Protein AF-A0A0Q7B9P2-F1 (afdb_monomer)

Foldseek 3Di:
DDDDDDDDDDDDDDDDDDDDDDDDPPPDDPVRVQVCVVVPNDDDDDAFFEKAKDWDAFEAEALVRDWGFTDIFIFGDDDPDPDDDDTDDGDKDKAWPCVCQWGDDGRTIRGNDWDKTKMKIWDPDDDRYHTYDIDIHIHTHDYDPPDPDDDPQQKEKDKDFDQEEELVVQWTDIDIDIPDDDDKDKAWPCVCQWGQDPVRIIGGNDFDKTKMWIDDPSHDIDIDIHGHHYFPDDDQEDEQQDKAQGDDPPLQQKDKAKPDVCQWGDDSRIIHGHDADKIWIFIGDVPDTPDIDIYGYDYPPPPPDPPPDWAFQDKFFDDALDLAGDPVRLVSLLVRLVVLLPFQDKEKWFEAFEDDDQDPSQLVSSQSNLVNSVVSSVVSVSPHPDHYRHRCGHVDDPDPDGRSRRIMIMTTD

Mean predicted aligned error: 21.87 Å

Radius of gyration: 59.88 Å; Cα contacts (8 Å, |Δi|>4): 852; chains: 1; bounding box: 149×65×162 Å

Nearest PDB structures (foldseek):
  2w8b-assembly4_C  TM=8.757E-01  e=2.489E-04  Escherichia coli
  3ncx-assembly2_B  TM=7.697E-01  e=7.058E-04  Escherichia coli O157:H7 str. TW14359
  2zwk-assembly2_E-5  TM=7.614E-01  e=3.002E-03  Escherichia coli O157:H7 str. EDL933
  8opr-assembly1_A  TM=2.019E-01  e=8.798E-09  Bacillus anthracis
  7r5j-assembly1_10  TM=2.388E-01  e=8.921E-08  Homo sapiens

Structure (mmCIF, N/CA/C/O backbone):
data_AF-A0A0Q7B9P2-F1
#
_entry.id   AF-A0A0Q7B9P2-F1
#
loop_
_atom_site.group_PDB
_atom_site.id
_atom_site.type_symbol
_atom_site.label_atom_id
_atom_site.label_alt_id
_atom_site.label_comp_id
_atom_site.label_asym_id
_atom_site.label_entity_id
_atom_site.label_seq_id
_atom_site.pdbx_PDB_ins_code
_atom_site.Cartn_x
_atom_site.Cartn_y
_atom_site.Cartn_z
_atom_site.occupancy
_atom_site.B_iso_or_equiv
_atom_site.auth_seq_id
_atom_site.auth_comp_id
_atom_site.auth_asym_id
_atom_site.auth_atom_id
_atom_site.pdbx_PDB_model_num
ATOM 1 N N . MET A 1 1 ? 104.262 14.601 -108.118 1.00 36.72 1 MET A N 1
ATOM 2 C CA . MET A 1 1 ? 104.776 13.770 -107.010 1.00 36.72 1 MET A CA 1
ATOM 3 C C . MET A 1 1 ? 103.741 12.701 -106.670 1.00 36.72 1 MET A C 1
ATOM 5 O O . MET A 1 1 ? 102.578 13.036 -106.541 1.00 36.72 1 MET A O 1
ATOM 9 N N . LEU A 1 2 ? 104.210 11.450 -106.666 1.00 33.78 2 LEU A N 1
ATOM 10 C CA . LEU A 1 2 ? 103.692 10.165 -106.158 1.00 33.78 2 LEU A CA 1
ATOM 11 C C . LEU A 1 2 ? 102.179 9.795 -106.116 1.00 33.78 2 LEU A C 1
ATOM 13 O O . LEU A 1 2 ? 101.361 10.424 -105.460 1.00 33.78 2 LEU A O 1
ATOM 17 N N . ARG A 1 3 ? 101.931 8.631 -106.757 1.00 35.06 3 ARG A N 1
ATOM 18 C CA . ARG A 1 3 ? 100.908 7.560 -106.586 1.00 35.06 3 ARG A CA 1
ATOM 19 C C . ARG A 1 3 ? 100.480 7.310 -105.121 1.00 35.06 3 ARG A C 1
ATOM 21 O O . ARG A 1 3 ? 101.288 7.559 -104.240 1.00 35.06 3 ARG A O 1
ATOM 28 N N . THR A 1 4 ? 99.277 6.785 -104.827 1.00 32.56 4 THR A N 1
ATOM 29 C CA . THR A 1 4 ? 98.934 5.329 -104.747 1.00 32.56 4 THR A CA 1
ATOM 30 C C . THR A 1 4 ? 97.394 5.107 -104.660 1.00 32.56 4 THR A C 1
ATOM 32 O O . THR A 1 4 ? 96.708 5.811 -103.936 1.00 32.56 4 THR A O 1
ATOM 35 N N . SER A 1 5 ? 96.761 4.362 -105.585 1.00 30.25 5 SER A N 1
ATOM 36 C CA . SER A 1 5 ? 96.318 2.936 -105.547 1.00 30.25 5 SER A CA 1
ATOM 37 C C . SER A 1 5 ? 94.971 2.606 -104.845 1.00 30.25 5 SER A C 1
ATOM 39 O O . SER A 1 5 ? 94.867 2.646 -103.625 1.00 30.25 5 SER A O 1
ATOM 41 N N . ALA A 1 6 ? 93.981 2.168 -105.646 1.00 39.31 6 ALA A N 1
ATOM 42 C CA . ALA A 1 6 ? 92.779 1.372 -105.278 1.00 39.31 6 ALA A CA 1
ATOM 43 C C . ALA A 1 6 ? 93.174 -0.091 -104.866 1.00 39.31 6 ALA A C 1
ATOM 45 O O . ALA A 1 6 ? 94.374 -0.348 -105.005 1.00 39.31 6 ALA A O 1
ATOM 46 N N . PRO A 1 7 ? 92.307 -1.094 -104.475 1.00 43.59 7 PRO A N 1
ATOM 47 C CA . PRO A 1 7 ? 91.052 -1.501 -105.171 1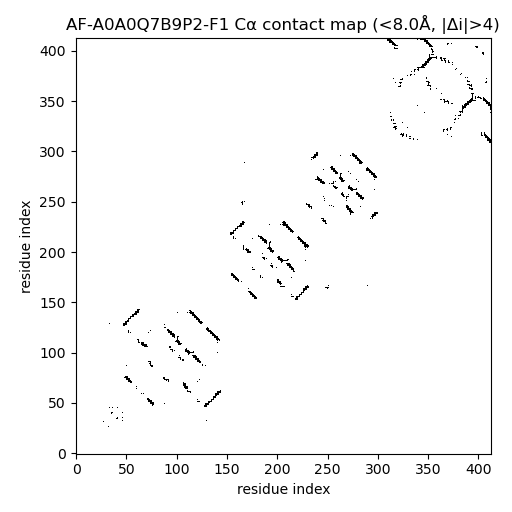.00 43.59 7 PRO A CA 1
ATOM 48 C C . PRO A 1 7 ? 89.946 -2.374 -104.448 1.00 43.59 7 PRO A C 1
ATOM 50 O O . PRO A 1 7 ? 90.120 -2.943 -103.382 1.00 43.59 7 PRO A O 1
ATOM 53 N N . ARG A 1 8 ? 88.801 -2.516 -105.155 1.00 33.62 8 ARG A N 1
ATOM 54 C CA . ARG A 1 8 ? 87.868 -3.666 -105.422 1.00 33.62 8 ARG A CA 1
ATOM 55 C C . ARG A 1 8 ? 87.367 -4.709 -104.374 1.00 33.62 8 ARG A C 1
ATOM 57 O O . ARG A 1 8 ? 88.105 -5.547 -103.879 1.00 33.62 8 ARG A O 1
ATOM 64 N N . ARG A 1 9 ? 86.016 -4.796 -104.345 1.00 43.59 9 ARG A N 1
ATOM 65 C CA . ARG A 1 9 ? 85.049 -5.941 -104.308 1.00 43.59 9 ARG A CA 1
ATOM 66 C C . ARG A 1 9 ? 85.554 -7.401 -104.209 1.00 43.59 9 ARG A C 1
ATOM 68 O O . ARG A 1 9 ? 86.316 -7.842 -105.065 1.00 43.59 9 ARG A O 1
ATOM 75 N N . ARG A 1 10 ? 84.842 -8.215 -103.401 1.00 31.64 10 ARG A N 1
ATOM 76 C CA . ARG A 1 10 ? 84.540 -9.645 -103.669 1.00 31.64 10 ARG A CA 1
ATOM 77 C C . ARG A 1 10 ? 83.111 -10.039 -103.241 1.00 31.64 10 ARG A C 1
ATOM 79 O O . ARG A 1 10 ? 82.668 -9.690 -102.156 1.00 31.64 10 ARG A O 1
ATOM 86 N N . ARG A 1 11 ? 82.418 -10.762 -104.134 1.00 36.94 11 ARG A N 1
ATOM 87 C CA . ARG A 1 11 ? 81.195 -11.563 -103.912 1.00 36.94 11 ARG A CA 1
ATOM 88 C C . ARG A 1 11 ? 81.606 -12.961 -103.416 1.00 36.94 11 ARG A C 1
ATOM 90 O O . ARG A 1 11 ? 82.626 -13.465 -103.880 1.00 36.94 11 ARG A O 1
ATOM 97 N N . GLY A 1 12 ? 80.789 -13.592 -102.572 1.00 30.16 12 GLY A N 1
ATOM 98 C CA . GLY A 1 12 ? 80.903 -14.998 -102.164 1.00 30.16 12 GLY A CA 1
ATOM 99 C C . GLY A 1 12 ? 79.509 -15.597 -101.943 1.00 30.16 12 GLY A C 1
ATOM 100 O O . GLY A 1 12 ? 78.658 -14.954 -101.339 1.00 30.16 12 GLY A O 1
ATOM 101 N N . LEU A 1 13 ? 79.284 -16.777 -102.517 1.00 29.83 13 LEU A N 1
ATOM 102 C CA . LEU A 1 13 ? 78.032 -17.518 -102.702 1.00 29.83 13 LEU A CA 1
ATOM 103 C C . LEU A 1 13 ? 78.178 -18.889 -101.993 1.00 29.83 13 LEU A C 1
ATOM 105 O O . LEU A 1 13 ? 79.297 -19.391 -101.931 1.00 29.83 13 LEU A O 1
ATOM 109 N N . ILE A 1 14 ? 77.044 -19.513 -101.626 1.00 30.12 14 ILE A N 1
ATOM 110 C CA . ILE A 1 14 ? 76.813 -20.956 -101.329 1.00 30.12 14 ILE A CA 1
ATOM 111 C C . ILE A 1 14 ? 77.101 -21.449 -99.889 1.00 30.12 14 ILE A C 1
ATOM 113 O O . ILE A 1 14 ? 78.255 -21.499 -99.484 1.00 30.12 14 ILE A O 1
ATOM 117 N N . LEU A 1 15 ? 76.066 -21.931 -99.167 1.00 26.34 15 LEU A N 1
ATOM 118 C CA . LEU A 1 15 ? 75.811 -23.375 -98.932 1.00 26.34 15 LEU A CA 1
ATOM 119 C C . LEU A 1 15 ? 74.466 -23.612 -98.202 1.00 26.34 15 LEU A C 1
ATOM 121 O O . LEU A 1 15 ? 74.231 -23.102 -97.111 1.00 26.34 15 LEU A O 1
ATOM 125 N N . LEU A 1 16 ? 73.590 -24.391 -98.842 1.00 31.25 16 LEU A N 1
ATOM 126 C CA . LEU A 1 16 ? 72.301 -24.888 -98.349 1.00 31.25 16 LEU A CA 1
ATOM 127 C C . LEU A 1 16 ? 72.549 -26.209 -97.594 1.00 31.25 16 LEU A C 1
ATOM 129 O O . LEU A 1 16 ? 73.206 -27.090 -98.148 1.00 31.25 16 LEU A O 1
ATOM 133 N N . VAL A 1 17 ? 72.016 -26.377 -96.380 1.00 29.42 17 VAL A N 1
ATOM 134 C CA . VAL A 1 17 ? 72.023 -27.664 -95.657 1.00 29.42 17 VAL A CA 1
ATOM 135 C C . VAL A 1 17 ? 70.576 -28.063 -95.368 1.00 29.42 17 VAL A C 1
ATOM 137 O O . VAL A 1 17 ? 69.912 -27.455 -94.535 1.00 29.42 17 VAL A O 1
ATOM 140 N N . LEU A 1 18 ? 70.089 -29.071 -96.098 1.00 31.55 18 LEU A N 1
ATOM 141 C CA . LEU A 1 18 ? 68.887 -29.837 -95.765 1.00 31.55 18 LEU A CA 1
ATOM 142 C C . LEU A 1 18 ? 69.286 -30.933 -94.768 1.00 31.55 18 LEU A C 1
ATOM 144 O O . LEU A 1 18 ? 70.114 -31.781 -95.096 1.00 31.55 18 LEU A O 1
ATOM 148 N N . THR A 1 19 ? 68.648 -30.972 -93.601 1.00 31.19 19 THR A N 1
ATOM 149 C CA . THR A 1 19 ? 68.624 -32.150 -92.726 1.00 31.19 19 THR A CA 1
ATOM 150 C C . THR A 1 19 ? 67.177 -32.577 -92.504 1.00 31.19 19 THR A C 1
ATOM 152 O O . THR A 1 19 ? 66.381 -31.879 -91.883 1.00 31.19 19 THR A O 1
ATOM 155 N N . ALA A 1 20 ? 66.835 -33.741 -93.051 1.00 36.53 20 ALA A N 1
ATOM 156 C CA . ALA A 1 20 ? 65.628 -34.488 -92.733 1.00 36.53 20 ALA A CA 1
ATOM 157 C C . ALA A 1 20 ? 66.000 -35.564 -91.710 1.00 36.53 20 ALA A C 1
ATOM 159 O O . ALA A 1 20 ? 66.875 -36.371 -92.008 1.00 36.53 20 ALA A O 1
ATOM 160 N N . LEU A 1 21 ? 65.349 -35.597 -90.541 1.00 32.06 21 LEU A N 1
ATOM 161 C CA . LEU A 1 21 ? 65.310 -36.780 -89.673 1.00 32.06 21 LEU A CA 1
ATOM 162 C C . LEU A 1 21 ? 64.145 -36.703 -88.664 1.00 32.06 21 LEU A C 1
ATOM 164 O O . LEU A 1 21 ? 64.120 -35.874 -87.762 1.00 32.06 21 LEU A O 1
ATOM 168 N N . THR A 1 22 ? 63.204 -37.630 -88.871 1.00 32.06 22 THR A N 1
ATOM 169 C CA . THR A 1 22 ? 62.577 -38.519 -87.871 1.00 32.06 22 THR A CA 1
ATOM 170 C C . THR A 1 22 ? 61.785 -37.932 -86.695 1.00 32.06 22 THR A C 1
ATOM 172 O O . THR A 1 22 ? 62.336 -37.516 -85.685 1.00 32.06 22 THR A O 1
ATOM 175 N N . GLY A 1 23 ? 60.458 -38.079 -86.805 1.00 42.12 23 GLY A N 1
ATOM 176 C CA . GLY A 1 23 ? 59.571 -38.704 -85.814 1.00 42.12 23 GLY A CA 1
ATOM 177 C C . GLY A 1 23 ? 59.964 -38.644 -84.338 1.00 42.12 23 GLY A C 1
ATOM 178 O O . GLY A 1 23 ? 60.459 -39.624 -83.792 1.00 42.12 23 GLY A O 1
ATOM 179 N N . ALA A 1 24 ? 59.596 -37.552 -83.677 1.00 30.38 24 ALA A N 1
ATOM 180 C CA . ALA A 1 24 ? 59.291 -37.546 -82.255 1.00 30.38 24 ALA A CA 1
ATOM 181 C C . ALA A 1 24 ? 57.832 -37.097 -82.109 1.00 30.38 24 ALA A C 1
ATOM 183 O O . ALA A 1 24 ? 57.506 -35.944 -82.390 1.00 30.38 24 ALA A O 1
ATOM 184 N N . ILE A 1 25 ? 56.940 -38.005 -81.703 1.00 39.47 25 ILE A N 1
ATOM 185 C CA . ILE A 1 25 ? 55.623 -37.610 -81.192 1.00 39.47 25 ILE A CA 1
ATOM 186 C C . ILE A 1 25 ? 55.901 -36.974 -79.829 1.00 39.47 25 ILE A C 1
ATOM 188 O O . ILE A 1 25 ? 55.972 -37.657 -78.809 1.00 39.47 25 ILE A O 1
ATOM 192 N N . LEU A 1 26 ? 56.149 -35.663 -79.828 1.00 37.22 26 LEU A N 1
ATOM 193 C CA . LEU A 1 26 ? 56.119 -34.862 -78.614 1.00 37.22 26 LEU A CA 1
ATOM 194 C C . LEU A 1 26 ? 54.669 -34.912 -78.123 1.00 37.22 26 LEU A C 1
ATOM 196 O O . LEU A 1 26 ? 53.781 -34.338 -78.753 1.00 37.22 26 LEU A O 1
ATOM 200 N N . ALA A 1 27 ? 54.414 -35.636 -77.036 1.00 39.12 27 ALA A N 1
ATOM 201 C CA . ALA A 1 27 ? 53.146 -35.543 -76.330 1.00 39.12 27 ALA A CA 1
ATOM 202 C C . ALA A 1 27 ? 53.047 -34.122 -75.755 1.00 39.12 27 ALA A C 1
ATOM 204 O O . ALA A 1 27 ? 53.566 -33.831 -74.679 1.00 39.12 27 ALA A O 1
ATOM 205 N N . LEU A 1 28 ? 52.456 -33.214 -76.533 1.00 38.88 28 LEU A N 1
ATOM 206 C CA . LEU A 1 28 ? 52.113 -31.873 -76.086 1.00 38.88 28 LEU A CA 1
ATOM 207 C C . LEU A 1 28 ? 51.182 -32.026 -74.888 1.00 38.88 28 LEU A C 1
ATOM 209 O O . LEU A 1 28 ? 50.132 -32.664 -74.973 1.00 38.88 28 LEU A O 1
ATOM 213 N N . THR A 1 29 ? 51.568 -31.445 -73.758 1.00 45.12 29 THR A N 1
ATOM 214 C CA . THR A 1 29 ? 50.620 -31.243 -72.668 1.00 45.12 29 THR A CA 1
ATOM 215 C C . THR A 1 29 ? 49.489 -30.349 -73.193 1.00 45.12 29 THR A C 1
ATOM 217 O O . THR A 1 29 ? 49.751 -29.465 -74.017 1.00 45.12 29 THR A O 1
ATOM 220 N N . PRO A 1 30 ? 48.237 -30.513 -72.738 1.00 49.59 30 PRO A N 1
ATOM 221 C CA . PRO A 1 30 ? 47.111 -29.717 -73.242 1.00 49.59 30 PRO A CA 1
ATOM 222 C C . PRO A 1 30 ? 47.369 -28.194 -73.173 1.00 49.59 30 PRO A C 1
ATOM 224 O O . PRO A 1 30 ? 46.940 -27.446 -74.049 1.00 49.59 30 PRO A O 1
ATOM 227 N N . ALA A 1 31 ? 48.194 -27.738 -72.221 1.00 43.09 31 ALA A N 1
ATOM 228 C CA . ALA A 1 31 ? 48.638 -26.347 -72.109 1.00 43.09 31 ALA A CA 1
ATOM 229 C C . ALA A 1 31 ? 49.524 -25.852 -73.278 1.00 43.09 31 ALA A C 1
ATOM 231 O O . ALA A 1 31 ? 49.395 -24.702 -73.696 1.00 43.09 31 ALA A O 1
ATOM 232 N N . THR A 1 32 ? 50.409 -26.691 -73.833 1.00 46.47 32 THR A N 1
ATOM 233 C CA . THR A 1 32 ? 51.299 -26.302 -74.949 1.00 46.47 32 THR A CA 1
ATOM 234 C C . THR A 1 32 ? 50.603 -26.367 -76.311 1.00 46.47 32 THR A C 1
ATOM 236 O O . THR A 1 32 ? 50.902 -25.547 -77.179 1.00 46.47 32 THR A O 1
ATOM 239 N N . ALA A 1 33 ? 49.606 -27.241 -76.478 1.00 42.22 33 ALA A N 1
ATOM 240 C CA . ALA A 1 33 ? 48.726 -27.243 -77.651 1.00 42.22 33 ALA A CA 1
ATOM 241 C C . ALA A 1 33 ? 47.832 -25.982 -77.715 1.00 42.22 33 ALA A C 1
ATOM 243 O O . ALA A 1 33 ? 47.672 -25.385 -78.782 1.00 42.22 33 ALA A O 1
ATOM 244 N N . ASN A 1 34 ? 47.333 -25.505 -76.565 1.00 48.62 34 ASN A N 1
ATOM 245 C CA . ASN A 1 34 ? 46.509 -24.290 -76.471 1.00 48.62 34 ASN A CA 1
ATOM 246 C C . ASN A 1 34 ? 47.253 -23.008 -76.886 1.00 48.62 34 ASN A C 1
ATOM 248 O O . ASN A 1 34 ? 46.685 -22.137 -77.551 1.00 48.62 34 ASN A O 1
ATOM 252 N N . ALA A 1 35 ? 48.539 -22.899 -76.534 1.00 46.34 35 ALA A N 1
ATOM 253 C CA . ALA A 1 35 ? 49.370 -21.756 -76.914 1.00 46.34 35 ALA A CA 1
ATOM 254 C C . ALA A 1 35 ? 49.625 -21.690 -78.434 1.00 46.34 35 ALA A C 1
ATOM 256 O O . ALA A 1 35 ? 49.706 -20.599 -78.997 1.00 46.34 35 ALA A O 1
ATOM 257 N N . MET A 1 36 ? 49.701 -22.844 -79.110 1.00 44.41 36 MET A N 1
ATOM 258 C CA . MET A 1 36 ? 49.936 -22.937 -80.558 1.00 44.41 36 MET A CA 1
ATOM 259 C C . MET A 1 36 ? 48.669 -22.688 -81.404 1.00 44.41 36 MET A C 1
ATOM 261 O O . MET A 1 36 ? 48.778 -22.248 -82.549 1.00 44.41 36 MET A O 1
ATOM 265 N N . CYS A 1 37 ? 47.463 -22.895 -80.854 1.00 50.56 37 CYS A N 1
ATOM 266 C CA . CYS A 1 37 ? 46.202 -22.561 -81.536 1.00 50.56 37 CYS A CA 1
ATOM 267 C C . CYS A 1 37 ? 45.861 -21.057 -81.479 1.00 50.56 37 CYS A C 1
ATOM 269 O O . CYS A 1 37 ? 45.304 -20.533 -82.444 1.00 50.56 37 CYS A O 1
ATOM 271 N N . ARG A 1 38 ? 46.240 -20.329 -80.411 1.00 50.97 38 ARG A N 1
ATOM 272 C CA . ARG A 1 38 ? 46.051 -18.859 -80.315 1.00 50.97 38 ARG A CA 1
ATOM 273 C C . ARG A 1 38 ? 46.847 -18.073 -81.368 1.00 50.97 38 ARG A C 1
ATOM 275 O O . ARG A 1 38 ? 46.440 -16.976 -81.733 1.00 50.97 38 ARG A O 1
ATOM 282 N N . THR A 1 39 ? 47.951 -18.625 -81.875 1.00 45.72 39 THR A N 1
ATOM 283 C CA . THR A 1 39 ? 48.819 -17.993 -82.888 1.00 45.72 39 THR A CA 1
ATOM 284 C C . THR A 1 39 ? 48.520 -18.431 -84.330 1.00 45.72 39 THR A C 1
ATOM 286 O O . THR A 1 39 ? 49.210 -17.999 -85.250 1.00 45.72 39 THR A O 1
ATOM 289 N N . GLY A 1 40 ? 47.471 -19.238 -84.560 1.00 47.25 40 GLY A N 1
ATOM 290 C CA . GLY A 1 40 ? 46.968 -19.563 -85.904 1.00 47.25 40 GLY A CA 1
ATOM 291 C C . GLY A 1 40 ? 47.789 -20.587 -86.702 1.00 47.25 40 GLY A C 1
ATOM 292 O O . GLY A 1 40 ? 47.672 -20.631 -87.925 1.00 47.25 40 GLY A O 1
ATOM 293 N N . ALA A 1 41 ? 48.609 -21.419 -86.051 1.00 42.50 41 ALA A N 1
ATOM 294 C CA . ALA A 1 41 ? 49.580 -22.291 -86.722 1.00 42.50 41 ALA A CA 1
ATOM 295 C C . ALA A 1 41 ? 49.121 -23.745 -86.992 1.00 42.50 41 ALA A C 1
ATOM 297 O O . ALA A 1 41 ? 49.965 -24.600 -87.254 1.00 42.50 41 ALA A O 1
ATOM 298 N N . VAL A 1 42 ? 47.818 -24.063 -86.971 1.00 42.34 42 VAL A N 1
ATOM 299 C CA . VAL A 1 42 ? 47.339 -25.419 -87.321 1.00 42.34 42 VAL A CA 1
ATOM 300 C C . VAL A 1 42 ? 46.299 -25.374 -88.439 1.00 42.34 42 VAL A C 1
ATOM 302 O O . VAL A 1 42 ? 45.117 -25.107 -88.228 1.00 42.34 42 VAL A O 1
ATOM 305 N N . ALA A 1 43 ? 46.750 -25.687 -89.654 1.00 39.78 43 ALA A N 1
ATOM 306 C CA . ALA A 1 43 ? 45.885 -26.034 -90.770 1.00 39.78 43 ALA A CA 1
ATOM 307 C C . ALA A 1 43 ? 45.461 -27.507 -90.634 1.00 39.78 43 ALA A C 1
ATOM 309 O O . ALA A 1 43 ? 46.301 -28.399 -90.692 1.00 39.78 43 ALA A O 1
ATOM 310 N N . ARG A 1 44 ? 44.144 -27.730 -90.527 1.00 41.97 44 ARG A N 1
ATOM 311 C CA . ARG A 1 44 ? 43.421 -29.020 -90.492 1.00 41.97 44 ARG A CA 1
ATOM 312 C C . ARG A 1 44 ? 43.423 -29.768 -89.145 1.00 41.97 44 ARG A C 1
ATOM 314 O O . ARG A 1 44 ? 44.275 -30.599 -88.874 1.00 41.97 44 ARG A O 1
ATOM 321 N N . GLY A 1 45 ? 42.336 -29.572 -88.388 1.00 47.69 45 GLY A N 1
ATOM 322 C CA . GLY A 1 45 ? 41.649 -30.697 -87.735 1.00 47.69 45 GLY A CA 1
ATOM 323 C C . GLY A 1 45 ? 41.832 -30.931 -86.233 1.00 47.69 45 GLY A C 1
ATOM 324 O O . GLY A 1 45 ? 41.527 -32.037 -85.805 1.00 47.69 45 GLY A O 1
ATOM 325 N N . GLY A 1 46 ? 42.279 -29.958 -85.426 1.00 53.47 46 GLY A N 1
ATOM 326 C CA . GLY A 1 46 ? 42.445 -30.212 -83.981 1.00 53.47 46 GLY A CA 1
ATOM 327 C C . GLY A 1 46 ? 42.422 -29.025 -83.012 1.00 53.47 46 GLY A C 1
ATOM 328 O O . GLY A 1 46 ? 42.606 -29.246 -81.822 1.00 53.47 46 GLY A O 1
ATOM 329 N N . CYS A 1 47 ? 42.206 -27.785 -83.460 1.00 61.38 47 CYS A N 1
ATOM 330 C CA . CYS A 1 47 ? 42.107 -26.648 -82.536 1.00 61.38 47 CYS A CA 1
ATOM 331 C C . CYS A 1 47 ? 40.662 -26.474 -82.061 1.00 61.38 47 CYS A C 1
ATOM 333 O O . CYS A 1 47 ? 39.780 -26.204 -82.878 1.00 61.38 47 CYS A O 1
ATOM 335 N N . GLY A 1 48 ? 40.431 -26.618 -80.755 1.00 69.44 48 GLY A N 1
ATOM 336 C CA . GLY A 1 48 ? 39.158 -26.255 -80.135 1.00 69.44 48 GLY A CA 1
ATOM 337 C C . GLY A 1 48 ? 38.847 -24.763 -80.298 1.00 69.44 48 GLY A C 1
ATOM 338 O O . GLY A 1 48 ? 39.724 -23.942 -80.579 1.00 69.44 48 GLY A O 1
ATOM 339 N N . ILE A 1 49 ? 37.578 -24.405 -80.139 1.00 79.94 49 ILE A N 1
ATOM 340 C CA . ILE A 1 49 ? 37.082 -23.036 -80.266 1.00 79.94 49 ILE A CA 1
ATOM 341 C C . ILE A 1 49 ? 37.337 -22.313 -78.937 1.00 79.94 49 ILE A C 1
ATOM 343 O O . ILE A 1 49 ? 36.881 -22.800 -77.899 1.00 79.94 49 ILE A O 1
ATOM 347 N N . PRO A 1 50 ? 38.045 -21.169 -78.921 1.00 81.12 50 PRO A N 1
ATOM 348 C CA . PRO A 1 50 ? 38.202 -20.394 -77.699 1.00 81.12 50 PRO A CA 1
ATOM 349 C C . PRO A 1 50 ? 36.852 -19.807 -77.269 1.00 81.12 50 PRO A C 1
ATOM 351 O O . PRO A 1 50 ? 36.100 -19.278 -78.093 1.00 81.12 50 PRO A O 1
ATOM 354 N N . GLN A 1 51 ? 36.567 -19.891 -75.974 1.00 84.50 51 GLN A N 1
ATOM 355 C CA . GLN A 1 51 ? 35.416 -19.256 -75.336 1.00 84.50 51 GLN A CA 1
ATOM 356 C C . GLN A 1 51 ? 35.896 -18.205 -74.327 1.00 84.50 51 GLN A C 1
ATOM 358 O O . GLN A 1 51 ? 37.007 -18.295 -73.799 1.00 84.50 51 GLN A O 1
ATOM 363 N N . GLU A 1 52 ? 35.060 -17.208 -74.072 1.00 88.44 52 GLU A N 1
ATOM 364 C CA . GLU A 1 52 ? 35.304 -16.133 -73.117 1.00 88.44 52 GLU A CA 1
ATOM 365 C C . GLU A 1 52 ? 34.190 -16.102 -72.068 1.00 88.44 52 GLU A C 1
ATOM 367 O O . GLU A 1 52 ? 33.016 -16.297 -72.392 1.00 88.44 52 GLU A O 1
ATOM 372 N N . ILE A 1 53 ? 34.575 -15.860 -70.814 1.00 92.94 53 ILE A N 1
ATOM 373 C CA . ILE A 1 53 ? 33.647 -15.626 -69.708 1.00 92.94 53 ILE A CA 1
ATOM 374 C C . ILE A 1 53 ? 33.356 -14.129 -69.650 1.00 92.94 53 ILE A C 1
ATOM 376 O O . ILE A 1 53 ? 34.269 -13.327 -69.443 1.00 92.94 53 ILE A O 1
ATOM 380 N N . ASP A 1 54 ? 32.085 -13.768 -69.772 1.00 93.12 54 ASP A N 1
ATOM 381 C CA . ASP A 1 54 ? 31.586 -12.463 -69.362 1.00 93.12 54 ASP A CA 1
ATOM 382 C C . ASP A 1 54 ? 31.029 -12.587 -67.944 1.00 93.12 54 ASP A C 1
ATOM 384 O O . ASP A 1 54 ? 30.018 -13.256 -67.721 1.00 93.12 54 ASP A O 1
ATOM 388 N N . PHE A 1 55 ? 31.725 -11.990 -66.977 1.00 94.44 55 PHE A N 1
ATOM 389 C CA . PHE A 1 55 ? 31.301 -11.955 -65.583 1.00 94.44 55 PHE A CA 1
ATOM 390 C C . PHE A 1 55 ? 31.057 -10.496 -65.183 1.00 94.44 55 PHE A C 1
ATOM 392 O O . PHE A 1 55 ? 32.030 -9.776 -64.929 1.00 94.44 55 PHE A O 1
ATOM 399 N N . PRO A 1 56 ? 29.792 -10.034 -65.148 1.00 93.88 56 PRO A N 1
ATOM 400 C CA . PRO A 1 56 ? 29.484 -8.643 -64.841 1.00 93.88 56 PRO A CA 1
ATOM 401 C C . PRO A 1 56 ? 29.933 -8.250 -63.424 1.00 93.88 56 PRO A C 1
ATOM 403 O O . PRO A 1 56 ? 30.010 -9.109 -62.540 1.00 93.88 56 PRO A O 1
ATOM 406 N N . PRO A 1 57 ? 30.219 -6.956 -63.184 1.00 93.44 57 PRO A N 1
ATOM 407 C CA . PRO A 1 57 ? 30.614 -6.472 -61.867 1.00 93.44 57 PRO A CA 1
ATOM 408 C C . PRO A 1 57 ? 29.513 -6.728 -60.830 1.00 93.44 57 PRO A C 1
ATOM 410 O O . PRO A 1 57 ? 28.323 -6.560 -61.105 1.00 93.44 57 PRO A O 1
ATOM 413 N N . LEU A 1 58 ? 29.928 -7.117 -59.625 1.00 95.00 58 LEU A N 1
ATOM 414 C CA . LEU A 1 58 ? 29.039 -7.371 -58.494 1.00 95.00 58 LEU A CA 1
ATOM 415 C C . LEU A 1 58 ? 28.875 -6.094 -57.661 1.00 95.00 58 LEU A C 1
ATOM 417 O O . LEU A 1 58 ? 29.824 -5.332 -57.489 1.00 95.00 58 LEU A O 1
ATOM 421 N N . ALA A 1 59 ? 27.667 -5.860 -57.150 1.00 92.94 59 ALA A N 1
ATOM 422 C CA . ALA A 1 59 ? 27.372 -4.696 -56.322 1.00 92.94 59 ALA A CA 1
ATOM 423 C C . ALA A 1 59 ? 27.669 -4.964 -54.840 1.00 92.94 59 ALA A C 1
ATOM 425 O O . ALA A 1 59 ? 27.417 -6.057 -54.324 1.00 92.94 59 ALA A O 1
ATOM 426 N N . ASP A 1 60 ? 28.140 -3.931 -54.143 1.00 95.19 60 ASP A N 1
ATOM 427 C CA . ASP A 1 60 ? 28.326 -3.958 -52.694 1.00 95.19 60 ASP A CA 1
ATOM 428 C C . ASP A 1 60 ? 27.007 -4.305 -51.991 1.00 95.19 60 ASP A C 1
ATOM 430 O O . ASP A 1 60 ? 25.953 -3.741 -52.289 1.00 95.19 60 ASP A O 1
ATOM 434 N N . THR A 1 61 ? 27.059 -5.256 -51.060 1.00 93.81 61 THR A N 1
ATOM 435 C CA . THR A 1 61 ? 25.870 -5.843 -50.428 1.00 93.81 61 THR A CA 1
ATOM 4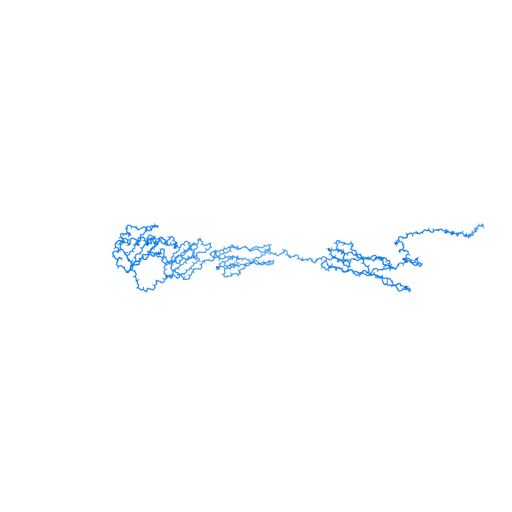36 C C . THR A 1 61 ? 26.090 -5.944 -48.926 1.00 93.81 61 THR A C 1
ATOM 438 O O . THR A 1 61 ? 27.162 -6.340 -48.474 1.00 93.81 61 THR A O 1
ATOM 441 N N . ARG A 1 62 ? 25.094 -5.600 -48.107 1.00 93.31 62 ARG A N 1
ATOM 442 C CA . ARG A 1 62 ? 25.208 -5.810 -46.656 1.00 93.31 62 ARG A CA 1
ATOM 443 C C . ARG A 1 62 ? 25.143 -7.292 -46.310 1.00 93.31 62 ARG A C 1
ATOM 445 O O . ARG A 1 62 ? 24.444 -8.053 -46.973 1.00 93.31 62 ARG A O 1
ATOM 452 N N . VAL A 1 63 ? 25.816 -7.690 -45.231 1.00 92.94 63 VAL A N 1
ATOM 453 C CA . VAL A 1 63 ? 25.870 -9.098 -44.793 1.00 92.94 63 VAL A CA 1
ATOM 454 C C . VAL A 1 63 ? 24.480 -9.737 -44.606 1.00 92.94 63 VAL A C 1
ATOM 456 O O . VAL A 1 63 ? 2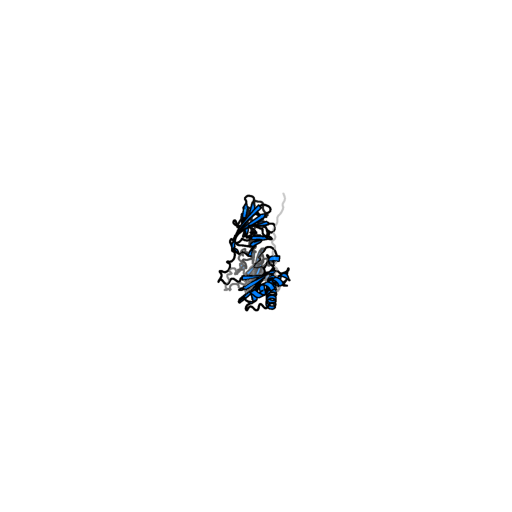4.319 -10.924 -44.863 1.00 92.94 63 VAL A O 1
ATOM 459 N N . ASP A 1 64 ? 23.456 -8.955 -44.242 1.00 91.88 64 ASP A N 1
ATOM 460 C CA . ASP A 1 64 ? 22.064 -9.402 -44.063 1.00 91.88 64 ASP A CA 1
ATOM 461 C C . ASP A 1 64 ? 21.185 -9.317 -45.319 1.00 91.88 64 ASP A C 1
ATOM 463 O O . ASP A 1 64 ? 20.022 -9.708 -45.286 1.00 91.88 64 ASP A O 1
ATOM 467 N N . GLN A 1 65 ? 21.724 -8.799 -46.421 1.00 90.81 65 GLN A N 1
ATOM 468 C CA . GLN A 1 65 ? 21.023 -8.649 -47.699 1.00 90.81 65 GLN A CA 1
ATOM 469 C C . GLN A 1 65 ? 21.439 -9.706 -48.733 1.00 90.81 65 GLN A C 1
ATOM 471 O O . GLN A 1 65 ? 20.913 -9.712 -49.844 1.00 90.81 65 GLN A O 1
ATOM 476 N N . GLY A 1 66 ? 22.379 -10.592 -48.382 1.00 87.06 66 GLY A N 1
ATOM 477 C CA . GLY A 1 66 ? 22.740 -11.751 -49.197 1.00 87.06 66 GLY A CA 1
ATOM 478 C C . GLY A 1 66 ? 21.673 -12.859 -49.170 1.00 87.06 66 GLY A C 1
ATOM 479 O O . GLY A 1 66 ? 20.728 -12.795 -48.380 1.00 87.06 66 GLY A O 1
ATOM 480 N N . PRO A 1 67 ? 21.828 -13.919 -49.984 1.00 91.25 67 PRO A N 1
ATOM 481 C CA . PRO A 1 67 ? 22.973 -14.227 -50.852 1.00 91.25 67 PRO A CA 1
ATOM 482 C C . PRO A 1 67 ? 22.996 -13.431 -52.172 1.00 91.25 67 PRO A C 1
ATOM 484 O O . PRO A 1 67 ? 21.958 -13.010 -52.674 1.00 91.25 67 PRO A O 1
ATOM 487 N N . VAL A 1 68 ? 24.188 -13.253 -52.753 1.00 94.38 68 VAL A N 1
ATOM 488 C CA . VAL A 1 68 ? 24.401 -12.511 -54.012 1.00 94.38 68 VAL A CA 1
ATOM 489 C C . VAL A 1 68 ? 24.390 -13.481 -55.206 1.00 94.38 68 VAL A C 1
ATOM 491 O O . VAL A 1 68 ? 25.175 -14.435 -55.209 1.00 94.38 68 VAL A O 1
ATOM 494 N N . PRO A 1 69 ? 23.526 -13.286 -56.222 1.00 94.44 69 PRO A N 1
ATOM 495 C CA . PRO A 1 69 ? 23.492 -14.143 -57.406 1.00 94.44 69 PRO A CA 1
ATOM 496 C C . PRO A 1 69 ? 24.689 -13.885 -58.332 1.00 94.44 69 PRO A C 1
ATOM 498 O O . PRO A 1 69 ? 25.075 -12.740 -58.563 1.00 94.44 69 PRO A O 1
ATOM 501 N N . LEU A 1 70 ? 25.246 -14.956 -58.900 1.00 94.38 70 LEU A N 1
ATOM 502 C CA . LEU A 1 70 ? 26.373 -14.916 -59.831 1.00 94.38 70 LEU A CA 1
ATOM 503 C C . LEU A 1 70 ? 25.888 -15.266 -61.243 1.00 94.38 70 LEU A C 1
ATOM 505 O O . LEU A 1 70 ? 25.373 -16.359 -61.477 1.00 94.38 70 LEU A O 1
ATOM 509 N N . LEU A 1 71 ? 26.033 -14.325 -62.179 1.00 92.12 71 LEU A N 1
ATOM 510 C CA . LEU A 1 71 ? 25.424 -14.391 -63.515 1.00 92.12 71 LEU A CA 1
ATOM 511 C C . LEU A 1 71 ? 26.466 -14.307 -64.639 1.00 92.12 71 LEU A C 1
ATOM 513 O O . LEU A 1 71 ? 26.276 -13.584 -65.614 1.00 92.12 71 LEU A O 1
ATOM 517 N N . ALA A 1 72 ? 27.584 -15.016 -64.496 1.00 91.75 72 ALA A N 1
ATOM 518 C CA . ALA A 1 72 ? 28.549 -15.135 -65.577 1.00 91.75 72 ALA A CA 1
ATOM 519 C C . ALA A 1 72 ? 27.977 -15.963 -66.738 1.00 91.75 72 ALA A C 1
ATOM 521 O O . ALA A 1 72 ? 27.213 -16.915 -66.539 1.00 91.75 72 ALA A O 1
ATOM 522 N N . THR A 1 73 ? 28.367 -15.605 -67.956 1.00 90.19 73 THR A N 1
ATOM 523 C CA . THR A 1 73 ? 27.990 -16.322 -69.176 1.00 90.19 73 THR A CA 1
ATOM 524 C C . THR A 1 73 ? 29.221 -16.637 -70.006 1.00 90.19 73 THR A C 1
ATOM 526 O O . THR A 1 73 ? 30.202 -15.896 -69.982 1.00 90.19 73 THR A O 1
ATOM 529 N N . VAL A 1 74 ? 29.177 -17.745 -70.743 1.00 88.94 74 VAL A N 1
ATOM 530 C CA . VAL A 1 74 ? 30.206 -18.078 -71.732 1.00 88.94 74 VAL A CA 1
ATOM 531 C C . VAL A 1 74 ? 29.733 -17.723 -73.129 1.00 88.94 74 VAL A C 1
ATOM 533 O O . VAL A 1 74 ? 28.614 -18.040 -73.537 1.00 88.94 74 VAL A O 1
ATOM 536 N N . SER A 1 75 ? 30.605 -17.070 -73.883 1.00 85.50 75 SER A N 1
ATOM 537 C CA . SER A 1 75 ? 30.361 -16.743 -75.279 1.00 85.50 75 SER A CA 1
ATOM 538 C C . SER A 1 75 ? 31.595 -17.043 -76.116 1.00 85.50 75 SER A C 1
ATOM 540 O O . SER A 1 75 ? 32.698 -17.240 -75.612 1.00 85.50 75 SER A O 1
ATOM 542 N N . THR A 1 76 ? 31.405 -17.118 -77.423 1.00 80.94 76 THR A N 1
ATOM 543 C CA . THR A 1 76 ? 32.502 -17.258 -78.378 1.00 80.94 76 THR A CA 1
ATOM 544 C C . THR A 1 76 ? 32.564 -15.994 -79.206 1.00 80.94 76 THR A C 1
ATOM 546 O O . THR A 1 76 ? 31.518 -15.479 -79.611 1.00 80.94 76 THR A O 1
ATOM 549 N N . ALA A 1 77 ? 33.766 -15.539 -79.550 1.00 69.19 77 ALA A N 1
ATOM 550 C CA . ALA A 1 77 ? 33.911 -14.518 -80.578 1.00 69.19 77 ALA A CA 1
ATOM 551 C C . ALA A 1 77 ? 33.218 -14.979 -81.884 1.00 69.19 77 ALA A C 1
ATOM 553 O O . ALA A 1 77 ? 33.169 -16.183 -82.156 1.00 69.19 77 ALA A O 1
ATOM 554 N N . PRO A 1 78 ? 32.668 -14.071 -82.710 1.00 62.53 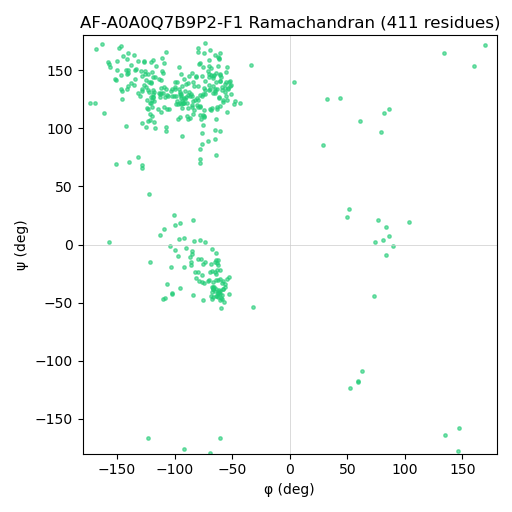78 PRO A N 1
ATOM 555 C CA . PRO A 1 78 ? 32.020 -14.451 -83.961 1.00 62.53 78 PRO A CA 1
ATOM 556 C C . PRO A 1 78 ? 33.040 -15.065 -84.934 1.00 62.53 78 PRO A C 1
ATOM 558 O O . PRO A 1 78 ? 33.761 -14.359 -85.637 1.00 62.53 78 PRO A O 1
ATOM 561 N N . VAL A 1 79 ? 33.094 -16.398 -84.993 1.00 58.12 79 VAL A N 1
ATOM 562 C CA . VAL A 1 79 ? 33.926 -17.139 -85.949 1.00 58.12 79 VAL A CA 1
ATOM 563 C C . VAL A 1 79 ? 33.093 -17.456 -87.192 1.00 58.12 79 VAL A C 1
ATOM 565 O O . VAL A 1 79 ? 32.057 -18.116 -87.111 1.00 58.12 79 VAL A O 1
ATOM 568 N N . ARG A 1 80 ? 33.541 -17.012 -88.375 1.00 55.78 80 ARG A N 1
ATOM 569 C CA . ARG A 1 80 ? 32.941 -17.416 -89.659 1.00 55.78 80 ARG A CA 1
ATOM 570 C C . ARG A 1 80 ? 33.387 -18.836 -90.002 1.00 55.78 80 ARG A C 1
ATOM 572 O O . ARG A 1 80 ? 34.377 -19.023 -90.700 1.00 55.78 80 ARG A O 1
ATOM 579 N N . VAL A 1 81 ? 32.664 -19.833 -89.505 1.00 54.16 81 VAL A N 1
ATOM 580 C CA . VAL A 1 81 ? 32.861 -21.236 -89.895 1.00 54.16 81 VAL A CA 1
ATOM 581 C C . VAL A 1 81 ? 31.806 -21.614 -90.935 1.00 54.16 81 VAL A C 1
ATOM 583 O O . VAL A 1 81 ? 30.644 -21.241 -90.811 1.00 54.16 81 VAL A O 1
ATOM 586 N N . ALA A 1 82 ? 32.194 -22.375 -91.961 1.00 55.97 82 ALA A N 1
ATOM 587 C CA . ALA A 1 82 ? 31.278 -22.889 -92.987 1.00 55.97 82 ALA A CA 1
ATOM 588 C C . ALA A 1 82 ? 30.267 -23.935 -92.455 1.00 55.97 82 ALA A C 1
ATOM 590 O O . ALA A 1 82 ? 29.400 -24.383 -93.200 1.00 55.97 82 ALA A O 1
ATOM 591 N N . ALA A 1 83 ? 30.369 -24.323 -91.179 1.00 57.56 83 ALA A N 1
ATOM 592 C CA . ALA A 1 83 ? 29.508 -25.294 -90.511 1.00 57.56 83 ALA A CA 1
ATOM 593 C C . ALA A 1 83 ? 28.734 -24.638 -89.355 1.00 57.56 83 ALA A C 1
ATOM 595 O O . ALA A 1 83 ? 29.264 -23.782 -88.647 1.00 57.56 83 ALA A O 1
ATOM 596 N N . ARG A 1 84 ? 27.481 -25.062 -89.143 1.00 65.06 84 ARG A N 1
ATOM 597 C CA . ARG A 1 84 ? 26.645 -24.616 -88.020 1.00 65.06 84 ARG A CA 1
ATOM 598 C C . ARG A 1 84 ? 27.112 -25.309 -86.736 1.00 65.06 84 ARG A C 1
ATOM 600 O O . ARG A 1 84 ? 26.806 -26.479 -86.536 1.00 65.06 84 ARG A O 1
ATOM 607 N N . ILE A 1 85 ? 27.850 -24.596 -85.889 1.00 67.56 85 ILE A N 1
ATOM 608 C CA . ILE A 1 85 ? 28.306 -25.096 -84.582 1.00 67.56 85 ILE A CA 1
ATOM 609 C C . ILE A 1 85 ? 27.296 -24.650 -83.508 1.00 67.56 85 ILE A C 1
ATOM 611 O O . ILE A 1 85 ? 26.918 -23.476 -83.504 1.00 67.56 85 ILE A O 1
ATOM 615 N N . PRO A 1 86 ? 26.799 -25.554 -82.643 1.00 72.25 86 PRO A N 1
ATOM 616 C CA . PRO A 1 86 ? 25.925 -25.182 -81.528 1.00 72.25 86 PRO A CA 1
ATOM 617 C C . PRO A 1 86 ? 26.689 -24.339 -80.503 1.00 72.25 86 PRO A C 1
ATOM 619 O O . PRO A 1 86 ? 27.860 -24.604 -80.294 1.00 72.25 86 PRO A O 1
ATOM 622 N N . SER A 1 87 ? 26.038 -23.366 -79.859 1.00 74.06 87 SER A N 1
ATOM 623 C CA . SER A 1 87 ? 26.634 -22.520 -78.809 1.00 74.06 87 SER A CA 1
ATOM 624 C C . SER A 1 87 ? 27.251 -23.332 -77.655 1.00 74.06 87 SER A C 1
ATOM 626 O O . SER A 1 87 ? 26.767 -24.436 -77.379 1.00 74.06 87 SER A O 1
ATOM 628 N N . PRO A 1 88 ? 28.272 -22.797 -76.949 1.00 76.56 88 PRO A N 1
ATOM 629 C CA . PRO A 1 88 ? 28.862 -23.484 -75.806 1.00 76.56 88 PRO A CA 1
ATOM 630 C C . PRO A 1 88 ? 27.819 -23.735 -74.709 1.00 76.56 88 PRO A C 1
ATOM 632 O O . PRO A 1 88 ? 26.928 -22.904 -74.501 1.00 76.56 88 PRO A O 1
ATOM 635 N N . PRO A 1 89 ? 27.901 -24.874 -73.998 1.00 76.00 89 PRO A N 1
ATOM 636 C CA . PRO A 1 89 ? 27.064 -25.101 -72.832 1.00 76.00 89 PRO A CA 1
ATOM 637 C C . PRO A 1 89 ? 27.430 -24.085 -71.742 1.00 76.00 89 PRO A C 1
ATOM 639 O O . PRO A 1 89 ? 28.607 -23.881 -71.457 1.00 76.00 89 PRO A O 1
ATOM 642 N N . ASN A 1 90 ? 26.430 -23.455 -71.115 1.00 80.75 90 ASN A N 1
ATOM 643 C CA . ASN A 1 90 ? 26.663 -22.449 -70.073 1.00 80.75 90 ASN A CA 1
ATOM 644 C C . ASN A 1 90 ? 27.020 -23.101 -68.725 1.00 80.75 90 ASN A C 1
ATOM 646 O O . ASN A 1 90 ? 26.210 -23.122 -67.800 1.00 80.75 90 ASN A O 1
ATOM 650 N N . VAL A 1 91 ? 28.213 -23.693 -68.647 1.00 85.12 91 VAL A N 1
ATOM 651 C CA . VAL A 1 91 ? 28.747 -24.349 -67.449 1.00 85.12 91 VAL A CA 1
ATOM 652 C C . VAL A 1 91 ? 29.847 -23.469 -66.870 1.00 85.12 91 VAL A C 1
ATOM 654 O O . VAL A 1 91 ? 30.988 -23.507 -67.323 1.00 85.12 91 VAL A O 1
ATOM 657 N N . VAL A 1 92 ? 29.487 -22.675 -65.862 1.00 91.75 92 VAL A N 1
ATOM 658 C CA . VAL A 1 92 ? 30.427 -21.854 -65.093 1.00 91.75 92 VAL A CA 1
ATOM 659 C C . VAL A 1 92 ? 30.514 -22.397 -63.672 1.00 91.75 92 VAL A C 1
ATOM 661 O O . VAL A 1 92 ? 29.494 -22.628 -63.021 1.00 91.75 92 VAL A O 1
ATOM 664 N N . VAL A 1 93 ? 31.739 -22.595 -63.195 1.00 93.56 93 VAL A N 1
ATOM 665 C CA . VAL A 1 93 ? 32.049 -22.967 -61.815 1.00 93.56 93 VAL A CA 1
ATOM 666 C C . VAL A 1 93 ? 32.545 -21.725 -61.091 1.00 93.56 93 VAL A C 1
ATOM 668 O O . VAL A 1 93 ? 33.399 -21.007 -61.603 1.00 93.56 93 VAL A O 1
ATOM 671 N N . TYR A 1 94 ? 32.008 -21.468 -59.903 1.00 96.06 94 TYR A N 1
ATOM 672 C CA . TYR A 1 94 ? 32.394 -20.317 -59.096 1.00 96.06 94 TYR A CA 1
ATOM 673 C C . TYR A 1 94 ? 33.197 -20.755 -57.877 1.00 96.06 94 TYR A C 1
ATOM 675 O O . TYR A 1 94 ? 32.807 -21.682 -57.166 1.00 96.06 94 TYR A O 1
ATOM 683 N N . THR A 1 95 ? 34.281 -20.037 -57.598 1.00 96.19 95 THR A N 1
ATOM 684 C CA . THR A 1 95 ? 35.133 -20.267 -56.430 1.00 96.19 95 THR A CA 1
ATOM 685 C C . THR A 1 95 ? 35.360 -18.954 -55.692 1.00 96.19 95 THR A C 1
ATOM 687 O O . THR A 1 95 ? 35.785 -17.965 -56.283 1.00 96.19 95 THR A O 1
ATOM 690 N N . SER A 1 96 ? 35.100 -18.925 -54.382 1.00 96.44 96 SER A N 1
ATOM 691 C CA . SER A 1 96 ? 35.479 -17.776 -53.551 1.00 96.44 96 SER A CA 1
ATOM 692 C C . SER A 1 96 ? 36.958 -17.871 -53.191 1.00 96.44 96 SER A C 1
ATOM 694 O O . SER A 1 96 ? 37.407 -18.872 -52.633 1.00 96.44 96 SER A O 1
ATOM 696 N N . THR A 1 97 ? 37.705 -16.808 -53.476 1.00 95.81 97 THR A N 1
ATOM 697 C CA . THR A 1 97 ? 39.107 -16.650 -53.049 1.00 95.81 97 THR A CA 1
ATOM 698 C C . THR A 1 97 ? 39.217 -16.076 -51.631 1.00 95.81 97 THR A C 1
ATOM 700 O O . THR A 1 97 ? 40.294 -16.078 -51.038 1.00 95.81 97 THR A O 1
ATOM 703 N N . THR A 1 98 ? 38.093 -15.640 -51.051 1.00 96.12 98 THR A N 1
ATOM 704 C CA . THR A 1 98 ? 37.987 -15.046 -49.710 1.00 96.12 98 THR A CA 1
ATOM 705 C C . THR A 1 98 ? 36.905 -15.758 -48.878 1.00 96.12 98 THR A C 1
ATOM 707 O O . THR A 1 98 ? 35.896 -15.141 -48.521 1.00 96.12 98 THR A O 1
ATOM 710 N N . PRO A 1 99 ? 37.085 -17.050 -48.533 1.00 94.94 99 PRO A N 1
ATOM 711 C CA . PRO A 1 99 ? 36.067 -17.854 -47.844 1.00 94.94 99 PRO A CA 1
ATOM 712 C C . PRO A 1 99 ? 35.699 -17.337 -46.446 1.00 94.94 99 PRO A C 1
ATOM 714 O O . PRO A 1 99 ? 34.609 -17.619 -45.957 1.00 94.94 99 PRO A O 1
ATOM 717 N N . ALA A 1 100 ? 36.580 -16.554 -45.814 1.00 93.50 100 ALA A N 1
ATOM 718 C CA . ALA A 1 100 ? 36.299 -15.893 -44.539 1.00 93.50 100 ALA A CA 1
ATOM 719 C C . ALA A 1 100 ? 35.246 -14.770 -44.655 1.00 93.50 100 ALA A C 1
ATOM 721 O O . ALA A 1 100 ? 34.607 -14.437 -43.663 1.00 93.50 100 ALA A O 1
ATOM 722 N N . VAL A 1 101 ? 35.066 -14.195 -45.851 1.00 95.56 101 VAL A N 1
ATOM 723 C CA . VAL A 1 101 ? 34.113 -13.105 -46.130 1.00 95.56 101 VAL A CA 1
ATOM 724 C C . VAL A 1 101 ? 32.859 -13.642 -46.820 1.00 95.56 101 VAL A C 1
ATOM 726 O O . VAL A 1 101 ? 31.746 -13.253 -46.469 1.00 95.56 101 VAL A O 1
ATOM 729 N N . CYS A 1 102 ? 33.012 -14.558 -47.780 1.00 95.69 102 CYS A N 1
ATOM 730 C CA . CYS A 1 102 ? 31.901 -15.150 -48.522 1.00 95.69 102 CYS A CA 1
ATOM 731 C C . CYS A 1 102 ? 32.222 -16.573 -48.998 1.00 95.69 102 CYS A C 1
ATOM 733 O O . CYS A 1 102 ? 33.334 -16.850 -49.446 1.00 95.69 102 CYS A O 1
ATOM 735 N N . THR A 1 103 ? 31.244 -17.474 -48.956 1.00 96.81 103 THR A N 1
ATOM 736 C CA . THR A 1 103 ? 31.332 -18.847 -49.483 1.00 96.81 103 THR A CA 1
ATOM 737 C C . THR A 1 103 ? 30.441 -19.008 -50.713 1.00 96.81 103 THR A C 1
ATOM 739 O O . THR A 1 103 ? 29.544 -18.203 -50.942 1.00 96.81 103 THR A O 1
ATOM 742 N N . ILE A 1 104 ? 30.690 -20.023 -51.545 1.00 96.81 104 ILE A N 1
ATOM 743 C CA . ILE A 1 104 ? 29.907 -20.265 -52.766 1.00 96.81 104 ILE A CA 1
ATOM 744 C C . ILE A 1 104 ? 29.007 -21.486 -52.587 1.00 96.81 104 ILE A C 1
ATOM 746 O O . ILE A 1 104 ? 29.464 -22.539 -52.146 1.00 96.81 104 ILE A O 1
ATOM 750 N N . SER A 1 105 ? 27.739 -21.355 -52.977 1.00 94.62 105 SER A N 1
ATOM 751 C CA . SER A 1 105 ? 26.784 -22.456 -53.104 1.00 94.62 105 SER A CA 1
ATOM 752 C C . SER A 1 105 ? 26.132 -22.414 -54.488 1.00 94.62 105 SER A C 1
ATOM 754 O O . SER A 1 105 ? 25.306 -21.545 -54.783 1.00 94.62 105 SER A O 1
ATOM 756 N N . GLY A 1 106 ? 26.545 -23.318 -55.381 1.00 90.81 106 GLY A N 1
ATOM 757 C CA . GLY A 1 106 ? 26.125 -23.302 -56.786 1.00 90.81 106 GLY A CA 1
ATOM 758 C C . GLY A 1 106 ? 26.517 -21.995 -57.486 1.00 90.81 106 GLY A C 1
ATOM 759 O O . GLY A 1 106 ? 27.695 -21.665 -57.566 1.00 90.81 106 GLY A O 1
ATOM 760 N N . ALA A 1 107 ? 25.522 -21.245 -57.965 1.00 92.00 107 ALA A N 1
ATOM 761 C CA . ALA A 1 107 ? 25.692 -19.924 -58.584 1.00 92.00 107 ALA A CA 1
ATOM 762 C C . ALA A 1 107 ? 25.364 -18.762 -57.622 1.00 92.00 107 ALA A C 1
ATOM 764 O O . ALA A 1 107 ? 24.957 -17.686 -58.056 1.00 92.00 107 ALA A O 1
ATOM 765 N N . THR A 1 108 ? 25.479 -18.977 -56.308 1.00 94.12 108 THR A N 1
ATOM 766 C CA . THR A 1 108 ? 25.195 -17.952 -55.292 1.00 94.12 108 THR A CA 1
ATOM 767 C C . THR A 1 108 ? 26.366 -17.777 -54.333 1.00 94.12 108 THR A C 1
ATOM 769 O O . THR A 1 108 ? 26.963 -18.757 -53.885 1.00 94.12 108 THR A O 1
ATOM 772 N N . ALA A 1 109 ? 26.694 -16.526 -54.010 1.00 95.12 109 ALA A N 1
ATOM 773 C CA . ALA A 1 109 ? 27.656 -16.179 -52.973 1.00 95.12 109 ALA A CA 1
ATOM 774 C C . ALA A 1 109 ? 26.923 -15.933 -51.642 1.00 95.12 109 ALA A C 1
ATOM 776 O O . ALA A 1 109 ? 26.096 -15.027 -51.522 1.00 95.12 109 ALA A O 1
ATOM 777 N N . VAL A 1 110 ? 27.226 -16.751 -50.638 1.00 96.06 110 VAL A N 1
ATOM 778 C CA . VAL A 1 110 ? 26.710 -16.661 -49.269 1.00 96.06 110 VAL A CA 1
ATOM 779 C C . VAL A 1 110 ? 27.654 -15.790 -48.447 1.00 96.06 110 VAL A C 1
ATOM 781 O O . VAL A 1 110 ? 28.855 -16.048 -48.390 1.00 96.06 110 VAL A O 1
ATOM 784 N N . LEU A 1 111 ? 27.123 -14.743 -47.817 1.00 96.06 111 LEU A N 1
ATOM 785 C CA . LEU A 1 111 ? 27.920 -13.756 -47.086 1.00 96.06 111 LEU A CA 1
ATOM 786 C C . LEU A 1 111 ? 28.160 -14.236 -45.649 1.00 96.06 111 LEU A C 1
ATOM 788 O O . LEU A 1 111 ? 27.219 -14.627 -44.963 1.00 96.06 111 LEU A O 1
ATOM 792 N N . VAL A 1 112 ? 29.418 -14.224 -45.205 1.00 94.88 112 VAL A N 1
ATOM 793 C CA . VAL A 1 112 ? 29.847 -14.753 -43.898 1.00 94.88 112 VAL A CA 1
ATOM 794 C C . VAL A 1 112 ? 30.216 -13.627 -42.938 1.00 94.88 112 VAL A C 1
ATOM 796 O O . VAL A 1 112 ? 29.792 -13.634 -41.785 1.00 94.88 112 VAL A O 1
ATOM 799 N N . ALA A 1 113 ? 30.994 -12.653 -43.406 1.00 93.19 113 ALA A N 1
ATOM 800 C CA . ALA A 1 113 ? 31.458 -11.535 -42.595 1.00 93.19 113 ALA A CA 1
ATOM 801 C C . ALA A 1 113 ? 31.653 -10.279 -43.456 1.00 93.19 113 ALA A C 1
ATOM 803 O O . ALA A 1 113 ? 31.850 -10.399 -44.665 1.00 93.19 113 ALA A O 1
ATOM 804 N N . PRO A 1 114 ? 31.628 -9.074 -42.859 1.00 94.00 114 PRO A N 1
ATOM 805 C CA . PRO A 1 114 ? 31.982 -7.847 -43.562 1.00 94.00 114 PRO A CA 1
ATOM 806 C C . PRO A 1 114 ? 33.430 -7.876 -44.069 1.00 94.00 114 PRO A C 1
ATOM 808 O O . PRO A 1 114 ? 34.328 -8.349 -43.372 1.00 94.00 114 PRO A O 1
ATOM 811 N N . GLY A 1 115 ? 33.662 -7.350 -45.269 1.00 94.00 115 GLY A N 1
ATOM 812 C CA . GLY A 1 115 ? 34.968 -7.356 -45.928 1.00 94.00 115 GLY A CA 1
ATOM 813 C C . GLY A 1 115 ? 34.860 -7.482 -47.446 1.00 94.00 115 GLY A C 1
ATOM 814 O O . GLY A 1 115 ? 33.768 -7.540 -48.003 1.00 94.00 115 GLY A O 1
ATOM 815 N N . THR A 1 116 ? 35.994 -7.541 -48.140 1.00 96.69 116 THR A N 1
ATOM 816 C CA . THR A 1 116 ? 36.008 -7.704 -49.602 1.00 96.69 116 THR A CA 1
ATOM 817 C C . THR A 1 116 ? 35.788 -9.167 -49.984 1.00 96.69 116 THR A C 1
ATOM 819 O O . THR A 1 116 ? 36.591 -10.029 -49.626 1.00 96.69 116 THR A O 1
ATOM 822 N N . CYS A 1 117 ? 34.702 -9.444 -50.707 1.00 96.81 117 CYS A N 1
ATOM 823 C CA . CYS A 1 117 ? 34.395 -10.757 -51.266 1.00 96.81 117 CYS A CA 1
ATOM 824 C C . CYS A 1 117 ? 34.899 -10.822 -52.710 1.00 96.81 117 CYS A C 1
ATOM 826 O O . CYS A 1 117 ? 34.474 -10.020 -53.538 1.00 96.81 117 CYS A O 1
ATOM 828 N N . SER A 1 118 ? 35.790 -11.768 -53.012 1.00 96.88 118 SER A N 1
ATOM 829 C CA . SER A 1 118 ? 36.377 -11.964 -54.342 1.00 96.88 118 SER A CA 1
ATOM 830 C C . SER A 1 118 ? 36.047 -13.357 -54.879 1.00 96.88 118 SER A C 1
ATOM 832 O O . SER A 1 118 ? 36.438 -14.372 -54.291 1.00 96.88 118 SER A O 1
ATOM 834 N N . VAL A 1 119 ? 35.335 -13.406 -56.004 1.00 96.81 119 VAL A N 1
ATOM 835 C CA . VAL A 1 119 ? 34.810 -14.626 -56.626 1.00 96.81 119 VAL A CA 1
ATOM 836 C C . VAL A 1 119 ? 35.412 -14.798 -58.015 1.00 96.81 119 VAL A C 1
ATOM 838 O O . VAL A 1 119 ? 35.327 -13.900 -58.850 1.00 96.81 119 VAL A O 1
ATOM 841 N N . GLN A 1 120 ? 35.997 -15.965 -58.263 1.00 96.56 120 GLN A N 1
ATOM 842 C CA . GLN A 1 120 ? 36.500 -16.385 -59.564 1.00 96.56 120 GLN A CA 1
ATOM 843 C C . GLN A 1 120 ? 35.447 -17.242 -60.273 1.00 96.56 120 GLN A C 1
ATOM 845 O O . GLN A 1 120 ? 34.851 -18.126 -59.659 1.00 96.56 120 GLN A O 1
ATOM 850 N N . ALA A 1 121 ? 35.216 -16.957 -61.550 1.00 95.44 121 ALA A N 1
ATOM 851 C CA . ALA A 1 121 ? 34.404 -17.741 -62.463 1.00 95.44 121 ALA A CA 1
ATOM 852 C C . ALA A 1 121 ? 35.321 -18.498 -63.433 1.00 95.44 121 ALA A C 1
ATOM 854 O O . ALA A 1 121 ? 36.172 -17.896 -64.095 1.00 95.44 121 ALA A O 1
ATOM 855 N N . ASP A 1 122 ? 35.107 -19.807 -63.528 1.00 94.19 122 ASP A N 1
ATOM 856 C CA . ASP A 1 122 ? 35.875 -20.739 -64.345 1.00 94.19 122 ASP A CA 1
ATOM 857 C C . ASP A 1 122 ? 34.942 -21.478 -65.311 1.00 94.19 122 ASP A C 1
ATOM 859 O O . ASP A 1 122 ? 33.902 -22.007 -64.914 1.00 94.19 122 ASP A O 1
ATOM 863 N N . ALA A 1 123 ? 35.326 -21.550 -66.584 1.00 91.88 123 ALA A N 1
ATOM 864 C CA . ALA A 1 123 ? 34.619 -22.317 -67.604 1.00 91.88 123 ALA A CA 1
ATOM 865 C C . ALA A 1 123 ? 35.557 -23.414 -68.127 1.00 91.88 123 ALA A C 1
ATOM 867 O O . ALA A 1 123 ? 36.517 -23.103 -68.845 1.00 91.88 123 ALA A O 1
ATOM 868 N N . PRO A 1 124 ? 35.332 -24.684 -67.741 1.00 88.50 124 PRO A N 1
ATOM 869 C CA . PRO A 1 124 ? 36.181 -25.784 -68.169 1.00 88.50 124 PRO A CA 1
ATOM 870 C C . PRO A 1 124 ? 36.013 -26.071 -69.665 1.00 88.50 124 PRO A C 1
ATOM 872 O O . PRO A 1 124 ? 35.085 -25.603 -70.328 1.00 88.50 124 PRO A O 1
ATOM 875 N N . GLU A 1 125 ? 36.929 -26.874 -70.198 1.00 85.31 125 GLU A N 1
ATOM 876 C CA . GLU A 1 125 ? 36.820 -27.407 -71.553 1.00 85.31 125 GLU A CA 1
ATOM 877 C C . GLU A 1 125 ? 35.527 -28.227 -71.708 1.00 85.31 125 GLU A C 1
ATOM 879 O O . GLU A 1 125 ? 35.201 -29.062 -70.860 1.00 85.31 125 GLU A O 1
ATOM 884 N N . ALA A 1 126 ? 34.784 -27.986 -72.790 1.00 82.25 126 ALA A N 1
ATOM 885 C CA . ALA A 1 126 ? 33.496 -28.624 -73.040 1.00 82.25 126 ALA A CA 1
ATOM 886 C C . ALA A 1 126 ? 33.314 -28.949 -74.531 1.00 82.25 126 ALA A C 1
ATOM 888 O O . ALA A 1 126 ? 32.971 -28.091 -75.348 1.00 82.25 126 ALA A O 1
ATOM 889 N N . GLY A 1 127 ? 33.504 -30.220 -74.894 1.00 82.88 127 GLY A N 1
ATOM 890 C CA . GLY A 1 127 ? 33.319 -30.704 -76.264 1.00 82.88 127 GLY A CA 1
ATOM 891 C C . GLY A 1 127 ? 34.290 -30.045 -77.244 1.00 82.88 127 GLY A C 1
ATOM 892 O O . GLY A 1 127 ? 35.478 -30.336 -77.227 1.00 82.88 127 GLY A O 1
ATOM 893 N N . TYR A 1 128 ? 33.777 -29.168 -78.112 1.00 80.50 128 TYR A N 1
ATOM 894 C CA . TYR A 1 128 ? 34.587 -28.431 -79.089 1.00 80.50 128 TYR A CA 1
ATOM 895 C C . TYR A 1 128 ? 35.214 -27.146 -78.526 1.00 80.50 128 TYR A C 1
ATOM 897 O O . TYR A 1 128 ? 35.962 -26.488 -79.247 1.00 80.50 128 TYR A O 1
ATOM 905 N N . TYR A 1 129 ? 34.893 -26.760 -77.287 1.00 82.62 129 TYR A N 1
ATOM 906 C CA . TYR A 1 129 ? 35.302 -25.493 -76.680 1.00 82.62 129 TYR A CA 1
ATOM 907 C C . TYR A 1 129 ? 36.460 -25.669 -75.707 1.00 82.62 129 TYR A C 1
ATOM 909 O O . TYR A 1 129 ? 36.365 -26.470 -74.780 1.00 82.62 129 TYR A O 1
ATOM 917 N N . LEU A 1 130 ? 37.518 -24.879 -75.892 1.00 85.12 130 LEU A N 1
ATOM 918 C CA . LEU A 1 130 ? 38.680 -24.828 -74.998 1.00 85.12 130 LEU A CA 1
ATOM 919 C C . LEU A 1 130 ? 38.303 -24.186 -73.660 1.00 85.12 130 LEU A C 1
ATOM 921 O O . LEU A 1 130 ? 37.410 -23.348 -73.630 1.00 85.12 130 LEU A O 1
ATOM 925 N N . ALA A 1 131 ? 38.998 -24.509 -72.568 1.00 85.56 131 ALA A N 1
ATOM 926 C CA . ALA A 1 131 ? 38.807 -23.803 -71.296 1.00 85.56 131 ALA A CA 1
ATOM 927 C C . ALA A 1 131 ? 39.019 -22.282 -71.455 1.00 85.56 131 ALA A C 1
ATOM 929 O O . ALA A 1 131 ? 39.941 -21.853 -72.156 1.00 85.56 131 ALA A O 1
ATOM 930 N N . ALA A 1 132 ? 38.164 -21.478 -70.819 1.00 88.62 132 ALA A N 1
ATOM 931 C CA . ALA A 1 132 ? 38.300 -20.023 -70.839 1.00 88.62 132 ALA A CA 1
ATOM 932 C C . ALA A 1 132 ? 39.391 -19.546 -69.872 1.00 88.62 132 ALA A C 1
ATOM 934 O O . ALA A 1 132 ? 39.662 -20.197 -68.862 1.00 88.62 132 ALA A O 1
ATOM 935 N N . ASP A 1 133 ? 39.953 -18.362 -70.129 1.00 89.25 133 ASP A N 1
ATOM 936 C CA . ASP A 1 133 ? 40.748 -17.677 -69.108 1.00 89.25 133 ASP A CA 1
ATOM 937 C C . ASP A 1 133 ? 39.810 -17.260 -67.949 1.00 89.25 133 ASP A C 1
ATOM 939 O O . ASP A 1 133 ? 38.756 -16.665 -68.209 1.00 89.25 133 ASP A O 1
ATOM 943 N N . PRO A 1 134 ? 40.152 -17.565 -66.684 1.00 92.25 134 PRO A N 1
ATOM 944 C CA . PRO A 1 134 ? 39.275 -17.299 -65.550 1.00 92.25 134 PRO A CA 1
ATOM 945 C C . PRO A 1 134 ? 39.066 -15.800 -65.332 1.00 92.25 134 PRO A C 1
ATOM 947 O O . PRO A 1 134 ? 39.968 -14.982 -65.542 1.00 92.25 134 PRO A O 1
ATOM 950 N N . ARG A 1 135 ? 37.866 -15.431 -64.877 1.00 95.88 135 ARG A N 1
ATOM 951 C CA . ARG A 1 135 ? 37.499 -14.038 -64.586 1.00 95.88 135 ARG A CA 1
ATOM 952 C C . ARG A 1 135 ? 37.132 -13.878 -63.120 1.00 95.88 135 ARG A C 1
ATOM 954 O O . ARG A 1 135 ? 36.291 -14.611 -62.612 1.00 95.88 135 ARG A O 1
ATOM 961 N N . THR A 1 136 ? 37.722 -12.887 -62.461 1.00 96.25 136 THR A N 1
ATOM 962 C CA . THR A 1 136 ? 37.494 -12.616 -61.036 1.00 96.25 136 THR A CA 1
ATOM 963 C C . THR A 1 136 ? 36.783 -11.285 -60.861 1.00 96.25 136 THR A C 1
ATOM 965 O O . THR A 1 136 ? 37.221 -10.278 -61.416 1.00 96.25 136 THR A O 1
ATOM 968 N N . GLN A 1 137 ? 35.713 -11.284 -60.069 1.00 97.19 137 GLN A N 1
ATOM 969 C CA . GLN A 1 137 ? 35.001 -10.082 -59.645 1.00 97.19 137 GLN A CA 1
ATOM 970 C C . GLN A 1 137 ? 35.045 -9.949 -58.128 1.00 97.19 137 GLN A C 1
ATOM 972 O O . GLN A 1 137 ? 34.974 -10.944 -57.405 1.00 97.19 137 GLN A O 1
ATOM 977 N N . ALA A 1 138 ? 35.142 -8.711 -57.650 1.00 96.56 138 ALA A N 1
ATOM 978 C CA . ALA A 1 138 ? 35.150 -8.401 -56.228 1.00 96.56 138 ALA A CA 1
ATOM 979 C C . ALA A 1 138 ? 34.107 -7.332 -55.885 1.00 96.56 138 ALA A C 1
ATOM 981 O O . ALA A 1 138 ? 33.875 -6.419 -56.673 1.00 96.56 138 ALA A O 1
ATOM 982 N N . PHE A 1 139 ? 33.509 -7.446 -54.700 1.00 96.88 139 PHE A N 1
ATOM 983 C CA . PHE A 1 139 ? 32.573 -6.470 -54.132 1.00 96.88 139 PHE A CA 1
ATOM 984 C C . PHE A 1 139 ? 32.739 -6.387 -52.609 1.00 96.88 139 PHE A C 1
ATOM 986 O O . PHE A 1 139 ? 33.329 -7.277 -51.986 1.00 96.88 139 PHE A O 1
ATOM 993 N N . GLN A 1 140 ? 32.236 -5.320 -51.990 1.00 97.06 140 GLN A N 1
ATOM 994 C CA . GLN A 1 140 ? 32.263 -5.150 -50.538 1.00 97.06 140 GLN A CA 1
ATOM 995 C C . GLN A 1 140 ? 31.038 -5.779 -49.872 1.00 97.06 140 GLN A C 1
ATOM 997 O O . GLN A 1 140 ? 29.892 -5.474 -50.206 1.00 97.06 140 GLN A O 1
ATOM 1002 N N . VAL A 1 141 ? 31.291 -6.610 -48.861 1.00 96.75 141 VAL A N 1
ATOM 1003 C CA . VAL A 1 141 ? 30.291 -7.032 -47.881 1.00 96.75 141 VAL A CA 1
ATOM 1004 C C . VAL A 1 141 ? 30.260 -5.997 -46.767 1.00 96.75 141 VAL A C 1
ATOM 1006 O O . VAL A 1 141 ? 31.199 -5.883 -45.977 1.00 96.75 141 VAL A O 1
ATOM 1009 N N . LEU A 1 142 ? 29.186 -5.216 -46.715 1.00 95.06 142 LEU A N 1
ATOM 1010 C CA . LEU A 1 142 ? 29.045 -4.124 -45.756 1.00 95.06 142 LEU A CA 1
ATOM 1011 C C . LEU A 1 142 ? 28.588 -4.651 -44.381 1.00 95.06 142 LEU A C 1
ATOM 1013 O O . LEU A 1 142 ? 27.792 -5.599 -44.319 1.00 95.06 142 LEU A O 1
ATOM 1017 N N . PRO A 1 143 ? 29.051 -4.041 -43.272 1.00 90.25 143 PRO A N 1
ATOM 1018 C CA . PRO A 1 143 ? 28.573 -4.376 -41.938 1.00 90.25 143 PRO A CA 1
ATOM 1019 C C . PRO A 1 143 ? 27.092 -4.025 -41.763 1.00 90.25 143 PRO A C 1
ATOM 1021 O O . PRO A 1 143 ? 26.506 -3.246 -42.522 1.00 90.25 143 PRO A O 1
ATOM 1024 N N . LEU A 1 144 ? 26.481 -4.606 -40.730 1.00 85.31 144 LEU A N 1
ATOM 1025 C CA . LEU A 1 144 ? 25.176 -4.153 -40.264 1.00 85.31 144 LEU A CA 1
ATOM 1026 C C . LEU A 1 144 ? 25.265 -2.679 -39.827 1.00 85.31 144 LEU A C 1
ATOM 1028 O O . LEU A 1 144 ? 26.297 -2.280 -39.284 1.00 85.31 144 LEU A O 1
ATOM 1032 N N . PRO A 1 145 ? 24.202 -1.878 -40.019 1.00 78.88 145 PRO A N 1
ATOM 1033 C CA . PRO A 1 145 ? 24.114 -0.554 -39.429 1.00 78.88 145 PRO A CA 1
ATOM 1034 C C . PRO A 1 145 ? 24.323 -0.679 -37.922 1.00 78.88 145 PRO A C 1
ATOM 1036 O O . PRO A 1 145 ? 23.613 -1.442 -37.261 1.00 78.88 145 PRO A O 1
ATOM 1039 N N . GLU A 1 146 ? 25.296 0.050 -37.380 1.00 67.69 146 GLU A N 1
ATOM 1040 C CA . GLU A 1 146 ? 25.453 0.146 -35.935 1.00 67.69 146 GLU A CA 1
ATOM 1041 C C . GLU A 1 146 ? 24.173 0.754 -35.359 1.00 67.69 146 GLU A C 1
ATOM 1043 O O . GLU A 1 146 ? 2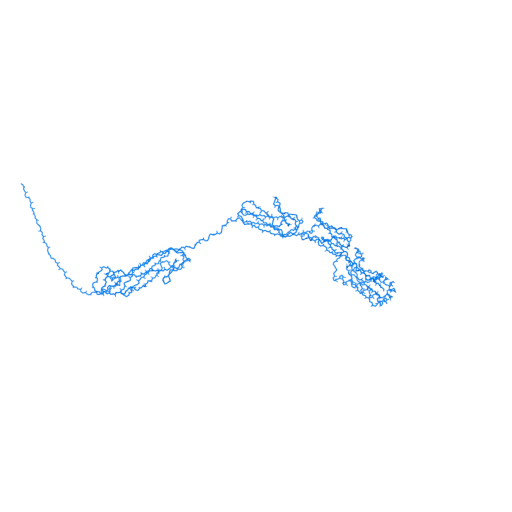3.775 1.866 -35.712 1.00 67.69 146 GLU A O 1
ATOM 1048 N N . VAL A 1 147 ? 23.493 0.003 -34.492 1.00 59.84 147 VAL A N 1
ATOM 1049 C CA . VAL A 1 147 ? 22.411 0.552 -33.677 1.00 59.84 147 VAL A CA 1
ATOM 1050 C C . VAL A 1 147 ? 23.079 1.528 -32.710 1.00 59.84 147 VAL A C 1
ATOM 1052 O O . VAL A 1 147 ? 23.909 1.078 -31.914 1.00 59.84 147 VAL A O 1
ATOM 1055 N N . PRO A 1 148 ? 22.767 2.837 -32.746 1.00 58.62 148 PRO A N 1
ATOM 1056 C CA . PRO A 1 148 ? 23.346 3.753 -31.782 1.00 58.62 148 PRO A CA 1
ATOM 1057 C C . PRO A 1 148 ? 22.974 3.271 -30.381 1.00 58.62 148 PRO A C 1
ATOM 1059 O O . PRO A 1 148 ? 21.794 3.082 -30.070 1.00 58.62 148 PRO A O 1
ATOM 1062 N N . ALA A 1 149 ? 23.985 3.047 -29.540 1.00 55.50 149 ALA A N 1
ATOM 1063 C CA . ALA A 1 149 ? 23.769 2.816 -28.123 1.00 55.50 149 ALA A CA 1
ATOM 1064 C C . ALA A 1 149 ? 22.930 3.979 -27.568 1.00 55.50 149 ALA A C 1
ATOM 1066 O O . ALA A 1 149 ? 23.182 5.144 -27.887 1.00 55.50 149 ALA A O 1
ATOM 1067 N N . ALA A 1 150 ? 21.914 3.664 -26.762 1.00 52.34 150 ALA A N 1
ATOM 1068 C CA . ALA A 1 150 ? 21.138 4.682 -26.063 1.00 52.34 150 ALA A CA 1
ATOM 1069 C C . ALA A 1 150 ? 22.098 5.632 -25.313 1.00 52.34 150 ALA A C 1
ATOM 1071 O O . ALA A 1 150 ? 23.066 5.152 -24.717 1.00 52.34 150 ALA A O 1
ATOM 1072 N N . PRO A 1 151 ? 21.877 6.959 -25.336 1.00 53.34 151 PRO A N 1
ATOM 1073 C CA . PRO A 1 151 ? 22.815 7.899 -24.736 1.00 53.34 151 PRO A CA 1
ATOM 1074 C C . PRO A 1 151 ? 22.944 7.631 -23.231 1.00 53.34 151 PRO A C 1
ATOM 1076 O O . PRO A 1 151 ? 21.949 7.619 -22.505 1.00 53.34 151 PRO A O 1
ATOM 1079 N N . ALA A 1 152 ? 24.180 7.445 -22.764 1.00 55.19 152 ALA A N 1
ATOM 1080 C CA . ALA A 1 152 ? 24.520 7.229 -21.356 1.00 55.19 152 ALA A CA 1
ATOM 1081 C C . ALA A 1 152 ? 24.418 8.503 -20.486 1.00 55.19 152 ALA A C 1
ATOM 1083 O O . ALA A 1 152 ? 24.664 8.441 -19.285 1.00 55.19 152 ALA A O 1
ATOM 1084 N N . ASP A 1 153 ? 24.002 9.640 -21.050 1.00 61.56 153 ASP A N 1
ATOM 1085 C CA . ASP A 1 153 ? 24.024 10.946 -20.372 1.00 61.56 153 ASP A CA 1
ATOM 1086 C C . ASP A 1 153 ? 22.670 11.383 -19.803 1.00 61.56 153 ASP A C 1
ATOM 1088 O O . ASP A 1 153 ? 22.458 12.559 -19.493 1.00 61.56 153 ASP A O 1
ATOM 1092 N N . ARG A 1 154 ? 21.714 10.460 -19.644 1.00 64.94 154 ARG A N 1
ATOM 1093 C CA . ARG A 1 154 ? 20.481 10.813 -18.943 1.00 64.94 154 ARG A CA 1
ATOM 1094 C C . ARG A 1 154 ? 20.738 10.824 -17.443 1.00 64.94 154 ARG A C 1
ATOM 1096 O O . ARG A 1 154 ? 21.087 9.806 -16.849 1.00 64.94 154 ARG A O 1
ATOM 1103 N N . ALA A 1 155 ? 20.550 11.989 -16.830 1.00 79.19 155 ALA A N 1
ATOM 1104 C CA . ALA A 1 155 ? 20.695 12.156 -15.393 1.00 79.19 155 ALA A CA 1
ATOM 1105 C C . ALA A 1 155 ? 19.796 11.154 -14.651 1.00 79.19 155 ALA A C 1
ATOM 1107 O O . ALA A 1 155 ? 18.590 11.071 -14.906 1.00 79.19 155 ALA A O 1
ATOM 1108 N N . VAL A 1 156 ? 20.380 10.393 -13.725 1.00 85.25 156 VAL A N 1
ATOM 1109 C CA . VAL A 1 156 ? 19.656 9.400 -12.932 1.00 85.25 156 VAL A CA 1
ATOM 1110 C C . VAL A 1 156 ? 19.137 10.088 -11.684 1.00 85.25 156 VAL A C 1
ATOM 1112 O O . VAL A 1 156 ? 19.898 10.456 -10.787 1.00 85.25 156 VAL A O 1
ATOM 1115 N N . LEU A 1 157 ? 17.821 10.253 -11.629 1.00 92.88 157 LEU A N 1
ATOM 1116 C CA . LEU A 1 157 ? 17.136 10.802 -10.473 1.00 92.88 157 LEU A CA 1
ATOM 1117 C C . LEU A 1 157 ? 16.792 9.675 -9.494 1.00 92.88 157 LEU A C 1
ATOM 1119 O O . LEU A 1 157 ? 16.373 8.591 -9.883 1.00 92.88 157 LEU A O 1
ATOM 1123 N N . THR A 1 158 ? 16.952 9.917 -8.199 1.00 92.88 158 THR A N 1
ATOM 1124 C CA . THR A 1 158 ? 16.542 8.997 -7.133 1.00 92.88 158 THR A CA 1
ATOM 1125 C C . THR A 1 158 ? 15.694 9.755 -6.128 1.00 92.88 158 THR A C 1
ATOM 1127 O O . THR A 1 158 ? 16.058 10.850 -5.705 1.00 92.88 158 THR A O 1
ATOM 1130 N N . LEU A 1 159 ? 14.569 9.167 -5.719 1.00 95.25 159 LEU A N 1
ATOM 1131 C CA . LEU A 1 159 ? 13.665 9.741 -4.726 1.00 95.25 159 LEU A CA 1
ATOM 1132 C C . LEU A 1 159 ? 13.486 8.760 -3.565 1.00 95.25 159 LEU A C 1
ATOM 1134 O O . LEU A 1 159 ? 12.792 7.753 -3.693 1.00 95.25 159 LEU A O 1
ATOM 1138 N N . LYS A 1 160 ? 14.105 9.058 -2.420 1.00 94.81 160 LYS A N 1
ATOM 1139 C CA . LYS A 1 160 ? 13.979 8.263 -1.196 1.00 94.81 160 LYS A CA 1
ATOM 1140 C C . LYS A 1 160 ? 12.851 8.812 -0.332 1.00 94.81 160 LYS A C 1
ATOM 1142 O O . LYS A 1 160 ? 12.886 9.972 0.083 1.00 94.81 160 LYS A O 1
ATOM 1147 N N . VAL A 1 161 ? 11.879 7.953 -0.040 1.00 94.19 161 VAL A N 1
ATOM 1148 C CA . VAL A 1 161 ? 10.729 8.247 0.822 1.00 94.19 161 VAL A CA 1
ATOM 1149 C C . VAL A 1 161 ? 10.708 7.322 2.047 1.00 94.19 161 VAL A C 1
ATOM 1151 O O . VAL A 1 161 ? 11.325 6.253 2.009 1.00 94.19 161 VAL A O 1
ATOM 1154 N N . PRO A 1 162 ? 10.022 7.704 3.139 1.00 91.69 162 PRO A N 1
ATOM 1155 C CA . PRO A 1 162 ? 9.812 6.835 4.296 1.00 91.69 162 PRO A CA 1
ATOM 1156 C C . PRO A 1 162 ? 9.024 5.568 3.936 1.00 91.69 162 PRO A C 1
ATOM 1158 O O . PRO A 1 162 ? 8.273 5.552 2.967 1.00 91.69 162 PRO A O 1
ATOM 1161 N N . SER A 1 163 ? 9.120 4.518 4.753 1.00 86.50 163 SER A N 1
ATOM 1162 C CA . SER A 1 163 ? 8.275 3.317 4.609 1.00 86.50 163 SER A CA 1
ATOM 1163 C C . SER A 1 163 ? 6.824 3.542 5.062 1.00 86.50 163 SER A C 1
ATOM 1165 O O . SER A 1 163 ? 5.937 2.754 4.734 1.00 86.50 163 SER A O 1
ATOM 1167 N N . GLY A 1 164 ? 6.577 4.626 5.799 1.00 86.44 164 GLY A N 1
ATOM 1168 C CA . GLY A 1 164 ? 5.269 5.093 6.237 1.00 86.44 164 GLY A CA 1
ATOM 1169 C C . GLY A 1 164 ? 5.395 6.030 7.435 1.00 86.44 164 GLY A C 1
ATOM 1170 O O . GLY A 1 164 ? 6.379 5.959 8.171 1.00 86.44 164 GLY A O 1
ATOM 1171 N N . LEU A 1 165 ? 4.427 6.927 7.612 1.00 85.44 165 LEU A N 1
ATOM 1172 C CA . LEU A 1 165 ? 4.425 7.909 8.700 1.00 85.44 165 LEU A CA 1
ATOM 1173 C C . LEU A 1 165 ? 3.012 8.114 9.252 1.00 85.44 165 LEU A C 1
ATOM 1175 O O . LEU A 1 165 ? 2.055 8.066 8.476 1.00 85.44 165 LEU A O 1
ATOM 1179 N N . PRO A 1 166 ? 2.855 8.384 10.557 1.00 80.25 166 PRO A N 1
ATOM 1180 C CA . PRO A 1 166 ? 1.586 8.864 11.078 1.00 80.25 166 PRO A CA 1
ATOM 1181 C C . PRO A 1 166 ? 1.325 10.303 10.599 1.00 80.25 166 PRO A C 1
ATOM 1183 O O . PRO A 1 166 ? 2.256 11.096 10.459 1.00 80.25 166 PRO A O 1
ATOM 1186 N N . LEU A 1 167 ? 0.061 10.669 10.366 1.00 82.38 167 LEU A N 1
ATOM 1187 C CA . LEU A 1 167 ? -0.348 12.026 9.974 1.00 82.38 167 LEU A CA 1
ATOM 1188 C C . LEU A 1 167 ? 0.134 13.067 10.992 1.00 82.38 167 LEU A C 1
ATOM 1190 O O . LEU A 1 167 ? 0.517 14.177 10.630 1.00 82.38 167 LEU A O 1
ATOM 1194 N N . SER A 1 168 ? 0.158 12.668 12.259 1.00 73.19 168 SER A N 1
ATOM 1195 C CA . SER A 1 168 ? 0.617 13.463 13.389 1.00 73.19 168 SER A CA 1
ATOM 1196 C C . SER A 1 168 ? 2.115 13.805 13.358 1.00 73.19 168 SER A C 1
ATOM 1198 O O . SER A 1 168 ? 2.522 14.760 14.012 1.00 73.19 168 SER A O 1
ATOM 1200 N N . ALA A 1 169 ? 2.930 13.134 12.528 1.00 82.00 169 ALA A N 1
ATOM 1201 C CA . ALA A 1 169 ? 4.306 13.566 12.257 1.00 82.00 169 ALA A CA 1
ATOM 1202 C C . ALA A 1 169 ? 4.366 14.971 11.625 1.00 82.00 169 ALA A C 1
ATOM 1204 O O . ALA A 1 169 ? 5.396 15.636 11.703 1.00 82.00 169 ALA A O 1
ATOM 1205 N N . GLY A 1 170 ? 3.275 15.425 10.994 1.00 83.62 170 GLY A N 1
ATOM 1206 C CA . GLY A 1 170 ? 3.134 16.754 10.401 1.00 83.62 170 GLY A CA 1
ATOM 1207 C C . GLY A 1 170 ? 3.930 16.933 9.108 1.00 83.62 170 GLY A C 1
ATOM 1208 O O . GLY A 1 170 ? 3.394 17.436 8.123 1.00 83.62 170 GLY A O 1
ATOM 1209 N N . THR A 1 171 ? 5.179 16.480 9.060 1.00 90.38 171 THR A N 1
ATOM 1210 C CA . THR A 1 171 ? 6.055 16.537 7.887 1.00 90.38 171 THR A CA 1
ATOM 1211 C C . THR A 1 171 ? 6.722 15.190 7.613 1.00 90.38 171 THR A C 1
ATOM 1213 O O . THR A 1 171 ? 6.830 14.326 8.482 1.00 90.38 171 THR A O 1
ATOM 1216 N N . ALA A 1 172 ? 7.151 14.991 6.369 1.00 91.69 172 ALA A N 1
ATOM 1217 C CA . ALA A 1 172 ? 7.889 13.819 5.930 1.00 91.69 172 ALA A CA 1
ATOM 1218 C C . ALA A 1 172 ? 9.282 14.215 5.438 1.00 91.69 172 ALA A C 1
ATOM 1220 O O . ALA A 1 172 ? 9.433 15.101 4.594 1.00 91.69 172 ALA A O 1
ATOM 1221 N N . ALA A 1 173 ? 10.295 13.504 5.931 1.00 91.56 173 ALA A N 1
ATOM 1222 C CA . ALA A 1 173 ? 11.648 13.595 5.411 1.00 91.56 173 ALA A CA 1
ATOM 1223 C C . ALA A 1 173 ? 11.727 12.844 4.074 1.00 91.56 173 ALA A C 1
ATOM 1225 O O . ALA A 1 173 ? 11.610 11.619 4.026 1.00 91.56 173 ALA A O 1
ATOM 1226 N N . VAL A 1 174 ? 11.916 13.587 2.987 1.00 94.38 174 VAL A N 1
ATOM 1227 C CA . VAL A 1 174 ? 12.072 13.055 1.630 1.00 94.38 174 VAL A CA 1
ATOM 1228 C C . VAL A 1 174 ? 13.374 13.591 1.061 1.00 94.38 174 VAL A C 1
ATOM 1230 O O . VAL A 1 174 ? 13.675 14.772 1.214 1.00 94.38 174 VAL A O 1
ATOM 1233 N N . LYS A 1 175 ? 14.156 12.723 0.418 1.00 92.50 175 LYS A N 1
ATOM 1234 C CA . LYS A 1 175 ? 15.435 13.104 -0.186 1.00 92.50 175 LYS A CA 1
ATOM 1235 C C . LYS A 1 175 ? 15.431 12.747 -1.663 1.00 92.50 175 LYS A C 1
ATOM 1237 O O . LYS A 1 175 ? 15.348 11.569 -2.007 1.00 92.50 175 LYS A O 1
ATOM 1242 N N . ALA A 1 176 ? 15.535 13.762 -2.512 1.00 92.44 176 ALA A N 1
ATOM 1243 C CA . ALA A 1 176 ? 15.750 13.594 -3.940 1.00 92.44 176 ALA A CA 1
ATOM 1244 C C . ALA A 1 176 ? 17.225 13.864 -4.268 1.00 92.44 176 ALA A C 1
ATOM 1246 O O . ALA A 1 176 ? 17.796 14.836 -3.776 1.00 92.44 176 ALA A O 1
ATOM 1247 N N . THR A 1 177 ? 17.848 12.997 -5.058 1.00 92.88 177 THR A N 1
ATOM 1248 C CA . THR A 1 177 ? 19.247 13.123 -5.495 1.00 92.88 177 THR A CA 1
ATOM 1249 C C . THR A 1 177 ? 19.349 12.865 -6.987 1.00 92.88 177 THR A C 1
ATOM 1251 O O . THR A 1 177 ? 18.562 12.092 -7.525 1.00 92.88 177 THR A O 1
ATOM 1254 N N . SER A 1 178 ? 20.329 13.481 -7.640 1.00 92.00 178 SER A N 1
ATOM 1255 C CA . SER A 1 178 ? 20.589 13.317 -9.067 1.00 92.00 178 SER A CA 1
ATOM 1256 C C . SER A 1 178 ? 22.071 13.113 -9.325 1.00 92.00 178 SER A C 1
ATOM 1258 O O . SER A 1 178 ? 22.897 13.639 -8.578 1.00 92.00 178 SER A O 1
ATOM 1260 N N . THR A 1 179 ? 22.403 12.374 -10.382 1.00 89.56 179 THR A N 1
ATOM 1261 C CA . THR A 1 179 ? 23.778 12.275 -10.890 1.00 89.56 179 THR A CA 1
ATOM 1262 C C . THR A 1 179 ? 24.212 13.510 -11.685 1.00 89.56 179 THR A C 1
ATOM 1264 O O . THR A 1 179 ? 25.404 13.668 -11.930 1.00 89.56 179 THR A O 1
ATOM 1267 N N . ALA A 1 180 ? 23.284 14.402 -12.055 1.00 85.38 180 ALA A N 1
ATOM 1268 C CA . ALA A 1 180 ? 23.581 15.655 -12.747 1.00 85.38 180 ALA A CA 1
ATOM 1269 C C . ALA A 1 180 ? 23.340 16.884 -11.862 1.00 85.38 180 ALA A C 1
ATOM 1271 O O . ALA A 1 180 ? 22.437 16.909 -11.019 1.00 85.38 180 ALA A O 1
ATOM 1272 N N . ALA A 1 181 ? 24.119 17.939 -12.108 1.00 80.19 181 ALA A N 1
ATOM 1273 C CA . ALA A 1 181 ? 23.932 19.23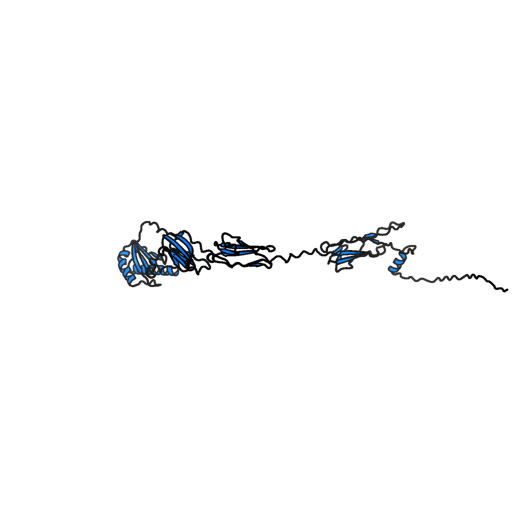7 -11.471 1.00 80.19 181 ALA A CA 1
ATOM 1274 C C . ALA A 1 181 ? 22.584 19.871 -11.868 1.00 80.19 181 ALA A C 1
ATOM 1276 O O . ALA A 1 181 ? 22.089 19.690 -12.980 1.00 80.19 181 ALA A O 1
ATOM 1277 N N . GLY A 1 182 ? 21.982 20.629 -10.951 1.00 82.62 182 GLY A N 1
ATOM 1278 C CA . GLY A 1 182 ? 20.731 21.350 -11.187 1.00 82.62 182 GLY A CA 1
ATOM 1279 C C . GLY A 1 182 ? 19.713 21.187 -10.061 1.00 82.62 182 GLY A C 1
ATOM 1280 O O . GLY A 1 182 ? 19.838 20.322 -9.195 1.00 82.62 182 GLY A O 1
ATOM 1281 N N . ALA A 1 183 ? 18.699 22.052 -10.066 1.00 86.44 183 ALA A N 1
ATOM 1282 C CA . ALA A 1 183 ? 17.631 22.011 -9.076 1.00 86.44 183 ALA A CA 1
ATOM 1283 C C . ALA A 1 183 ? 16.681 20.834 -9.346 1.00 86.44 183 ALA A C 1
ATOM 1285 O O . ALA A 1 183 ? 16.219 20.634 -10.471 1.00 86.44 183 ALA A O 1
ATOM 1286 N N . ILE A 1 184 ? 16.357 20.084 -8.293 1.00 92.62 184 ILE A N 1
ATOM 1287 C CA . ILE A 1 184 ? 15.357 19.017 -8.339 1.00 92.62 184 ILE A CA 1
ATOM 1288 C C . ILE A 1 184 ? 14.034 19.584 -7.831 1.00 92.62 184 ILE A C 1
ATOM 1290 O O . ILE A 1 184 ? 13.943 20.025 -6.686 1.00 92.62 184 ILE A O 1
ATOM 1294 N N . ALA A 1 185 ? 12.994 19.539 -8.660 1.00 92.31 185 ALA A N 1
ATOM 1295 C CA . ALA A 1 185 ? 11.649 19.922 -8.252 1.00 92.31 185 ALA A CA 1
ATOM 1296 C C . ALA A 1 185 ? 10.885 18.694 -7.747 1.00 92.31 185 ALA A C 1
ATOM 1298 O O . ALA A 1 185 ? 10.772 17.694 -8.457 1.00 92.31 185 ALA A O 1
ATOM 1299 N N . VAL A 1 186 ? 10.339 18.773 -6.532 1.00 94.25 186 VAL A N 1
ATOM 1300 C CA . VAL A 1 186 ? 9.470 17.738 -5.955 1.00 94.25 186 VAL A CA 1
ATOM 1301 C C . VAL A 1 186 ? 8.040 18.263 -5.914 1.00 94.25 186 VAL A C 1
ATOM 13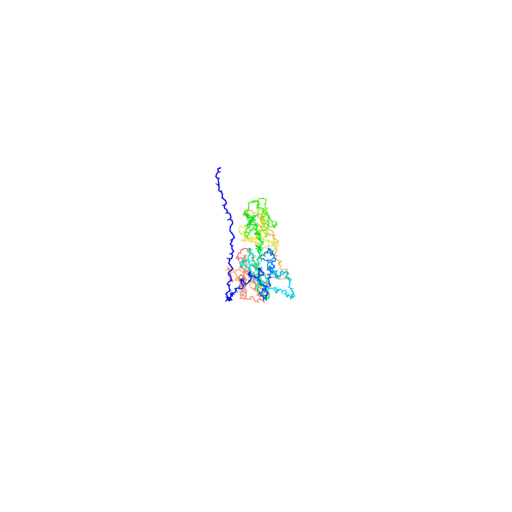03 O O . VAL A 1 186 ? 7.779 19.335 -5.378 1.00 94.25 186 VAL A O 1
ATOM 1306 N N . GLN A 1 187 ? 7.103 17.504 -6.477 1.00 94.31 187 GLN A N 1
ATOM 1307 C CA . GLN A 1 187 ? 5.697 17.884 -6.596 1.00 94.31 187 GLN A CA 1
ATOM 1308 C C . GLN A 1 187 ? 4.780 16.819 -5.979 1.00 94.31 187 GLN A C 1
ATOM 1310 O O . GLN A 1 187 ? 5.033 15.619 -6.142 1.00 94.31 187 GLN A O 1
ATOM 1315 N N . PRO A 1 188 ? 3.691 17.219 -5.295 1.00 95.94 188 PRO A N 1
ATOM 1316 C CA . PRO A 1 188 ? 2.711 16.278 -4.779 1.00 95.94 188 PRO A CA 1
ATOM 1317 C C . PRO A 1 188 ? 1.752 15.830 -5.887 1.00 95.94 188 PRO A C 1
ATOM 1319 O O . PRO A 1 188 ? 1.051 16.640 -6.486 1.00 95.94 188 PRO A O 1
ATOM 1322 N N . LEU A 1 189 ? 1.655 14.520 -6.108 1.00 96.19 189 LEU A N 1
ATOM 1323 C CA . LEU A 1 189 ? 0.627 13.918 -6.969 1.00 96.19 189 LEU A CA 1
ATOM 1324 C C . LEU A 1 189 ? -0.675 13.630 -6.201 1.00 96.19 189 LEU A C 1
ATOM 1326 O O . LEU A 1 189 ? -1.702 13.302 -6.792 1.00 96.19 189 LEU A O 1
ATOM 1330 N N . SER A 1 190 ? -0.644 13.733 -4.870 1.00 94.19 190 SER A N 1
ATOM 1331 C CA . SER A 1 190 ? -1.783 13.500 -3.976 1.00 94.19 190 SER A CA 1
ATOM 1332 C C . SER A 1 190 ? -1.989 14.677 -3.006 1.00 94.19 190 SER A C 1
ATOM 1334 O O . SER A 1 190 ? -1.809 14.506 -1.797 1.00 94.19 190 SER A O 1
ATOM 1336 N N . PRO A 1 191 ? -2.406 15.864 -3.488 1.00 91.69 191 PRO A N 1
ATOM 1337 C CA . PRO A 1 191 ? -2.487 17.094 -2.685 1.00 91.69 191 PRO A CA 1
ATOM 1338 C C . PRO A 1 191 ? -3.504 17.051 -1.531 1.00 91.69 191 PRO A C 1
ATOM 1340 O O . PRO A 1 191 ? -3.481 17.921 -0.661 1.00 91.69 191 PRO A O 1
ATOM 1343 N N . LYS A 1 192 ? -4.403 16.054 -1.519 1.00 89.06 192 LYS A N 1
ATOM 1344 C CA . LYS A 1 192 ? -5.314 15.769 -0.395 1.00 89.06 192 LYS A CA 1
ATOM 1345 C C . LYS A 1 192 ? -4.603 15.072 0.779 1.00 89.06 192 LYS A C 1
ATOM 1347 O O . LYS A 1 192 ? -5.046 15.205 1.914 1.00 89.06 192 LYS A O 1
ATOM 1352 N N . VAL A 1 193 ? -3.517 14.344 0.510 1.00 90.12 193 VAL A N 1
ATOM 1353 C CA . VAL A 1 193 ? -2.777 13.527 1.491 1.00 90.12 193 VAL A CA 1
ATOM 1354 C C . VAL A 1 193 ? -1.503 14.235 1.949 1.00 90.12 193 VAL A C 1
ATOM 1356 O O . VAL A 1 193 ? -1.189 14.234 3.136 1.00 90.12 193 VAL A O 1
ATOM 1359 N N . CYS A 1 194 ? -0.771 14.854 1.024 1.00 94.06 194 CYS A N 1
ATOM 1360 C CA . CYS A 1 194 ? 0.449 15.589 1.328 1.00 94.06 194 CYS A CA 1
ATOM 1361 C C . CYS A 1 194 ? 0.664 16.746 0.348 1.00 94.06 194 CYS A C 1
ATOM 1363 O O . CYS A 1 194 ? 0.261 16.678 -0.814 1.00 94.06 194 CYS A O 1
ATOM 1365 N N . ARG A 1 195 ? 1.315 17.812 0.814 1.00 94.88 195 ARG A N 1
ATOM 1366 C CA . ARG A 1 195 ? 1.687 18.996 0.030 1.00 94.88 195 ARG A CA 1
ATOM 1367 C C . ARG A 1 195 ? 3.182 19.254 0.154 1.00 94.88 195 ARG A C 1
ATOM 1369 O O . ARG A 1 195 ? 3.759 18.973 1.195 1.00 94.88 195 ARG A O 1
ATOM 1376 N N . VAL A 1 196 ? 3.796 19.815 -0.879 1.00 94.06 196 VAL A N 1
ATOM 1377 C CA . VAL A 1 196 ? 5.192 20.272 -0.829 1.00 94.06 196 VAL A CA 1
ATOM 1378 C C . VAL A 1 196 ? 5.175 21.780 -0.585 1.00 94.06 196 VAL A C 1
ATOM 1380 O O . VAL A 1 196 ? 4.422 22.489 -1.250 1.00 94.06 196 VAL A O 1
ATOM 1383 N N . THR A 1 197 ? 5.912 22.258 0.417 1.00 88.56 197 THR A N 1
ATOM 1384 C CA . THR A 1 197 ? 6.050 23.694 0.702 1.00 88.56 197 THR A CA 1
ATOM 1385 C C . THR A 1 197 ? 7.058 24.343 -0.245 1.00 88.56 197 THR A C 1
ATOM 1387 O O . THR A 1 197 ? 7.854 23.655 -0.879 1.00 88.56 197 THR A O 1
ATOM 1390 N N . GLU A 1 198 ? 7.073 25.675 -0.299 1.00 79.19 198 GLU A N 1
ATOM 1391 C CA . GLU A 1 198 ? 8.058 26.436 -1.086 1.00 79.19 198 GLU A CA 1
ATOM 1392 C C . GLU A 1 198 ? 9.505 26.169 -0.640 1.00 79.19 198 GLU A C 1
ATOM 1394 O O . GLU A 1 198 ? 10.414 26.152 -1.461 1.00 79.19 198 GLU A O 1
ATOM 1399 N N . ALA A 1 199 ? 9.709 25.848 0.643 1.00 74.69 199 ALA A N 1
ATOM 1400 C CA . ALA A 1 199 ? 10.997 25.424 1.195 1.00 74.69 199 ALA A CA 1
ATOM 1401 C C . ALA A 1 199 ? 11.360 23.951 0.882 1.00 74.69 199 ALA A C 1
ATOM 1403 O O . ALA A 1 199 ? 12.353 23.440 1.395 1.00 74.69 199 ALA A O 1
ATOM 1404 N N . GLY A 1 200 ? 10.546 23.235 0.097 1.00 80.69 200 GLY A N 1
ATOM 1405 C CA . GLY A 1 200 ? 10.777 21.840 -0.294 1.00 80.69 200 GLY A CA 1
ATOM 1406 C C . GLY A 1 200 ? 10.372 20.789 0.747 1.00 80.69 200 GLY A C 1
ATOM 1407 O O . GLY A 1 200 ? 10.574 19.595 0.522 1.00 80.69 200 GLY A O 1
ATOM 1408 N N . ALA A 1 201 ? 9.773 21.187 1.874 1.00 88.06 201 ALA A N 1
ATOM 1409 C CA . ALA A 1 201 ? 9.328 20.249 2.904 1.00 88.06 201 ALA A CA 1
ATOM 1410 C C . ALA A 1 201 ? 7.990 19.595 2.524 1.00 88.06 201 ALA A C 1
ATOM 1412 O O . ALA A 1 201 ? 7.051 20.265 2.090 1.00 88.06 201 ALA A O 1
ATOM 1413 N N . VAL A 1 202 ? 7.863 18.283 2.731 1.00 95.12 202 VAL A N 1
ATOM 1414 C CA . VAL A 1 202 ? 6.614 17.553 2.473 1.00 95.12 202 VAL A CA 1
ATOM 1415 C C . VAL A 1 202 ? 5.741 17.597 3.724 1.00 95.12 202 VAL A C 1
ATOM 1417 O O . VAL A 1 202 ? 6.047 16.938 4.712 1.00 95.12 202 VAL A O 1
ATOM 1420 N N . ARG A 1 203 ? 4.648 18.363 3.703 1.00 93.50 203 ARG A N 1
ATOM 1421 C CA . ARG A 1 203 ? 3.664 18.454 4.789 1.00 93.50 203 ARG A CA 1
ATOM 1422 C C . ARG A 1 203 ? 2.549 17.431 4.602 1.00 93.50 203 ARG A C 1
ATOM 1424 O O . ARG A 1 203 ? 1.985 17.316 3.514 1.00 93.50 203 ARG A O 1
ATOM 1431 N N . LEU A 1 204 ? 2.218 16.704 5.660 1.00 91.19 204 LEU A N 1
ATOM 1432 C CA . LEU A 1 204 ? 1.155 15.704 5.681 1.00 91.19 204 LEU A CA 1
ATOM 1433 C C . LEU A 1 204 ? -0.173 16.396 6.009 1.00 91.19 204 LEU A C 1
ATOM 1435 O O . LEU A 1 204 ? -0.263 17.153 6.970 1.00 91.19 204 LEU A O 1
ATOM 1439 N N . THR A 1 205 ? -1.196 16.178 5.184 1.00 88.31 205 THR A N 1
ATOM 1440 C CA . THR A 1 205 ? -2.497 16.867 5.293 1.00 88.31 205 THR A CA 1
ATOM 1441 C C . THR A 1 205 ? -3.676 15.918 5.472 1.00 88.31 205 THR A C 1
ATOM 1443 O O . THR A 1 205 ? -4.757 16.362 5.844 1.00 88.31 205 THR A O 1
ATOM 1446 N N . GLY A 1 206 ? -3.497 14.621 5.219 1.00 83.75 206 GLY A N 1
ATOM 1447 C CA . GLY A 1 206 ? -4.535 13.623 5.449 1.00 83.75 206 GLY A CA 1
ATOM 1448 C C . GLY A 1 206 ? -4.013 12.189 5.367 1.00 83.75 206 GLY A C 1
ATOM 1449 O O . GLY A 1 206 ? -2.890 11.974 4.911 1.00 83.75 206 GLY A O 1
ATOM 1450 N N . PRO A 1 207 ? -4.811 11.198 5.800 1.00 82.88 207 PRO A N 1
ATOM 1451 C CA . PRO A 1 207 ? -4.486 9.787 5.616 1.00 82.88 207 PRO A CA 1
ATOM 1452 C C . PRO A 1 207 ? -4.542 9.368 4.148 1.00 82.88 207 PRO A C 1
ATOM 1454 O O . PRO A 1 207 ? -5.346 9.886 3.371 1.00 82.88 207 PRO A O 1
ATOM 1457 N N . GLY A 1 208 ? -3.750 8.360 3.788 1.00 85.25 208 GLY A N 1
ATOM 1458 C CA . GLY A 1 208 ? -3.768 7.750 2.458 1.00 85.25 208 GLY A CA 1
ATOM 1459 C C . GLY A 1 208 ? -2.370 7.531 1.892 1.00 85.25 208 GLY A C 1
ATOM 1460 O O . GLY A 1 208 ? -1.380 7.567 2.611 1.00 85.25 208 GLY A O 1
ATOM 1461 N N . SER A 1 209 ? -2.270 7.289 0.586 1.00 91.31 209 SER A N 1
ATOM 1462 C CA . SER A 1 209 ? -0.972 7.179 -0.091 1.00 91.31 209 SER A CA 1
ATOM 1463 C C . SER A 1 209 ? -0.467 8.572 -0.468 1.00 91.31 209 SER A C 1
ATOM 1465 O O . SER A 1 209 ? -1.068 9.234 -1.319 1.00 91.31 209 SER A O 1
ATOM 1467 N N . CYS A 1 210 ? 0.615 9.026 0.172 1.00 95.62 210 CYS A N 1
ATOM 1468 C CA . CYS A 1 210 ? 1.317 10.232 -0.252 1.00 95.62 210 CYS A CA 1
ATOM 1469 C C . CYS A 1 210 ? 2.184 9.872 -1.458 1.00 95.62 210 CYS A C 1
ATOM 1471 O O . CYS A 1 210 ? 3.142 9.111 -1.331 1.00 95.62 210 CYS A O 1
ATOM 1473 N N . ARG A 1 211 ? 1.824 10.396 -2.632 1.00 96.75 211 ARG A N 1
ATOM 1474 C CA . ARG A 1 211 ? 2.541 10.209 -3.895 1.00 96.75 211 ARG A CA 1
ATOM 1475 C C . ARG A 1 211 ? 3.265 11.490 -4.266 1.00 96.75 211 ARG A C 1
ATOM 1477 O O . ARG A 1 211 ? 2.654 12.558 -4.330 1.00 96.75 211 ARG A O 1
ATOM 1484 N N . LEU A 1 212 ? 4.552 11.364 -4.551 1.00 97.19 212 LEU A N 1
ATOM 1485 C CA . LEU A 1 212 ? 5.431 12.461 -4.932 1.00 97.19 212 LEU A CA 1
ATOM 1486 C C . LEU A 1 212 ? 6.069 12.153 -6.282 1.00 97.19 212 LEU A C 1
ATOM 1488 O O . LEU A 1 212 ? 6.364 10.996 -6.583 1.00 97.19 212 LEU A O 1
ATOM 1492 N N . ARG A 1 213 ? 6.303 13.198 -7.070 1.00 96.12 213 ARG A N 1
ATOM 1493 C CA . ARG A 1 213 ? 7.076 13.143 -8.309 1.00 96.12 213 ARG A CA 1
ATOM 1494 C C . ARG A 1 213 ? 8.261 14.083 -8.188 1.00 96.12 213 ARG A C 1
ATOM 1496 O O . ARG A 1 213 ? 8.073 15.253 -7.874 1.00 96.12 213 ARG A O 1
ATOM 1503 N N . ALA A 1 214 ? 9.455 13.573 -8.446 1.00 95.19 214 ALA A N 1
ATOM 1504 C CA . ALA A 1 214 ? 10.653 14.373 -8.615 1.00 95.19 214 ALA A CA 1
ATOM 1505 C C . ALA A 1 214 ? 10.934 14.548 -10.113 1.00 95.19 214 ALA A C 1
ATOM 1507 O O . ALA A 1 214 ? 10.834 13.593 -10.888 1.00 95.19 214 ALA A O 1
ATOM 1508 N N . THR A 1 215 ? 11.267 15.769 -10.520 1.00 94.25 215 THR A N 1
ATOM 1509 C CA . THR A 1 215 ? 11.596 16.126 -11.904 1.00 94.25 215 THR A CA 1
ATOM 1510 C C . THR A 1 215 ? 12.843 16.996 -11.948 1.00 94.25 215 THR A C 1
ATOM 1512 O O . THR A 1 215 ? 13.007 17.884 -11.109 1.00 94.25 215 THR A O 1
ATOM 1515 N N . GLN A 1 216 ? 13.676 16.783 -12.961 1.00 92.44 216 GLN A N 1
ATOM 1516 C CA . GLN A 1 216 ? 14.833 17.615 -13.285 1.00 92.44 216 GLN A CA 1
ATOM 1517 C C . GLN A 1 216 ? 15.016 17.632 -14.807 1.00 92.44 216 GLN A C 1
ATOM 1519 O O . GLN A 1 216 ? 14.725 16.638 -15.475 1.00 92.44 216 GLN A O 1
ATOM 1524 N N . ALA A 1 217 ? 15.471 18.758 -15.361 1.00 85.94 217 ALA A N 1
ATOM 1525 C CA . ALA A 1 217 ? 15.789 18.859 -16.784 1.00 85.94 217 ALA A CA 1
ATOM 1526 C C . ALA A 1 217 ? 16.866 17.828 -17.169 1.00 85.94 217 ALA A C 1
ATOM 1528 O O . ALA A 1 217 ? 17.833 17.643 -16.434 1.00 85.94 217 ALA A O 1
ATOM 1529 N N . GLY A 1 218 ? 16.682 17.133 -18.294 1.00 81.94 218 GLY A N 1
ATOM 1530 C CA . GLY A 1 218 ? 17.613 16.089 -18.743 1.00 81.94 218 GLY A CA 1
ATOM 1531 C C . GLY A 1 218 ? 17.549 14.766 -17.962 1.00 81.94 218 GLY A C 1
ATOM 1532 O O . GLY A 1 218 ? 18.295 13.848 -18.288 1.00 81.94 218 GLY A O 1
ATOM 1533 N N . ALA A 1 219 ? 16.650 14.625 -16.980 1.00 87.06 219 ALA A N 1
ATOM 1534 C CA . ALA A 1 219 ? 16.413 13.383 -16.239 1.00 87.06 219 ALA A CA 1
ATOM 1535 C C . ALA A 1 219 ? 15.054 12.758 -16.595 1.00 87.06 219 ALA A C 1
ATOM 1537 O O . ALA A 1 219 ? 14.113 13.451 -16.995 1.00 87.06 219 ALA A O 1
ATOM 1538 N N . ASP A 1 220 ? 14.916 11.445 -16.405 1.00 89.06 220 ASP A N 1
ATOM 1539 C CA . ASP A 1 220 ? 13.591 10.836 -16.270 1.00 89.06 220 ASP A CA 1
ATOM 1540 C C . ASP A 1 220 ? 12.956 11.237 -14.938 1.00 89.06 220 ASP A C 1
ATOM 1542 O O . ASP A 1 220 ? 13.599 11.249 -13.887 1.00 89.06 220 ASP A O 1
ATOM 1546 N N . ALA A 1 221 ? 11.665 11.562 -14.971 1.00 92.19 221 ALA A N 1
ATOM 1547 C CA . ALA A 1 221 ? 10.929 11.847 -13.751 1.00 92.19 221 ALA A CA 1
ATOM 1548 C C . ALA A 1 221 ? 10.744 10.565 -12.933 1.00 92.19 221 ALA A C 1
ATOM 1550 O O . ALA A 1 221 ? 10.291 9.551 -13.460 1.00 92.19 221 ALA A O 1
ATOM 1551 N N . VAL A 1 222 ? 10.997 10.639 -11.628 1.00 95.50 222 VAL A N 1
ATOM 1552 C CA . VAL A 1 222 ? 10.827 9.503 -10.715 1.00 95.50 222 VAL A CA 1
ATOM 1553 C C . VAL A 1 222 ? 9.680 9.784 -9.763 1.00 95.50 222 VAL A C 1
ATOM 1555 O O . VAL A 1 222 ? 9.569 10.875 -9.202 1.00 95.50 222 VAL A O 1
ATOM 1558 N N . ALA A 1 223 ? 8.812 8.795 -9.578 1.00 96.00 223 ALA A N 1
ATOM 1559 C CA . ALA A 1 223 ? 7.727 8.854 -8.614 1.00 96.00 223 ALA A CA 1
ATOM 1560 C C . ALA A 1 223 ? 7.979 7.868 -7.475 1.00 96.00 223 ALA A C 1
ATOM 1562 O O . ALA A 1 223 ? 8.450 6.755 -7.691 1.00 96.00 223 ALA A O 1
ATOM 1563 N N . ALA A 1 224 ? 7.630 8.276 -6.263 1.00 95.50 224 ALA A N 1
ATOM 1564 C CA . ALA A 1 224 ? 7.666 7.418 -5.091 1.00 95.50 224 ALA A CA 1
ATOM 1565 C C . ALA A 1 224 ? 6.415 7.655 -4.247 1.00 95.50 224 ALA A C 1
ATOM 1567 O O . ALA A 1 224 ? 5.801 8.727 -4.289 1.00 95.50 224 ALA A O 1
ATOM 1568 N N . SER A 1 225 ? 6.025 6.641 -3.480 1.00 94.56 225 SER A N 1
ATOM 1569 C CA . SER A 1 225 ? 4.854 6.724 -2.619 1.00 94.56 225 SER A CA 1
ATOM 1570 C C . SER A 1 225 ? 5.082 6.042 -1.289 1.00 94.56 225 SER A C 1
ATOM 1572 O O . SER A 1 225 ? 5.768 5.023 -1.237 1.00 94.56 225 SER A O 1
ATOM 1574 N N . PHE A 1 226 ? 4.462 6.573 -0.243 1.00 93.44 226 PHE A N 1
ATOM 1575 C CA . PHE A 1 226 ? 4.464 5.960 1.077 1.00 93.44 226 PHE A CA 1
ATOM 1576 C C . PHE A 1 226 ? 3.106 6.140 1.765 1.00 93.44 226 PHE A C 1
ATOM 1578 O O . PHE A 1 226 ? 2.392 7.114 1.492 1.00 93.44 226 PHE A O 1
ATOM 1585 N N . PRO A 1 227 ? 2.705 5.198 2.634 1.00 87.88 227 PRO A N 1
ATOM 1586 C CA . PRO A 1 227 ? 1.461 5.313 3.373 1.00 87.88 227 PRO A CA 1
ATOM 1587 C C . PRO A 1 227 ? 1.583 6.369 4.477 1.00 87.88 227 PRO A C 1
ATOM 1589 O O . PRO A 1 227 ? 2.497 6.336 5.301 1.00 87.88 227 PRO A O 1
ATOM 1592 N N . VAL A 1 228 ? 0.618 7.281 4.514 1.00 88.50 228 VAL A N 1
ATOM 1593 C CA . VAL A 1 228 ? 0.347 8.158 5.649 1.00 88.50 228 VAL A CA 1
ATOM 1594 C C . VAL A 1 228 ? -0.771 7.515 6.453 1.00 88.50 228 VAL A C 1
ATOM 1596 O O . VAL A 1 228 ? -1.925 7.459 6.010 1.00 88.50 228 VAL A O 1
ATOM 1599 N N . TRP A 1 229 ? -0.424 6.992 7.622 1.00 80.38 229 TRP A N 1
ATOM 1600 C CA . TRP A 1 229 ? -1.396 6.455 8.562 1.00 80.38 229 TRP A CA 1
ATOM 1601 C C . TRP A 1 229 ? -2.101 7.633 9.220 1.00 80.38 229 TRP A C 1
ATOM 1603 O O . TRP A 1 229 ? -1.472 8.443 9.886 1.00 80.38 229 TRP A O 1
ATOM 1613 N N . GLY A 1 230 ? -3.403 7.777 9.010 1.00 68.50 230 GLY A N 1
ATOM 1614 C CA . GLY A 1 230 ? -4.173 8.683 9.857 1.00 68.50 230 GLY A CA 1
ATOM 1615 C C . GLY A 1 230 ? -4.495 8.023 11.180 1.00 68.50 230 GLY A C 1
ATOM 1616 O O . GLY A 1 230 ? -4.419 6.798 11.315 1.00 68.50 230 GLY A O 1
ATOM 1617 N N . PHE A 1 231 ? -4.994 8.841 12.095 1.00 68.06 231 PHE A N 1
ATOM 1618 C CA . PHE A 1 231 ? -5.824 8.337 13.168 1.00 68.06 231 PHE A CA 1
ATOM 1619 C C . PHE A 1 231 ? -6.965 7.487 12.581 1.00 68.06 231 PHE A C 1
ATOM 1621 O O . PHE A 1 231 ? -7.535 7.866 11.544 1.00 68.06 231 PHE A O 1
ATOM 1628 N N . PRO A 1 232 ? -7.342 6.364 13.212 1.00 69.94 232 PRO A N 1
ATOM 1629 C CA . PRO A 1 232 ? -8.570 5.674 12.862 1.00 69.94 232 PRO A CA 1
ATOM 1630 C C . PRO A 1 232 ? -9.736 6.670 12.887 1.00 69.94 232 PRO A C 1
ATOM 1632 O O . PRO A 1 232 ? -9.839 7.512 13.790 1.00 69.94 232 PRO A O 1
ATOM 1635 N N . ARG A 1 233 ? -10.612 6.602 11.876 1.00 73.38 233 ARG A N 1
ATOM 1636 C CA . ARG A 1 233 ? -11.833 7.412 11.883 1.00 73.38 233 ARG A CA 1
ATOM 1637 C C . ARG A 1 233 ? -12.679 6.980 13.069 1.00 73.38 233 ARG A C 1
ATOM 1639 O O . ARG A 1 233 ? -13.148 5.846 13.118 1.00 73.38 233 ARG A O 1
ATOM 1646 N N . VAL A 1 234 ? -12.887 7.911 13.987 1.00 84.00 234 VAL A N 1
ATOM 1647 C CA . VAL A 1 234 ? -13.810 7.729 15.096 1.00 84.00 234 VAL A CA 1
ATOM 1648 C C . VAL A 1 234 ? -15.229 7.896 14.532 1.00 84.00 234 VAL A C 1
ATOM 1650 O O . VAL A 1 234 ? -15.487 8.866 13.814 1.00 84.00 234 VAL A O 1
ATOM 1653 N N . PRO A 1 235 ? -16.150 6.949 14.770 1.00 86.00 235 PRO A N 1
ATOM 1654 C CA . PRO A 1 235 ? -17.507 7.052 14.251 1.00 86.00 235 PRO A CA 1
ATOM 1655 C C . PRO A 1 235 ? -18.254 8.218 14.912 1.00 86.00 235 PRO A C 1
ATOM 1657 O O . PRO A 1 235 ? -18.126 8.448 16.110 1.00 86.00 235 PRO A O 1
ATOM 1660 N N . ALA A 1 236 ? -19.098 8.920 14.151 1.00 89.75 236 ALA A N 1
ATOM 1661 C CA . ALA A 1 236 ? -19.927 10.004 14.694 1.00 89.75 236 ALA A CA 1
ATOM 1662 C C . ALA A 1 236 ? -20.969 9.499 15.711 1.00 89.75 236 ALA A C 1
ATOM 1664 O O . ALA A 1 236 ? -21.462 10.251 16.554 1.00 89.75 236 ALA A O 1
ATOM 1665 N N . THR A 1 237 ? -21.343 8.221 15.628 1.00 88.94 237 THR A N 1
ATOM 1666 C CA . THR A 1 237 ? -22.267 7.560 16.552 1.00 88.94 237 THR A CA 1
ATOM 1667 C C . THR A 1 237 ? -21.783 6.145 16.829 1.00 88.94 237 THR A C 1
ATOM 1669 O O . THR A 1 237 ? -21.398 5.435 15.904 1.00 88.94 237 THR A O 1
ATOM 1672 N N . ALA A 1 238 ? -21.820 5.738 18.091 1.00 83.56 238 ALA A N 1
ATOM 1673 C CA . ALA A 1 238 ? -21.436 4.402 18.533 1.00 83.56 238 ALA A CA 1
ATOM 1674 C C . ALA A 1 238 ? -22.305 3.977 19.721 1.00 83.56 238 ALA A C 1
ATOM 1676 O O . ALA A 1 238 ? -23.096 4.773 20.241 1.00 83.56 238 ALA A O 1
ATOM 1677 N N . ARG A 1 239 ? -22.222 2.714 20.123 1.00 75.06 239 ARG A N 1
ATOM 1678 C CA . ARG A 1 239 ? -23.010 2.170 21.227 1.00 75.06 239 ARG A CA 1
ATOM 1679 C C . ARG A 1 239 ? -22.213 2.222 22.522 1.00 75.06 239 ARG A C 1
ATOM 1681 O O . ARG A 1 239 ? -20.997 2.048 22.531 1.00 75.06 239 ARG A O 1
ATOM 1688 N N . ALA A 1 240 ? -22.904 2.425 23.639 1.00 61.88 240 ALA A N 1
ATOM 1689 C CA . ALA A 1 240 ? -22.327 2.109 24.939 1.00 61.88 240 ALA A CA 1
ATOM 1690 C C . ALA A 1 240 ? -21.822 0.652 24.908 1.00 61.88 240 ALA A C 1
ATOM 1692 O O . ALA A 1 240 ? -22.498 -0.204 24.335 1.00 61.88 240 ALA A O 1
ATOM 1693 N N . THR A 1 241 ? -20.656 0.385 25.506 1.00 62.62 241 THR A N 1
ATOM 1694 C CA . THR A 1 241 ? -19.823 -0.840 25.425 1.00 62.62 241 THR A CA 1
ATOM 1695 C C . THR A 1 241 ? -18.870 -0.975 24.233 1.00 62.62 241 THR A C 1
ATOM 1697 O O . THR A 1 241 ? -18.002 -1.850 24.276 1.00 62.62 241 THR A O 1
ATOM 1700 N N . ASP A 1 242 ? -18.944 -0.101 23.224 1.00 64.56 242 ASP A N 1
ATOM 1701 C CA . ASP A 1 242 ? -17.958 -0.106 22.140 1.00 64.56 242 ASP A CA 1
ATOM 1702 C C . ASP A 1 242 ? -16.583 0.377 22.638 1.00 64.56 242 ASP A C 1
ATOM 1704 O O . ASP A 1 242 ? -16.470 1.283 23.473 1.00 64.56 242 ASP A O 1
ATOM 1708 N N . LEU A 1 243 ? -15.525 -0.223 22.089 1.00 75.31 243 LEU A N 1
ATOM 1709 C CA . LEU A 1 243 ? -14.145 0.223 22.257 1.00 75.31 243 LEU A CA 1
ATOM 1710 C C . LEU A 1 243 ? -13.681 0.861 20.947 1.00 75.31 243 LEU A C 1
ATOM 1712 O O . LEU A 1 243 ? -13.627 0.195 19.912 1.00 75.31 243 LEU A O 1
ATOM 1716 N N . LEU A 1 244 ? -13.363 2.150 20.992 1.00 77.50 244 LEU A N 1
ATOM 1717 C CA . LEU A 1 244 ? -12.926 2.910 19.831 1.00 77.50 244 LEU A CA 1
ATOM 1718 C C . LEU A 1 244 ? -11.402 2.946 19.775 1.00 77.50 244 LEU A C 1
ATOM 1720 O O . LEU A 1 244 ? -10.766 3.459 20.695 1.00 77.50 244 LEU A O 1
ATOM 1724 N N . GLY A 1 245 ? -10.838 2.460 18.669 1.00 81.69 245 GLY A N 1
ATOM 1725 C CA . GLY A 1 245 ? -9.432 2.682 18.348 1.00 81.69 245 GLY A CA 1
ATOM 1726 C C . GLY A 1 245 ? -9.207 4.153 18.024 1.00 81.69 245 GLY A C 1
ATOM 1727 O O . GLY A 1 245 ? -9.780 4.655 17.058 1.00 81.69 245 GLY A O 1
ATOM 1728 N N . VAL A 1 246 ? -8.417 4.857 18.833 1.00 81.12 246 VAL A N 1
ATOM 1729 C CA . VAL A 1 246 ? -8.183 6.302 18.656 1.00 81.12 246 VAL A CA 1
ATOM 1730 C C . VAL A 1 246 ? -6.785 6.576 18.114 1.00 81.12 246 VAL A C 1
ATOM 1732 O O . VAL A 1 246 ? -6.623 7.489 17.306 1.00 81.12 246 VAL A O 1
ATOM 1735 N N . LEU A 1 247 ? -5.783 5.790 18.487 1.00 78.25 247 LEU A N 1
ATOM 1736 C CA . LEU A 1 247 ? -4.426 5.942 17.967 1.00 78.25 247 LEU A CA 1
ATOM 1737 C C . LEU A 1 247 ? -4.157 4.959 16.825 1.00 78.25 247 LEU A C 1
ATOM 1739 O O . LEU A 1 247 ? -4.593 3.809 16.844 1.00 78.25 247 LEU A O 1
ATOM 1743 N N . GLY A 1 248 ? -3.455 5.431 15.798 1.00 72.88 248 GLY A N 1
ATOM 1744 C CA . GLY A 1 248 ? -2.987 4.622 14.683 1.00 72.88 248 GLY A CA 1
ATOM 1745 C C . GLY A 1 248 ? -1.581 4.060 14.905 1.00 72.88 248 GLY A C 1
ATOM 1746 O O . GLY A 1 248 ? -0.937 4.231 15.944 1.00 72.88 248 GLY A O 1
ATOM 1747 N N . LYS A 1 249 ? -1.064 3.376 13.881 1.00 67.88 249 LYS A N 1
ATOM 1748 C CA . LYS A 1 249 ? 0.303 2.840 13.886 1.00 67.88 249 LYS A CA 1
ATOM 1749 C C . LYS A 1 249 ? 1.323 3.982 14.007 1.00 67.88 249 LYS A C 1
ATOM 1751 O O . LYS A 1 249 ? 1.320 4.896 13.189 1.00 67.88 249 LYS A O 1
ATOM 1756 N N . GLY A 1 250 ? 2.225 3.885 14.987 1.00 66.75 250 GLY A N 1
ATOM 1757 C CA . GLY A 1 250 ? 3.270 4.888 15.235 1.00 66.75 250 GLY A CA 1
ATOM 1758 C C . GLY A 1 250 ? 2.837 6.062 16.119 1.00 66.75 250 GLY A C 1
ATOM 1759 O O . GLY A 1 250 ? 3.612 6.996 16.286 1.00 66.75 250 GLY A O 1
ATOM 1760 N N . GLU A 1 251 ? 1.634 6.015 16.699 1.00 74.69 251 GLU A N 1
ATOM 1761 C CA . GLU A 1 251 ? 1.078 7.099 17.523 1.00 74.69 251 GLU A CA 1
ATOM 1762 C C . GLU A 1 251 ? 1.012 6.745 19.016 1.00 74.69 251 GLU A C 1
ATOM 1764 O O . GLU A 1 251 ? 0.386 7.453 19.792 1.00 74.69 251 GLU A O 1
ATOM 1769 N N . SER A 1 252 ? 1.684 5.679 19.459 1.00 72.88 252 SER A N 1
ATOM 1770 C CA . SER A 1 252 ? 1.629 5.201 20.851 1.00 72.88 252 SER A CA 1
ATOM 1771 C C . SER A 1 252 ? 2.181 6.187 21.889 1.00 72.88 252 SER A C 1
ATOM 1773 O O . SER A 1 252 ? 1.936 6.015 23.078 1.00 72.88 252 SER A O 1
ATOM 1775 N N . SER A 1 253 ? 2.941 7.200 21.466 1.00 76.25 253 SER A N 1
ATOM 1776 C CA . SER A 1 253 ? 3.449 8.268 22.337 1.00 76.25 253 SER A CA 1
ATOM 1777 C C . SER A 1 253 ? 2.416 9.360 22.639 1.00 76.25 253 SER A C 1
ATOM 1779 O O . SER A 1 253 ? 2.653 10.193 23.512 1.00 76.25 253 SER A O 1
ATOM 1781 N N . TYR A 1 254 ? 1.289 9.387 21.925 1.00 78.25 254 TYR A N 1
ATOM 1782 C CA . TYR A 1 254 ? 0.257 10.401 22.102 1.00 78.25 254 TYR A CA 1
ATOM 1783 C C . TYR A 1 254 ? -0.646 10.060 23.284 1.00 78.25 254 TYR A C 1
ATOM 1785 O O . TYR A 1 254 ? -0.985 8.904 23.540 1.00 78.25 254 TYR A O 1
ATOM 1793 N N . ARG A 1 255 ? -1.089 11.096 23.997 1.00 84.12 255 ARG A N 1
ATOM 1794 C CA . ARG A 1 255 ? -2.012 10.951 25.121 1.00 84.12 255 ARG A CA 1
ATOM 1795 C C . ARG A 1 255 ? -3.442 11.142 24.643 1.00 84.12 255 ARG A C 1
ATOM 1797 O O . ARG A 1 255 ? -3.771 12.188 24.091 1.00 84.12 255 ARG A O 1
ATOM 1804 N N . VAL A 1 256 ? -4.310 10.174 24.922 1.00 85.56 256 VAL A N 1
ATOM 1805 C CA . VAL A 1 256 ? -5.751 10.300 24.667 1.00 85.56 256 VAL A CA 1
ATOM 1806 C C . VAL A 1 256 ? -6.464 10.754 25.935 1.00 85.56 256 VAL A C 1
ATOM 1808 O O . VAL A 1 256 ? -6.260 10.202 27.016 1.00 85.56 256 VAL A O 1
ATOM 1811 N N . VAL A 1 257 ? -7.309 11.771 25.802 1.00 87.25 257 VAL A N 1
ATOM 1812 C CA . VAL A 1 257 ? -8.179 12.283 26.861 1.00 87.25 257 VAL A CA 1
ATOM 1813 C C . VAL A 1 257 ? -9.618 12.132 26.401 1.00 87.25 257 VAL A C 1
ATOM 1815 O O . VAL A 1 257 ? -9.968 12.580 25.316 1.00 87.25 257 VAL A O 1
ATOM 1818 N N . ALA A 1 258 ? -10.458 11.502 27.218 1.00 82.81 258 ALA A N 1
ATOM 1819 C CA . ALA A 1 258 ? -11.871 11.310 26.913 1.00 82.81 258 ALA A CA 1
ATOM 1820 C C . ALA A 1 258 ? -12.729 11.938 28.011 1.00 82.81 258 ALA A C 1
ATOM 1822 O O . ALA A 1 258 ? -12.482 11.716 29.200 1.00 82.81 258 ALA A O 1
ATOM 1823 N N . THR A 1 259 ? -13.719 12.738 27.617 1.00 78.25 259 THR A N 1
ATOM 1824 C CA . THR A 1 259 ? -14.606 13.449 28.543 1.00 78.25 259 THR A CA 1
ATOM 1825 C C . THR A 1 259 ? -16.057 13.461 28.055 1.00 78.25 259 THR A C 1
ATOM 1827 O O . THR A 1 259 ? -16.297 13.478 26.850 1.00 78.25 259 THR A O 1
ATOM 1830 N N . PRO A 1 260 ? -17.044 13.499 28.968 1.00 76.56 260 PRO A N 1
ATOM 1831 C CA . PRO A 1 260 ? -16.901 13.324 30.415 1.00 76.56 260 PRO A CA 1
ATOM 1832 C C . PRO A 1 260 ? -16.674 11.848 30.795 1.00 76.56 260 PRO A C 1
ATOM 1834 O O . PRO A 1 260 ? -17.164 10.942 30.125 1.00 76.56 260 PRO A O 1
ATOM 1837 N N . ALA A 1 261 ? -15.996 11.604 31.923 1.00 62.25 261 ALA A N 1
ATOM 1838 C CA . ALA A 1 261 ? -15.650 10.255 32.405 1.00 62.25 261 ALA A CA 1
ATOM 1839 C C . ALA A 1 261 ? -16.858 9.346 32.725 1.00 62.25 261 ALA A C 1
ATOM 1841 O O . ALA A 1 261 ? -16.681 8.142 32.941 1.00 62.25 261 ALA A O 1
ATOM 1842 N N . ALA A 1 262 ? -18.058 9.933 32.804 1.00 61.53 262 ALA A N 1
ATOM 1843 C CA . ALA A 1 262 ? -19.335 9.236 32.937 1.00 61.53 262 ALA A CA 1
ATOM 1844 C C . ALA A 1 262 ? -19.801 8.603 31.612 1.00 61.53 262 ALA A C 1
ATOM 1846 O O . ALA A 1 262 ? -20.412 7.545 31.631 1.00 61.53 262 ALA A O 1
ATOM 1847 N N . VAL A 1 263 ? -19.469 9.219 30.473 1.00 55.75 263 VAL A N 1
ATOM 1848 C CA . VAL A 1 263 ? -19.892 8.783 29.131 1.00 55.75 263 VAL A CA 1
ATOM 1849 C C . VAL A 1 263 ? -18.819 7.918 28.476 1.00 55.75 263 VAL A C 1
ATOM 1851 O O . VAL A 1 263 ? -19.138 6.948 27.793 1.00 55.75 263 VAL A O 1
ATOM 1854 N N . CYS A 1 264 ? -17.540 8.235 28.680 1.00 66.06 264 CYS A N 1
ATOM 1855 C CA . CYS A 1 264 ? -16.433 7.496 28.082 1.00 66.06 264 CYS A CA 1
ATOM 1856 C C . CYS A 1 264 ? -15.123 7.671 28.856 1.00 66.06 264 CYS A C 1
ATOM 1858 O O . CYS A 1 264 ? -14.945 8.649 29.581 1.00 66.06 264 CYS A O 1
ATOM 1860 N N . ARG A 1 265 ? -14.185 6.728 28.709 1.00 72.75 265 ARG A N 1
ATOM 1861 C CA . ARG A 1 265 ? -12.853 6.786 29.337 1.00 72.75 265 ARG A CA 1
ATOM 1862 C C . ARG A 1 265 ? -11.770 6.344 28.367 1.00 72.75 265 ARG A C 1
ATOM 1864 O O . ARG A 1 265 ? -11.951 5.367 27.647 1.00 72.75 265 ARG A O 1
ATOM 1871 N N . ALA A 1 266 ? -10.643 7.048 28.390 1.00 75.75 266 ALA A N 1
ATOM 1872 C CA . ALA A 1 266 ? -9.457 6.670 27.636 1.00 75.75 266 ALA A CA 1
ATOM 1873 C C . ALA A 1 266 ? -8.646 5.617 28.407 1.00 75.75 266 ALA A C 1
ATOM 1875 O O . ALA A 1 266 ? -8.452 5.761 29.617 1.00 75.75 266 ALA A O 1
ATOM 1876 N N . ALA A 1 267 ? -8.172 4.586 27.713 1.00 71.12 267 ALA A N 1
ATOM 1877 C CA . ALA A 1 267 ? -7.274 3.561 28.238 1.00 71.12 267 ALA A CA 1
ATOM 1878 C C . ALA A 1 267 ? -6.321 3.112 27.122 1.00 71.12 267 ALA A C 1
ATOM 1880 O O . ALA A 1 267 ? -6.780 2.744 26.048 1.00 71.12 267 ALA A O 1
ATOM 1881 N N . ASP A 1 268 ? -5.009 3.178 27.365 1.00 66.06 268 ASP A N 1
ATOM 1882 C CA . ASP A 1 268 ? -3.956 2.681 26.460 1.00 66.06 268 ASP A CA 1
ATOM 1883 C C . ASP A 1 268 ? -4.036 3.170 24.998 1.00 66.06 268 ASP A C 1
ATOM 1885 O O . ASP A 1 268 ? -3.624 2.477 24.074 1.00 66.06 268 ASP A O 1
ATOM 1889 N N . GLY A 1 269 ? -4.555 4.384 24.776 1.00 69.56 269 GLY A N 1
ATOM 1890 C CA . GLY A 1 269 ? -4.714 4.953 23.432 1.00 69.56 269 GLY A CA 1
ATOM 1891 C C . GLY A 1 269 ? -6.047 4.642 22.746 1.00 69.56 269 GLY A C 1
ATOM 1892 O O . GLY A 1 269 ? -6.298 5.161 21.661 1.00 69.56 269 GLY A O 1
ATOM 1893 N N . ASP A 1 270 ? -6.921 3.879 23.400 1.00 78.62 270 ASP A N 1
ATOM 1894 C CA . ASP A 1 270 ? -8.297 3.613 22.983 1.00 78.62 270 ASP A CA 1
ATOM 1895 C C . ASP A 1 270 ? -9.298 4.359 23.876 1.00 78.62 270 ASP A C 1
ATOM 1897 O O . ASP A 1 270 ? -8.964 4.850 24.959 1.00 78.62 270 ASP A O 1
ATOM 1901 N N . VAL A 1 271 ? -10.555 4.443 23.432 1.00 77.31 271 VAL A N 1
ATOM 1902 C CA . VAL A 1 271 ? -11.654 5.035 24.209 1.00 77.31 271 VAL A CA 1
ATOM 1903 C C . VAL A 1 271 ? -12.791 4.040 24.374 1.00 77.31 271 VAL A C 1
ATOM 1905 O O . VAL A 1 271 ? -13.433 3.637 23.407 1.00 77.31 271 VAL A O 1
ATOM 1908 N N . ALA A 1 272 ? -13.067 3.674 25.623 1.00 73.00 272 ALA A N 1
ATOM 1909 C CA . ALA A 1 272 ? -14.218 2.865 25.991 1.00 73.00 272 ALA A CA 1
ATOM 1910 C C . ALA A 1 272 ? -15.451 3.758 26.170 1.00 73.00 272 ALA A C 1
ATOM 1912 O O . ALA A 1 272 ? -15.410 4.729 26.933 1.00 73.00 272 ALA A O 1
ATOM 1913 N N . LEU A 1 273 ? -16.549 3.413 25.497 1.00 69.38 273 LEU A N 1
ATOM 1914 C CA . LEU A 1 273 ? -17.843 4.076 25.652 1.00 69.38 273 LEU A CA 1
ATOM 1915 C C . LEU A 1 273 ? -18.651 3.386 26.749 1.00 69.38 273 LEU A C 1
ATOM 1917 O O . LEU A 1 273 ? -18.838 2.172 26.733 1.00 69.38 273 LEU A O 1
ATOM 1921 N N . ILE A 1 274 ? -19.115 4.164 27.719 1.00 58.28 274 ILE A N 1
ATOM 1922 C CA . ILE A 1 274 ? -19.657 3.666 28.986 1.00 58.28 274 ILE A CA 1
ATOM 1923 C C . ILE A 1 274 ? -21.164 3.887 29.053 1.00 58.28 274 ILE A C 1
ATOM 1925 O O . ILE A 1 274 ? -21.887 2.961 29.406 1.00 58.28 274 ILE A O 1
ATOM 1929 N N . ASP A 1 275 ? -21.629 5.085 28.704 1.00 62.00 275 ASP A N 1
ATOM 1930 C CA . ASP A 1 275 ? -23.030 5.477 28.870 1.00 62.00 275 ASP A CA 1
ATOM 1931 C C . ASP A 1 275 ? -23.479 6.459 27.779 1.00 62.00 275 ASP A C 1
ATOM 1933 O O . ASP A 1 275 ? -22.663 6.968 27.009 1.00 62.00 275 ASP A O 1
ATOM 1937 N N . GLY A 1 276 ? -24.783 6.707 27.689 1.00 72.88 276 GLY A N 1
ATOM 1938 C CA . GLY A 1 276 ? -25.389 7.602 26.712 1.00 72.88 276 GLY A CA 1
ATOM 1939 C C . GLY A 1 276 ? -24.946 9.052 26.877 1.00 72.88 276 GLY A C 1
ATOM 1940 O O . GLY A 1 276 ? -24.849 9.573 27.984 1.00 72.88 276 GLY A O 1
ATOM 1941 N N . GLY A 1 277 ? -24.710 9.736 25.759 1.00 81.81 277 GLY A N 1
ATOM 1942 C CA . GLY A 1 277 ? -24.302 11.140 25.766 1.00 81.81 277 GLY A CA 1
ATOM 1943 C C . GLY A 1 277 ? -23.374 11.482 24.610 1.00 81.81 277 GLY A C 1
ATOM 1944 O O . GLY A 1 277 ? -23.361 10.803 23.587 1.00 81.81 277 GLY A O 1
ATOM 1945 N N . VAL A 1 278 ? -22.593 12.550 24.761 1.00 90.88 278 VAL A N 1
ATOM 1946 C CA . VAL A 1 278 ? -21.555 12.923 23.792 1.00 90.88 278 VAL A CA 1
ATOM 1947 C C . VAL A 1 278 ? -20.193 12.722 24.438 1.00 90.88 278 VAL A C 1
ATOM 1949 O O . VAL A 1 278 ? -19.851 13.411 25.397 1.00 90.88 278 VAL A O 1
ATOM 1952 N N . CYS A 1 279 ? -19.423 11.777 23.907 1.00 83.44 279 CYS A N 1
ATOM 1953 C CA . CYS A 1 279 ? -18.029 11.584 24.270 1.00 83.44 279 CYS A CA 1
ATOM 1954 C C . CYS A 1 279 ? -17.155 12.518 23.432 1.00 83.44 279 CYS A C 1
ATOM 1956 O O . CYS A 1 279 ? -17.148 12.412 22.207 1.00 83.44 279 CYS A O 1
ATOM 1958 N N . ARG A 1 280 ? -16.409 13.413 24.077 1.00 94.31 280 ARG A N 1
ATOM 1959 C CA . ARG A 1 280 ? -15.357 14.216 23.450 1.00 94.31 280 ARG A CA 1
ATOM 1960 C C . ARG A 1 280 ? -14.016 13.532 23.651 1.00 94.31 280 ARG A C 1
ATOM 1962 O O . ARG A 1 280 ? -13.666 13.184 24.779 1.00 94.31 280 ARG A O 1
ATOM 1969 N N . ILE A 1 281 ? -13.277 13.363 22.565 1.00 91.75 281 ILE A N 1
ATOM 1970 C CA . ILE A 1 281 ? -11.973 12.707 22.538 1.00 91.75 281 ILE A CA 1
ATOM 1971 C C . ILE A 1 281 ? -10.950 13.734 22.074 1.00 91.75 281 ILE A C 1
ATOM 1973 O O . ILE A 1 281 ? -11.095 14.303 20.998 1.00 91.75 281 ILE A O 1
ATOM 1977 N N . GLU A 1 282 ? -9.913 13.960 22.869 1.00 89.94 282 GLU A N 1
ATOM 1978 C CA . GLU A 1 282 ? -8.752 14.762 22.494 1.00 89.94 282 GLU A CA 1
ATOM 1979 C C . GLU A 1 282 ? -7.524 13.865 22.399 1.00 89.94 282 GLU A C 1
ATOM 1981 O O . GLU A 1 282 ? -7.207 13.126 23.333 1.00 89.94 282 GLU A O 1
ATOM 1986 N N . VAL A 1 283 ? -6.801 13.964 21.290 1.00 87.31 283 VAL A N 1
ATOM 1987 C CA . VAL A 1 283 ? -5.464 13.389 21.156 1.00 87.31 283 VAL A CA 1
ATOM 1988 C C . VAL A 1 283 ? -4.451 14.504 21.351 1.00 87.31 283 VAL A C 1
ATOM 1990 O O . VAL A 1 283 ? -4.540 15.548 20.700 1.00 87.31 283 VAL A O 1
ATOM 1993 N N . ARG A 1 284 ? -3.497 14.284 22.255 1.00 83.31 284 ARG A N 1
ATOM 1994 C CA . ARG A 1 284 ? -2.493 15.269 22.649 1.00 83.31 284 ARG A CA 1
ATOM 1995 C C . ARG A 1 284 ? -1.076 14.786 22.385 1.00 83.31 284 ARG A C 1
ATOM 1997 O O . ARG A 1 284 ? -0.755 13.629 22.659 1.00 83.31 284 ARG A O 1
ATOM 2004 N N . ASN A 1 285 ? -0.233 15.694 21.905 1.00 81.19 285 ASN A N 1
ATOM 2005 C CA . ASN A 1 285 ? 1.213 15.518 21.832 1.00 81.19 285 ASN A CA 1
ATOM 2006 C C . ASN A 1 285 ? 1.861 16.403 22.897 1.00 81.19 285 ASN A C 1
ATOM 2008 O O . ASN A 1 285 ? 1.925 17.620 22.741 1.00 81.19 285 ASN A O 1
ATOM 2012 N N . GLY A 1 286 ? 2.260 15.816 24.024 1.00 79.56 286 GLY A N 1
ATOM 2013 C CA . GLY A 1 286 ? 2.640 16.610 25.191 1.00 79.56 286 GLY A CA 1
ATOM 2014 C C . GLY A 1 286 ? 1.482 17.506 25.654 1.00 79.56 286 GLY A C 1
ATOM 2015 O O . GLY A 1 286 ? 0.434 17.001 26.065 1.00 79.56 286 GLY A O 1
ATOM 2016 N N . GLY A 1 287 ? 1.677 18.826 25.600 1.00 76.00 287 GLY A N 1
ATOM 2017 C CA . GLY A 1 287 ? 0.675 19.822 25.997 1.00 76.00 287 GLY A CA 1
ATOM 2018 C C . GLY A 1 287 ? -0.376 20.143 24.927 1.00 76.00 287 GLY A C 1
ATOM 2019 O O . GLY A 1 287 ? -1.487 20.541 25.281 1.00 76.00 287 GLY A O 1
ATOM 2020 N N . ASP A 1 288 ? -0.059 19.921 23.650 1.00 76.75 288 ASP A N 1
ATOM 2021 C CA . ASP A 1 288 ? -0.849 20.424 22.525 1.00 76.75 288 ASP A CA 1
ATOM 2022 C C . ASP A 1 288 ? -1.939 19.443 22.092 1.00 76.75 288 ASP A C 1
ATOM 2024 O O . ASP A 1 288 ? -1.703 18.237 21.978 1.00 76.75 288 ASP A O 1
ATOM 2028 N N . VAL A 1 289 ? -3.136 19.960 21.801 1.00 81.69 289 VAL A N 1
ATOM 2029 C CA . VAL A 1 289 ? -4.238 19.182 21.216 1.00 81.69 289 VAL A CA 1
ATOM 2030 C C . VAL A 1 289 ? -4.043 19.109 19.704 1.00 81.69 289 VAL A C 1
ATOM 2032 O O . VAL A 1 289 ? -4.105 20.122 19.014 1.00 81.69 289 VAL A O 1
ATOM 2035 N N . VAL A 1 290 ? -3.826 17.899 19.184 1.00 77.88 290 VAL A N 1
ATOM 2036 C CA . VAL A 1 290 ? -3.573 17.658 17.751 1.00 77.88 290 VAL A CA 1
ATOM 2037 C C . VAL A 1 290 ? -4.791 17.105 17.014 1.00 77.88 290 VAL A C 1
ATOM 2039 O O . VAL A 1 290 ? -4.861 17.179 15.788 1.00 77.88 290 VAL A O 1
ATOM 2042 N N . ARG A 1 291 ? -5.761 16.548 17.749 1.00 82.94 291 ARG A N 1
ATOM 2043 C CA . ARG A 1 291 ? -7.043 16.098 17.203 1.00 82.94 291 ARG A CA 1
ATOM 2044 C C . ARG A 1 291 ? -8.137 16.170 18.254 1.00 82.94 291 ARG A C 1
ATOM 2046 O O . ARG A 1 291 ? -7.910 15.805 19.406 1.00 82.94 291 ARG A O 1
ATOM 2053 N N . THR A 1 292 ? -9.329 16.550 17.812 1.00 87.44 292 THR A N 1
ATOM 2054 C CA . THR A 1 292 ? -10.549 16.483 18.609 1.00 87.44 292 THR A CA 1
ATOM 2055 C C . THR A 1 292 ? -11.628 15.755 17.822 1.00 87.44 292 THR A C 1
ATOM 2057 O O . THR A 1 292 ? -11.880 16.089 16.667 1.00 87.44 292 THR A O 1
ATOM 2060 N N . ASP A 1 293 ? -12.286 14.795 18.461 1.00 90.69 293 ASP A N 1
ATOM 2061 C CA . ASP A 1 293 ? -13.449 14.091 17.930 1.00 90.69 293 ASP A CA 1
ATOM 2062 C C . ASP A 1 293 ? -14.613 14.158 18.922 1.00 90.69 293 ASP A C 1
ATOM 2064 O O . ASP A 1 293 ? -14.429 14.330 20.131 1.00 90.69 293 ASP A O 1
ATOM 2068 N N . ALA A 1 294 ? -15.828 13.990 18.405 1.00 92.81 294 ALA A N 1
ATOM 2069 C CA . ALA A 1 294 ? -17.036 13.868 19.206 1.00 92.81 294 ALA A CA 1
ATOM 2070 C C . ALA A 1 294 ? -17.861 12.669 18.732 1.00 92.81 294 ALA A C 1
ATOM 2072 O O . ALA A 1 294 ? -18.147 12.530 17.543 1.00 92.81 294 ALA A O 1
ATOM 2073 N N . VAL A 1 295 ? -18.268 11.823 19.676 1.00 93.12 295 VAL A N 1
ATOM 2074 C CA . VAL A 1 295 ? -19.052 10.612 19.420 1.00 93.12 295 VAL A CA 1
ATOM 2075 C C . VAL A 1 295 ? -20.354 10.691 20.184 1.00 93.12 295 VAL A C 1
ATOM 2077 O O . VAL A 1 295 ? -20.355 10.773 21.414 1.00 93.12 295 VAL A O 1
ATOM 2080 N N . LYS A 1 296 ? -21.477 10.622 19.470 1.00 93.38 296 LYS A N 1
ATOM 2081 C CA . LYS A 1 296 ? -22.778 10.418 20.101 1.00 93.38 296 LYS A CA 1
ATOM 2082 C C . LYS A 1 296 ? -22.880 8.959 20.542 1.00 93.38 296 LYS A C 1
ATOM 2084 O O . LYS A 1 296 ? -22.981 8.057 19.713 1.00 93.38 296 LYS A O 1
ATOM 2089 N N . VAL A 1 297 ? -22.841 8.727 21.846 1.00 80.31 297 VAL A N 1
ATOM 2090 C CA . VAL A 1 297 ? -23.001 7.401 22.433 1.00 80.31 297 VAL A CA 1
ATOM 2091 C C . VAL A 1 297 ? -24.485 7.119 22.589 1.00 80.31 297 VAL A C 1
ATOM 2093 O O . VAL A 1 297 ? -25.211 7.829 23.288 1.00 80.31 297 VAL A O 1
ATOM 2096 N N . THR A 1 298 ? -24.938 6.082 21.903 1.00 79.38 298 THR A N 1
ATOM 2097 C CA . THR A 1 298 ? -26.288 5.548 22.033 1.00 79.38 298 THR A CA 1
ATOM 2098 C C . THR A 1 298 ? -26.264 4.414 23.039 1.00 79.38 298 THR A C 1
ATOM 2100 O O . THR A 1 298 ? -25.468 3.483 22.928 1.00 79.38 298 THR A O 1
ATOM 2103 N N . VAL A 1 299 ? -27.136 4.471 24.036 1.00 63.25 299 VAL A N 1
ATOM 2104 C CA . VAL A 1 299 ? -27.431 3.271 24.815 1.00 63.25 299 VAL A CA 1
ATOM 2105 C C . VAL A 1 299 ? -28.379 2.448 23.948 1.00 63.25 299 VAL A C 1
ATOM 2107 O O . VAL A 1 299 ? -29.345 3.024 23.433 1.00 63.25 299 VAL A O 1
ATOM 2110 N N . PRO A 1 300 ? -28.121 1.149 23.705 1.00 51.03 300 PRO A N 1
ATOM 2111 C CA . PRO A 1 300 ? -29.124 0.305 23.071 1.00 51.03 300 PRO A CA 1
ATOM 2112 C C . PRO A 1 300 ? -30.431 0.485 23.839 1.00 51.03 300 PRO A C 1
ATOM 2114 O O . PRO A 1 300 ? -30.427 0.445 25.071 1.00 51.03 300 PRO A O 1
ATOM 2117 N N . ALA A 1 301 ? -31.521 0.757 23.116 1.00 42.91 301 ALA A N 1
ATOM 2118 C CA . ALA A 1 301 ? -32.826 0.905 23.733 1.00 42.91 301 ALA A CA 1
ATOM 2119 C C . ALA A 1 301 ? -33.031 -0.289 24.666 1.00 42.91 301 ALA A C 1
ATOM 2121 O O . ALA A 1 301 ? -32.955 -1.440 24.225 1.00 42.91 301 ALA A O 1
ATOM 2122 N N . LYS A 1 302 ? -33.248 -0.007 25.958 1.00 40.09 302 LYS A N 1
ATOM 2123 C CA . LYS A 1 302 ? -33.858 -0.978 26.863 1.00 40.09 302 LYS A CA 1
ATOM 2124 C C . LYS A 1 302 ? -35.019 -1.580 26.066 1.00 40.09 302 LYS A C 1
ATOM 2126 O O . LYS A 1 302 ? -35.820 -0.780 25.573 1.00 40.09 302 LYS A O 1
ATOM 2131 N N . PRO A 1 303 ? -35.079 -2.907 25.846 1.00 33.56 303 PRO A N 1
ATOM 2132 C CA . PRO A 1 303 ? -36.165 -3.498 25.080 1.00 33.56 303 PRO A CA 1
ATOM 2133 C C . PRO A 1 303 ? -37.476 -2.919 25.600 1.00 33.56 303 PRO A C 1
ATOM 2135 O O . PRO A 1 303 ? -37.705 -2.932 26.814 1.00 33.56 303 PRO A O 1
ATOM 2138 N N . ALA A 1 304 ? -38.261 -2.312 24.707 1.00 34.31 304 ALA A N 1
ATOM 2139 C CA . ALA A 1 304 ? -39.584 -1.825 25.050 1.00 34.31 304 ALA A CA 1
ATOM 2140 C C . ALA A 1 304 ? -40.336 -3.019 25.639 1.00 34.31 304 ALA A C 1
ATOM 2142 O O . ALA A 1 304 ? -40.497 -4.046 24.982 1.00 34.31 304 ALA A O 1
ATOM 2143 N N . GLY A 1 305 ? -40.663 -2.926 26.924 1.00 34.69 305 GLY A N 1
ATOM 2144 C CA . GLY A 1 305 ? -41.279 -4.026 27.633 1.00 34.69 305 GLY A CA 1
ATOM 2145 C C . GLY A 1 305 ? -42.640 -4.341 27.032 1.00 34.69 305 GLY A C 1
ATOM 2146 O O . GLY A 1 305 ? -43.483 -3.458 26.912 1.00 34.69 305 GLY A O 1
ATOM 2147 N N . THR A 1 306 ? -42.902 -5.620 26.799 1.00 33.84 306 THR A N 1
ATOM 2148 C CA . THR A 1 306 ? -44.109 -6.183 27.398 1.00 33.84 306 THR A CA 1
ATOM 2149 C C . THR A 1 306 ? -43.824 -6.221 28.899 1.00 33.84 306 THR A C 1
ATOM 2151 O O . THR A 1 306 ? -42.842 -6.832 29.325 1.00 33.84 306 THR A O 1
ATOM 2154 N N . GLN A 1 307 ? -44.587 -5.477 29.703 1.00 41.22 307 GLN A N 1
ATO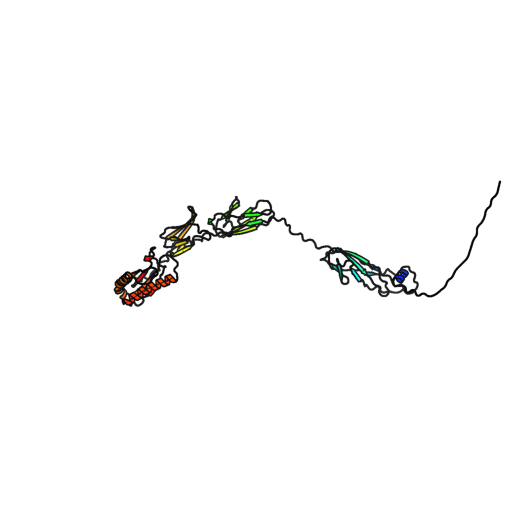M 2155 C CA . GLN A 1 307 ? -44.426 -5.461 31.156 1.00 41.22 307 GLN A CA 1
ATOM 2156 C C . GLN A 1 307 ? -44.645 -6.863 31.736 1.00 41.22 307 GLN A C 1
ATOM 2158 O O . GLN A 1 307 ? -45.763 -7.266 32.028 1.00 41.22 307 GLN A O 1
ATOM 2163 N N . HIS A 1 308 ? -43.549 -7.569 31.974 1.00 44.28 308 HIS A N 1
ATOM 2164 C CA . HIS A 1 308 ? -43.426 -8.537 33.053 1.00 44.28 308 HIS A CA 1
ATOM 2165 C C . HIS A 1 308 ? -42.104 -8.214 33.752 1.00 44.28 308 HIS A C 1
ATOM 2167 O O . HIS A 1 308 ? -41.083 -8.845 33.488 1.00 44.28 308 HIS A O 1
ATOM 2173 N N . SER A 1 309 ? -42.078 -7.134 34.541 1.00 54.56 309 SER A N 1
ATOM 2174 C CA . SER A 1 309 ? -40.898 -6.797 35.337 1.00 54.56 309 SER A CA 1
ATOM 2175 C C . SER A 1 309 ? -40.670 -7.916 36.342 1.00 54.56 309 SER A C 1
ATOM 2177 O O . SER A 1 309 ? -41.545 -8.192 37.154 1.00 54.56 309 SER A O 1
ATOM 2179 N N . LEU A 1 310 ? -39.519 -8.576 36.254 1.00 62.59 310 LEU A N 1
ATOM 2180 C CA . LEU A 1 310 ? -39.051 -9.404 37.351 1.00 62.59 310 LEU A CA 1
ATOM 2181 C C . LEU A 1 310 ? -38.539 -8.477 38.457 1.00 62.59 310 LEU A C 1
ATOM 2183 O O . LEU A 1 310 ? -37.776 -7.549 38.170 1.00 62.59 310 LEU A O 1
ATOM 2187 N N . ASP A 1 311 ? -38.916 -8.750 39.697 1.00 74.50 311 ASP A N 1
ATOM 2188 C CA . ASP A 1 311 ? -38.440 -8.021 40.865 1.00 74.50 311 ASP A CA 1
ATOM 2189 C C . ASP A 1 311 ? -37.093 -8.579 41.327 1.00 74.50 311 ASP A C 1
ATOM 2191 O O . ASP A 1 311 ? -36.866 -9.792 41.326 1.00 74.50 311 ASP A O 1
ATOM 2195 N N . LEU A 1 312 ? -36.171 -7.698 41.727 1.00 76.06 312 LEU A N 1
ATOM 2196 C CA . LEU A 1 312 ? -34.892 -8.115 42.301 1.00 76.06 312 LEU A CA 1
ATOM 2197 C C . LEU A 1 312 ? -35.128 -8.621 43.729 1.00 76.06 312 LEU A C 1
ATOM 2199 O O . LEU A 1 312 ? -35.411 -7.843 44.637 1.00 76.06 312 LEU A O 1
ATOM 2203 N N . GLY A 1 313 ? -34.977 -9.927 43.931 1.00 76.94 313 GLY A N 1
ATOM 2204 C CA . GLY A 1 313 ? -35.106 -10.562 45.240 1.00 76.94 313 GLY A CA 1
ATOM 2205 C C . GLY A 1 313 ? -33.817 -10.501 46.054 1.00 76.94 313 GLY A C 1
ATOM 2206 O O . GLY A 1 313 ? -33.851 -10.210 47.247 1.00 76.94 313 GLY A O 1
ATOM 2207 N N . ALA A 1 314 ? -32.668 -10.769 45.426 1.00 85.38 314 ALA A N 1
ATOM 2208 C CA . ALA A 1 314 ? -31.384 -10.774 46.122 1.00 85.38 314 ALA A CA 1
ATOM 2209 C C . ALA A 1 314 ? -30.190 -10.517 45.202 1.00 85.38 314 ALA A C 1
ATOM 2211 O O . ALA A 1 314 ? -30.181 -10.910 44.037 1.00 85.38 314 ALA A O 1
ATOM 2212 N N . THR A 1 315 ? -29.128 -9.964 45.790 1.00 84.00 315 THR A N 1
ATOM 2213 C CA . THR A 1 315 ? -27.799 -9.887 45.178 1.00 84.00 315 THR A CA 1
ATOM 2214 C C . THR A 1 315 ? -26.806 -10.641 46.046 1.00 84.00 315 THR A C 1
ATOM 2216 O O . THR A 1 315 ? -26.649 -10.344 47.228 1.00 84.00 315 THR A O 1
ATOM 2219 N N . VAL A 1 316 ? -26.107 -11.603 45.451 1.00 88.69 316 VAL A N 1
ATOM 2220 C CA . VAL A 1 316 ? -25.116 -12.442 46.127 1.00 88.69 316 VAL A CA 1
ATOM 2221 C C . VAL A 1 316 ? -23.736 -12.137 45.583 1.00 88.69 316 VAL A C 1
ATOM 2223 O O . VAL A 1 316 ? -23.526 -12.203 44.376 1.00 88.69 316 VAL A O 1
ATOM 2226 N N . TYR A 1 317 ? -22.779 -11.837 46.457 1.00 83.62 317 TYR A N 1
ATOM 2227 C CA . TYR A 1 317 ? -21.411 -11.515 46.055 1.00 83.62 317 TYR A CA 1
ATOM 2228 C C . TYR A 1 317 ? -20.478 -12.723 46.127 1.00 83.62 317 TYR A C 1
ATOM 2230 O O . TYR A 1 317 ? -20.657 -13.640 46.923 1.00 83.62 317 TYR A O 1
ATOM 2238 N N . PHE A 1 318 ? -19.438 -12.689 45.297 1.00 86.19 318 PHE A N 1
ATOM 2239 C CA . PHE A 1 318 ? -18.433 -13.736 45.191 1.00 86.19 318 PHE A CA 1
ATOM 2240 C C . PHE A 1 318 ? -17.022 -13.178 45.368 1.00 86.19 318 PHE A C 1
ATOM 2242 O O . PHE A 1 318 ? -16.675 -12.077 44.910 1.00 86.19 318 PHE A O 1
ATOM 2249 N N . ALA A 1 319 ? -16.164 -14.010 45.954 1.00 78.44 319 ALA A N 1
ATOM 2250 C CA . ALA A 1 319 ? -14.730 -13.779 45.979 1.00 78.44 319 ALA A CA 1
ATOM 2251 C C . ALA A 1 319 ? -14.133 -13.713 44.557 1.00 78.44 319 ALA A C 1
ATOM 2253 O O . ALA A 1 319 ? -14.750 -14.089 43.547 1.00 78.44 319 ALA A O 1
ATOM 2254 N N . PHE A 1 320 ? -12.904 -13.204 44.473 1.00 79.00 320 PHE A N 1
ATOM 2255 C CA . PHE A 1 320 ? -12.163 -13.146 43.217 1.00 79.00 320 PHE A CA 1
ATOM 2256 C C . PHE A 1 320 ? -12.035 -14.539 42.586 1.00 79.00 320 PHE A C 1
ATOM 2258 O O . PHE A 1 320 ? -11.764 -15.510 43.284 1.00 79.00 320 PHE A O 1
ATOM 2265 N N . ASN A 1 321 ? -12.278 -14.626 41.273 1.00 81.19 321 ASN A N 1
ATOM 2266 C CA . ASN A 1 321 ? -12.196 -15.858 40.477 1.00 81.19 321 ASN A CA 1
ATOM 2267 C C . ASN A 1 321 ? -12.940 -17.087 41.055 1.00 81.19 321 ASN A C 1
ATOM 2269 O O . ASN A 1 321 ? -12.611 -18.229 40.748 1.00 81.19 321 ASN A O 1
ATOM 2273 N N . SER A 1 322 ? -13.954 -16.865 41.893 1.00 85.62 322 SER A N 1
ATOM 2274 C CA . SER A 1 322 ? -14.673 -17.933 42.589 1.00 85.62 322 SER A CA 1
ATOM 2275 C C . SER A 1 322 ? -16.153 -17.951 42.222 1.00 85.62 322 SER A C 1
ATOM 2277 O O . SER A 1 322 ? -16.746 -16.902 41.951 1.00 85.62 322 SER A O 1
ATOM 2279 N N . ALA A 1 323 ? -16.733 -19.150 42.235 1.00 91.25 323 ALA A N 1
ATOM 2280 C CA . ALA A 1 323 ? -18.174 -19.400 42.196 1.00 91.25 323 ALA A CA 1
ATOM 2281 C C . ALA A 1 323 ? -18.694 -20.014 43.510 1.00 91.25 323 ALA A C 1
ATOM 2283 O O . ALA A 1 323 ? -19.844 -20.425 43.584 1.00 91.25 323 ALA A O 1
ATOM 2284 N N . ARG A 1 324 ? -17.856 -20.093 44.552 1.00 91.75 324 ARG A N 1
ATOM 2285 C CA . ARG A 1 324 ? -18.286 -20.560 45.874 1.00 91.75 324 ARG A CA 1
ATOM 2286 C C . ARG A 1 324 ? -19.099 -19.465 46.561 1.00 91.75 324 ARG A C 1
ATOM 2288 O O . ARG A 1 324 ? -18.629 -18.330 46.644 1.00 91.75 324 ARG A O 1
ATOM 2295 N N . LEU A 1 325 ? -20.281 -19.822 47.060 1.00 90.69 325 LEU A N 1
ATOM 2296 C CA . LEU A 1 325 ? -21.091 -18.942 47.900 1.00 90.69 325 LEU A CA 1
ATOM 2297 C C . LEU A 1 325 ? -20.366 -18.659 49.219 1.00 90.69 325 LEU A C 1
ATOM 2299 O O . LEU A 1 325 ? -19.906 -19.593 49.886 1.00 90.69 325 LEU A O 1
ATOM 2303 N N . THR A 1 326 ? -20.284 -17.378 49.575 1.00 85.31 326 THR A N 1
ATOM 2304 C CA . THR A 1 326 ? -19.835 -16.920 50.896 1.00 85.31 326 THR A CA 1
ATOM 2305 C C . THR A 1 326 ? -20.926 -17.153 51.939 1.00 85.31 326 THR A C 1
ATOM 2307 O O . THR A 1 326 ? -22.089 -17.363 51.585 1.00 85.31 326 THR A O 1
ATOM 2310 N N . ASP A 1 327 ? -20.572 -17.084 53.220 1.00 87.56 327 ASP A N 1
ATOM 2311 C CA . ASP A 1 327 ? -21.538 -17.253 54.312 1.00 87.56 327 ASP A CA 1
ATOM 2312 C C . ASP A 1 327 ? -22.620 -16.165 54.285 1.00 87.56 327 ASP A C 1
ATOM 2314 O O . ASP A 1 327 ? -23.806 -16.485 54.357 1.00 87.56 327 ASP A O 1
ATOM 2318 N N . ASP A 1 328 ? -22.242 -14.912 54.018 1.00 81.94 328 ASP A N 1
ATOM 2319 C CA . ASP A 1 328 ? -23.186 -13.802 53.812 1.00 81.94 328 ASP A CA 1
ATOM 2320 C C . ASP A 1 328 ? -24.128 -14.048 52.628 1.00 81.94 328 ASP A C 1
ATOM 2322 O O . ASP A 1 328 ? -25.328 -13.762 52.687 1.00 81.94 328 ASP A O 1
ATOM 2326 N N . GLY A 1 329 ? -23.596 -14.610 51.537 1.00 86.81 329 GLY A N 1
ATOM 2327 C CA . GLY A 1 329 ? -24.379 -14.975 50.363 1.00 86.81 329 GLY A CA 1
ATOM 2328 C C . GLY A 1 329 ? -25.415 -16.049 50.686 1.00 86.81 329 GLY A C 1
ATOM 2329 O O . GLY A 1 329 ? -26.582 -15.915 50.321 1.00 86.81 329 GLY A O 1
ATOM 2330 N N . ARG A 1 330 ? -25.015 -17.083 51.435 1.00 92.88 330 ARG A N 1
ATOM 2331 C CA . ARG A 1 330 ? -25.927 -18.133 51.912 1.00 92.88 330 ARG A CA 1
ATOM 2332 C C . ARG A 1 330 ? -26.977 -17.569 52.864 1.00 92.88 330 ARG A C 1
ATOM 2334 O O . ARG A 1 330 ? -28.149 -17.896 52.716 1.00 92.88 330 ARG A O 1
ATOM 2341 N N . ALA A 1 331 ? -26.586 -16.716 53.809 1.00 89.19 331 ALA A N 1
ATOM 2342 C CA . ALA A 1 331 ? -27.507 -16.072 54.744 1.00 89.19 331 ALA A CA 1
ATOM 2343 C C . ALA A 1 331 ? -28.551 -15.213 54.008 1.00 89.19 331 ALA A C 1
ATOM 2345 O O . ALA A 1 331 ? -29.744 -15.300 54.300 1.00 89.19 331 ALA A O 1
ATOM 2346 N N . THR A 1 332 ? -28.119 -14.461 52.992 1.00 89.62 332 THR A N 1
ATOM 2347 C CA . THR A 1 332 ? -29.005 -13.666 52.127 1.00 89.62 332 THR A CA 1
ATOM 2348 C C . THR A 1 332 ? -30.015 -14.555 51.402 1.00 89.62 332 THR A C 1
ATOM 2350 O O . THR A 1 332 ? -31.212 -14.281 51.450 1.00 89.62 332 THR A O 1
ATOM 2353 N N . LEU A 1 333 ? -29.561 -15.654 50.787 1.00 93.25 333 LEU A N 1
ATOM 2354 C CA . LEU A 1 333 ? -30.437 -16.587 50.070 1.00 93.25 333 LEU A CA 1
ATOM 2355 C C . LEU A 1 333 ? -31.434 -17.289 51.004 1.00 93.25 333 LEU A C 1
ATOM 2357 O O . LEU A 1 333 ? -32.610 -17.381 50.664 1.00 93.25 333 LEU A O 1
ATOM 2361 N N . ARG A 1 334 ? -31.014 -17.694 52.213 1.00 94.81 334 ARG A N 1
ATOM 2362 C CA . ARG A 1 334 ? -31.922 -18.248 53.238 1.00 94.81 334 ARG A CA 1
ATOM 2363 C C . ARG A 1 334 ? -33.035 -17.273 53.614 1.00 94.81 334 ARG A C 1
ATOM 2365 O O . ARG A 1 334 ? -34.168 -17.700 53.806 1.00 94.81 334 ARG A O 1
ATOM 2372 N N . LYS A 1 335 ? -32.728 -15.975 53.694 1.00 91.69 335 LYS A N 1
ATOM 2373 C CA . LYS A 1 335 ? -33.709 -14.936 54.036 1.00 91.69 335 LYS A CA 1
ATOM 2374 C C . LYS A 1 335 ? -34.778 -14.764 52.953 1.00 91.69 335 LYS A C 1
ATOM 2376 O O . LYS A 1 335 ? -35.937 -14.540 53.288 1.00 91.69 335 LYS A O 1
ATOM 2381 N N . VAL A 1 336 ? -34.404 -14.865 51.676 1.00 91.81 336 VAL A N 1
ATOM 2382 C CA . VAL A 1 336 ? -35.333 -14.646 50.551 1.00 91.81 336 VAL A CA 1
ATOM 2383 C C . VAL A 1 336 ? -36.013 -15.923 50.056 1.00 91.81 336 VAL A C 1
ATOM 2385 O O . VAL A 1 336 ? -37.065 -15.841 49.429 1.00 91.81 336 VAL A O 1
ATOM 2388 N N . ALA A 1 337 ? -35.471 -17.105 50.363 1.00 91.69 337 ALA A N 1
ATOM 2389 C CA . ALA A 1 337 ? -35.998 -18.386 49.891 1.00 91.69 337 ALA A CA 1
ATOM 2390 C C . ALA A 1 337 ? -37.502 -18.610 50.169 1.00 91.69 337 ALA A C 1
ATOM 2392 O O . ALA A 1 337 ? -38.191 -19.031 49.241 1.00 91.69 337 ALA A O 1
ATOM 2393 N N . PRO A 1 338 ? -38.071 -18.277 51.350 1.00 91.19 338 PRO A N 1
ATOM 2394 C CA . PRO A 1 338 ? -39.508 -18.457 51.592 1.00 91.19 338 PRO A CA 1
ATOM 2395 C C . PRO A 1 338 ? -40.408 -17.629 50.665 1.00 91.19 338 PRO A C 1
ATOM 2397 O O . PRO A 1 338 ? -41.526 -18.040 50.360 1.00 91.19 338 PRO A O 1
ATOM 2400 N N . MET A 1 339 ? -39.930 -16.460 50.229 1.00 88.38 339 MET A N 1
ATOM 2401 C CA . MET A 1 339 ? -40.621 -15.612 49.257 1.00 88.38 339 MET A CA 1
ATOM 2402 C C . MET A 1 339 ? -40.492 -16.206 47.852 1.00 88.38 339 MET A C 1
ATOM 2404 O O . MET A 1 339 ? -41.492 -16.374 47.162 1.00 88.38 339 MET A O 1
ATOM 2408 N N . LEU A 1 340 ? -39.275 -16.597 47.464 1.00 88.00 340 LEU A N 1
ATOM 2409 C CA . LEU A 1 340 ? -38.990 -17.179 46.149 1.00 88.00 340 LEU A CA 1
ATOM 2410 C C . LEU A 1 340 ? -39.695 -18.523 45.923 1.00 88.00 340 LEU A C 1
ATOM 2412 O O . LEU A 1 340 ? -40.074 -18.832 44.801 1.00 88.00 340 LEU A O 1
ATOM 2416 N N . ALA A 1 341 ? -39.924 -19.309 46.977 1.00 86.62 341 ALA A N 1
ATOM 2417 C CA . ALA A 1 341 ? -40.661 -20.570 46.896 1.00 86.62 341 ALA A CA 1
ATOM 2418 C C . ALA A 1 341 ? -42.127 -20.398 46.447 1.00 86.62 341 ALA A C 1
ATOM 2420 O O . ALA A 1 341 ? -42.751 -21.373 46.035 1.00 86.62 341 ALA A O 1
ATOM 2421 N N . LYS A 1 342 ? -42.673 -19.176 46.530 1.00 85.31 342 LYS A N 1
ATOM 2422 C CA . LYS A 1 342 ? -44.033 -18.826 46.093 1.00 85.31 342 LYS A CA 1
ATOM 2423 C C . LYS A 1 342 ? -44.073 -18.154 44.715 1.00 85.31 342 LYS A C 1
ATOM 2425 O O . LYS A 1 342 ? -45.165 -17.862 44.245 1.00 85.31 342 LYS A O 1
ATOM 2430 N N . ALA A 1 343 ? -42.917 -17.879 44.112 1.00 82.81 343 ALA A N 1
ATOM 2431 C CA . ALA A 1 343 ? -42.814 -17.193 42.830 1.00 82.81 343 ALA A CA 1
ATOM 2432 C C . ALA A 1 343 ? -43.164 -18.125 41.656 1.00 82.81 343 ALA A C 1
ATOM 2434 O O . ALA A 1 343 ? -42.821 -19.312 41.659 1.00 82.81 343 ALA A O 1
ATOM 2435 N N . ASP A 1 344 ? -43.789 -17.564 40.623 1.00 77.50 344 ASP A N 1
ATOM 2436 C CA . ASP A 1 344 ? -44.112 -18.244 39.367 1.00 77.50 344 ASP A CA 1
ATOM 2437 C C . ASP A 1 344 ? -42.855 -18.507 38.526 1.00 77.50 344 ASP A C 1
ATOM 2439 O O . ASP A 1 344 ? -42.778 -19.484 37.775 1.00 77.50 344 ASP A O 1
ATOM 2443 N N . LEU A 1 345 ? -41.861 -17.621 38.632 1.00 77.81 345 LEU A N 1
ATOM 2444 C CA . LEU A 1 345 ? -40.603 -17.682 37.892 1.00 77.81 345 LEU A CA 1
ATOM 2445 C C . LEU A 1 345 ? -39.467 -17.133 38.755 1.00 77.81 345 LEU A C 1
ATOM 2447 O O . LEU A 1 345 ? -39.593 -16.043 39.301 1.00 77.81 345 LEU A O 1
ATOM 2451 N N . VAL A 1 346 ? -38.337 -17.840 38.811 1.00 81.75 346 VAL A N 1
ATOM 2452 C CA . VAL A 1 346 ? -37.097 -17.347 39.426 1.00 81.75 346 VAL A CA 1
ATOM 2453 C C . VAL A 1 346 ? -35.980 -17.413 38.392 1.00 81.75 346 VAL A C 1
ATOM 2455 O O . VAL A 1 346 ? -35.701 -18.469 37.839 1.00 81.75 346 VAL A O 1
ATOM 2458 N N . VAL A 1 347 ? -35.314 -16.296 38.119 1.00 79.62 347 VAL A N 1
ATOM 2459 C CA . VAL A 1 347 ? -34.202 -16.227 37.161 1.00 79.62 347 VAL A CA 1
ATOM 2460 C C . VAL A 1 347 ? -32.946 -15.781 37.884 1.00 79.62 347 VAL A C 1
ATOM 2462 O O . VAL A 1 347 ? -32.966 -14.800 38.626 1.00 79.62 347 VAL A O 1
ATOM 2465 N N . VAL A 1 348 ? -31.835 -16.480 37.646 1.00 83.44 348 VAL A N 1
ATOM 2466 C CA . VAL A 1 348 ? -30.552 -16.141 38.262 1.00 83.44 348 VAL A CA 1
ATOM 2467 C C . VAL A 1 348 ? -29.562 -15.697 37.194 1.00 83.44 348 VAL A C 1
ATOM 2469 O O . VAL A 1 348 ? -29.144 -16.481 36.337 1.00 83.44 348 VAL A O 1
ATOM 2472 N N . TYR A 1 349 ? -29.139 -14.438 37.288 1.00 79.12 349 TYR A N 1
ATOM 2473 C CA . TYR A 1 349 ? -28.136 -13.853 36.405 1.00 79.12 349 TYR A CA 1
ATOM 2474 C C . TYR A 1 349 ? -26.768 -13.852 37.080 1.00 79.12 349 TYR A C 1
ATOM 2476 O O . TYR A 1 349 ? -26.576 -13.256 38.137 1.00 79.12 349 TYR A O 1
ATOM 2484 N N . GLY A 1 350 ? -25.790 -14.513 36.467 1.00 81.44 350 GLY A N 1
ATOM 2485 C CA . GLY A 1 350 ? -24.405 -14.525 36.929 1.00 81.44 350 GLY A CA 1
ATOM 2486 C C . GLY A 1 350 ? -23.562 -13.440 36.260 1.00 81.44 350 GLY A C 1
ATOM 2487 O O . GLY A 1 350 ? -23.592 -13.284 35.038 1.00 81.44 350 GLY A O 1
ATOM 2488 N N . HIS A 1 351 ? -22.739 -12.744 37.047 1.00 81.44 351 HIS A N 1
ATOM 2489 C CA . HIS A 1 351 ? -21.852 -11.674 36.583 1.00 81.44 351 HIS A CA 1
ATOM 2490 C C . HIS A 1 351 ? -20.396 -11.902 37.015 1.00 81.44 351 HIS A C 1
ATOM 2492 O O . HIS A 1 351 ? -20.094 -12.618 37.979 1.00 81.44 351 HIS A O 1
ATOM 2498 N N . THR A 1 352 ? -19.458 -11.278 36.300 1.00 78.31 352 THR A N 1
ATOM 2499 C CA . THR A 1 352 ? -18.016 -11.309 36.609 1.00 78.31 352 THR A CA 1
ATOM 2500 C C . THR A 1 352 ? -17.420 -9.913 36.804 1.00 78.31 352 THR A C 1
ATOM 2502 O O . THR A 1 352 ? -18.136 -8.954 37.045 1.00 78.31 352 THR A O 1
ATOM 2505 N N . PHE A 1 353 ? -16.091 -9.808 36.812 1.00 67.75 353 PHE A N 1
ATOM 2506 C CA . PHE A 1 353 ? -15.350 -8.572 37.072 1.00 67.75 353 PHE A CA 1
ATOM 2507 C C . PHE A 1 353 ? -15.622 -7.455 36.034 1.00 67.75 353 PHE A C 1
ATOM 2509 O O . PHE A 1 353 ? -16.133 -7.738 34.954 1.00 67.75 353 PHE A O 1
ATOM 2516 N N . GLY A 1 354 ? -15.288 -6.207 36.415 1.00 55.56 354 GLY A N 1
ATOM 2517 C CA . GLY A 1 354 ? -15.384 -4.959 35.628 1.00 55.56 354 GLY A CA 1
ATOM 2518 C C . GLY A 1 354 ? -14.557 -4.935 34.328 1.00 55.56 354 GLY A C 1
ATOM 2519 O O . GLY A 1 354 ? -14.130 -5.985 33.884 1.00 55.56 354 GLY A O 1
ATOM 2520 N N . PRO A 1 355 ? -14.353 -3.772 33.683 1.00 43.75 355 PRO A N 1
ATOM 2521 C CA . PRO A 1 355 ? -14.156 -3.655 32.230 1.00 43.75 355 PRO A CA 1
ATOM 2522 C C . PRO A 1 355 ? -13.035 -4.540 31.650 1.00 43.75 355 PRO A C 1
ATOM 2524 O O . PRO A 1 355 ? -11.927 -4.593 32.178 1.00 43.75 355 PRO A O 1
ATOM 2527 N N . GLY A 1 356 ? -13.344 -5.225 30.544 1.00 50.72 356 GLY A N 1
ATOM 2528 C CA . GLY A 1 356 ? -12.457 -6.110 29.782 1.00 50.72 356 GLY A CA 1
ATOM 2529 C C . GLY A 1 356 ? -13.243 -6.909 28.730 1.00 50.72 356 GLY A C 1
ATOM 2530 O O . GLY A 1 356 ? -14.474 -6.862 28.704 1.00 50.72 356 GLY A O 1
ATOM 2531 N N . ARG A 1 357 ? -12.555 -7.632 27.832 1.00 54.53 357 ARG A N 1
ATOM 2532 C CA . ARG A 1 357 ? -13.225 -8.452 26.800 1.00 54.53 357 ARG A CA 1
ATOM 2533 C C . ARG A 1 357 ? -14.012 -9.586 27.463 1.00 54.53 357 ARG A C 1
ATOM 2535 O O . ARG A 1 357 ? -13.450 -10.313 28.279 1.00 54.53 357 ARG A O 1
ATOM 2542 N N . ASN A 1 358 ? -15.271 -9.778 27.057 1.00 64.94 358 ASN A N 1
ATOM 2543 C CA . ASN A 1 358 ? -16.140 -10.884 27.481 1.00 64.94 358 ASN A CA 1
ATOM 2544 C C . ASN A 1 358 ? -15.583 -12.248 27.015 1.00 64.94 358 ASN A C 1
ATOM 2546 O O . ASN A 1 358 ? -16.019 -12.822 26.014 1.00 64.94 358 ASN A O 1
ATOM 2550 N N . SER A 1 359 ? -14.561 -12.742 27.709 1.00 71.38 359 SER A N 1
ATOM 2551 C CA . SER A 1 359 ? -13.854 -13.971 27.365 1.00 71.38 359 SER A CA 1
ATOM 2552 C C . SER A 1 359 ? -14.723 -15.209 27.607 1.00 71.38 359 SER A C 1
ATOM 2554 O O . SER A 1 359 ? -15.655 -15.208 28.416 1.00 71.38 359 SER A O 1
ATOM 2556 N N . ALA A 1 360 ? -14.388 -16.320 26.945 1.00 76.12 360 ALA A N 1
ATOM 2557 C CA . ALA A 1 360 ? -15.032 -17.608 27.213 1.00 76.12 360 ALA A CA 1
ATOM 2558 C C . ALA A 1 360 ? -14.911 -18.020 28.695 1.00 76.12 360 ALA A C 1
ATOM 2560 O O . ALA A 1 360 ? -15.866 -18.532 29.277 1.00 76.12 360 ALA A O 1
ATOM 2561 N N . SER A 1 361 ? -13.774 -17.723 29.333 1.00 78.69 361 SER A N 1
ATOM 2562 C CA . SER A 1 361 ? -13.542 -17.991 30.756 1.00 78.69 361 SER A CA 1
ATOM 2563 C C . SER A 1 361 ? -14.425 -17.143 31.677 1.00 78.69 361 SER A C 1
ATOM 2565 O O . SER A 1 361 ? -14.919 -17.653 32.685 1.00 78.69 361 SER A O 1
ATOM 2567 N N . SER A 1 362 ? -14.685 -15.883 31.318 1.00 77.25 362 SER A N 1
ATOM 2568 C CA . SER A 1 362 ? -15.592 -14.994 32.049 1.00 77.25 362 SER A CA 1
ATOM 2569 C C . SER A 1 362 ? -17.044 -15.474 31.955 1.00 77.25 362 SER A C 1
ATOM 2571 O O . SER A 1 362 ? -17.695 -15.626 32.990 1.00 77.25 362 SER A O 1
ATOM 2573 N N . ARG A 1 363 ? -17.528 -15.835 30.758 1.00 79.69 363 ARG A N 1
ATOM 2574 C CA . ARG A 1 363 ? -18.863 -16.443 30.590 1.00 79.69 363 ARG A CA 1
ATOM 2575 C C . ARG A 1 363 ? -19.004 -17.742 31.375 1.00 79.69 363 ARG A C 1
ATOM 2577 O O . ARG A 1 363 ? -20.000 -17.932 32.068 1.00 79.69 363 ARG A O 1
ATOM 2584 N N . ALA A 1 364 ? -17.985 -18.600 31.336 1.00 83.12 364 ALA A N 1
ATOM 2585 C CA . ALA A 1 364 ? -17.980 -19.843 32.100 1.00 83.12 364 ALA A CA 1
ATOM 2586 C C . ALA A 1 364 ? -18.030 -19.592 33.617 1.00 83.12 364 ALA A C 1
ATOM 2588 O O . ALA A 1 364 ? -18.762 -20.280 34.325 1.00 83.12 364 ALA A O 1
ATOM 2589 N N . LEU A 1 365 ? -17.290 -18.602 34.131 1.00 86.50 365 LEU A N 1
ATOM 2590 C CA . LEU A 1 365 ? -17.327 -18.235 35.549 1.00 86.50 365 LEU A CA 1
ATOM 2591 C C . LEU A 1 365 ? -18.678 -17.629 35.957 1.00 86.50 365 LEU A C 1
ATOM 2593 O O . LEU A 1 365 ? -19.192 -17.966 37.020 1.00 86.50 365 LEU A O 1
ATOM 2597 N N . ALA A 1 366 ? -19.259 -16.773 35.117 1.00 83.94 366 ALA A N 1
ATOM 2598 C CA . ALA A 1 366 ? -20.585 -16.199 35.326 1.00 83.94 366 ALA A CA 1
ATOM 2599 C C . ALA A 1 366 ? -21.655 -17.294 35.422 1.00 83.94 366 ALA A C 1
ATOM 2601 O O . ALA A 1 366 ? -22.427 -17.326 36.376 1.00 83.94 366 ALA A O 1
ATOM 2602 N N . ALA A 1 367 ? -21.622 -18.246 34.487 1.00 82.38 367 ALA A N 1
ATOM 2603 C CA . ALA A 1 367 ? -22.513 -19.397 34.483 1.00 82.38 367 ALA A CA 1
ATOM 2604 C C . ALA A 1 367 ? -22.344 -20.237 35.759 1.00 82.38 367 ALA A C 1
ATOM 2606 O O . ALA A 1 367 ? -23.326 -20.553 36.417 1.00 82.38 367 ALA A O 1
ATOM 2607 N N . ARG A 1 368 ? -21.098 -20.523 36.178 1.00 90.31 368 ARG A N 1
ATOM 2608 C CA . ARG A 1 368 ? -20.825 -21.246 37.436 1.00 90.31 368 ARG A CA 1
ATOM 2609 C C . ARG A 1 368 ? -21.405 -20.550 38.669 1.00 90.31 368 ARG A C 1
ATOM 2611 O O . ARG A 1 368 ? -21.874 -21.234 39.570 1.00 90.31 368 ARG A O 1
ATOM 2618 N N . ARG A 1 369 ? -21.368 -19.215 38.722 1.00 92.31 369 ARG A N 1
ATOM 2619 C CA . ARG A 1 369 ? -21.961 -18.432 39.821 1.00 92.31 369 ARG A CA 1
ATOM 2620 C C . ARG A 1 369 ? -23.475 -18.549 39.849 1.00 92.31 369 ARG A C 1
ATOM 2622 O O . ARG A 1 369 ? -24.021 -18.788 40.918 1.00 92.31 369 ARG A O 1
ATOM 2629 N N . ALA A 1 370 ? -24.117 -18.433 38.686 1.00 87.69 370 ALA A N 1
ATOM 2630 C CA . ALA A 1 370 ? -25.554 -18.637 38.574 1.00 87.69 370 ALA A CA 1
ATOM 2631 C C . ALA A 1 370 ? -25.939 -20.036 39.080 1.00 87.69 370 ALA A C 1
ATOM 2633 O O . ALA A 1 370 ? -26.765 -20.121 39.983 1.00 87.69 370 ALA A O 1
ATOM 2634 N N . ARG A 1 371 ? -25.258 -21.108 38.637 1.00 89.06 371 ARG A N 1
ATOM 2635 C CA . ARG A 1 371 ? -25.580 -22.470 39.121 1.00 89.06 371 ARG A CA 1
ATOM 2636 C C . ARG A 1 371 ? -25.385 -22.642 40.609 1.00 89.06 371 ARG A C 1
ATOM 2638 O O . ARG A 1 371 ? -26.173 -23.317 41.249 1.00 89.06 371 ARG A O 1
ATOM 2645 N N . ALA A 1 372 ? -24.310 -22.080 41.159 1.00 91.88 372 ALA A N 1
ATOM 2646 C CA . ALA A 1 372 ? -24.042 -22.196 42.586 1.00 91.88 372 ALA A CA 1
ATOM 2647 C C . ALA A 1 372 ? -25.172 -21.560 43.408 1.00 91.88 372 ALA A C 1
ATOM 2649 O O . ALA A 1 372 ? -25.572 -22.108 44.430 1.00 91.88 372 ALA A O 1
ATOM 2650 N N . THR A 1 373 ? -25.704 -20.426 42.945 1.00 92.19 373 THR A N 1
ATOM 2651 C CA . THR A 1 373 ? -26.869 -19.775 43.548 1.00 92.19 373 THR A CA 1
ATOM 2652 C C . THR A 1 373 ? -28.147 -20.592 43.351 1.00 92.19 373 THR A C 1
ATOM 2654 O O . THR A 1 373 ? -28.883 -20.764 44.317 1.00 92.19 373 THR A O 1
ATOM 2657 N N . VAL A 1 374 ? -28.388 -21.127 42.149 1.00 89.50 374 VAL A N 1
ATOM 2658 C CA . VAL A 1 374 ? -29.543 -21.992 41.843 1.00 89.50 374 VAL A CA 1
ATOM 2659 C C . VAL A 1 374 ? -29.541 -23.248 42.707 1.00 89.50 374 VAL A C 1
ATOM 2661 O O . VAL A 1 374 ? -30.487 -23.461 43.453 1.00 89.50 374 VAL A O 1
ATOM 2664 N N . GLY A 1 375 ? -28.447 -24.012 42.710 1.00 89.88 375 GLY A N 1
ATOM 2665 C CA . GLY A 1 375 ? -28.350 -25.250 43.483 1.00 89.88 375 GLY A CA 1
ATOM 2666 C C . GLY A 1 375 ? -28.549 -25.035 44.984 1.00 89.88 375 GLY A C 1
ATOM 2667 O O . GLY A 1 375 ? -29.153 -25.864 45.653 1.00 89.88 375 GLY A O 1
ATOM 2668 N N . PHE A 1 376 ? -28.122 -23.888 45.522 1.00 93.50 376 PHE A N 1
ATOM 2669 C CA . PHE A 1 376 ? -28.391 -23.560 46.921 1.00 93.50 376 PHE A CA 1
ATOM 2670 C C . PHE A 1 376 ? -29.851 -23.154 47.178 1.00 93.50 376 PHE A C 1
ATOM 2672 O O . PHE A 1 376 ? -30.383 -23.436 48.246 1.00 93.50 376 PHE A O 1
ATOM 2679 N N . LEU A 1 377 ? -30.520 -22.497 46.227 1.00 90.50 377 LEU A N 1
ATOM 2680 C CA . LEU A 1 377 ? -31.959 -22.224 46.321 1.00 90.50 377 LEU A CA 1
ATOM 2681 C C . LEU A 1 377 ? -32.783 -23.519 46.222 1.00 90.50 377 LEU A C 1
ATOM 2683 O O . LEU A 1 377 ? -33.762 -23.666 46.958 1.00 90.50 377 LEU A O 1
ATOM 2687 N N . ASP A 1 378 ? -32.344 -24.474 45.401 1.00 88.81 378 ASP A N 1
ATOM 2688 C CA . ASP A 1 378 ? -32.943 -25.807 45.298 1.00 88.81 378 ASP A CA 1
ATOM 2689 C C . ASP A 1 378 ? -32.845 -26.570 46.631 1.00 88.81 378 ASP A C 1
ATOM 2691 O O . ASP A 1 378 ? -33.844 -27.116 47.104 1.00 88.81 378 ASP A O 1
ATOM 2695 N N . GLU A 1 379 ? -31.680 -26.541 47.296 1.00 90.56 379 GLU A N 1
ATOM 2696 C CA . GLU A 1 379 ? -31.484 -27.099 48.648 1.00 90.56 379 GLU A CA 1
ATOM 2697 C C . GLU A 1 379 ? -32.426 -26.472 49.692 1.00 90.56 379 GLU A C 1
ATOM 2699 O O . GLU A 1 379 ? -32.844 -27.137 50.639 1.00 90.56 379 GLU A O 1
ATOM 2704 N N . LEU A 1 380 ? -32.784 -25.196 49.519 1.00 91.56 380 LEU A N 1
ATOM 2705 C CA . LEU A 1 380 ? -33.723 -24.474 50.385 1.00 91.56 380 LEU A CA 1
ATOM 2706 C C . LEU A 1 380 ? -35.198 -24.723 50.029 1.00 91.56 380 LEU A C 1
ATOM 2708 O O . LEU A 1 380 ? -36.083 -24.141 50.656 1.00 91.56 380 LEU A O 1
ATOM 2712 N N . GLY A 1 381 ? -35.479 -25.584 49.048 1.00 86.88 381 GLY A N 1
ATOM 2713 C CA . GLY A 1 381 ? -36.835 -25.958 48.656 1.00 86.88 381 GLY A CA 1
ATOM 2714 C C . GLY A 1 381 ? -37.512 -24.986 47.688 1.00 86.88 381 GLY A C 1
ATOM 2715 O O . GLY A 1 381 ? -38.728 -25.074 47.504 1.00 86.88 381 GLY A O 1
ATOM 2716 N N . VAL A 1 382 ? -36.766 -24.085 47.038 1.00 85.69 382 VAL A N 1
ATOM 2717 C CA . VAL A 1 382 ? -37.294 -23.206 45.980 1.00 85.69 382 VAL A CA 1
ATOM 2718 C C . VAL A 1 382 ? -37.428 -24.009 44.682 1.00 85.69 382 VAL A C 1
ATOM 2720 O O . VAL A 1 382 ? -36.575 -23.968 43.810 1.00 85.69 382 VAL A O 1
ATOM 2723 N N . LYS A 1 383 ? -38.521 -24.766 44.545 1.00 66.38 383 LYS A N 1
ATOM 2724 C CA . LYS A 1 383 ? -38.766 -25.680 43.408 1.00 66.38 383 LYS A CA 1
ATOM 2725 C C . LYS A 1 383 ? -39.370 -25.010 42.158 1.00 66.38 383 LYS A C 1
ATOM 2727 O O . LYS A 1 383 ? -40.045 -25.684 41.380 1.00 66.38 383 LYS A O 1
ATOM 2732 N N . SER A 1 384 ? -39.232 -23.690 41.992 1.00 54.34 384 SER A N 1
ATOM 2733 C CA . SER A 1 384 ? -39.963 -22.923 40.965 1.00 54.34 384 SER A CA 1
ATOM 2734 C C . SER A 1 384 ? -39.745 -23.482 39.547 1.00 54.34 384 SER A C 1
ATOM 2736 O O . SER A 1 384 ? -38.635 -23.869 39.187 1.00 54.34 384 SER A O 1
ATOM 2738 N N . LYS A 1 385 ? -40.810 -23.522 38.732 1.00 51.72 385 LYS A N 1
ATOM 2739 C CA . LYS A 1 385 ? -40.905 -24.294 37.473 1.00 51.72 385 LYS A CA 1
ATOM 2740 C C . LYS A 1 385 ? -39.950 -23.880 36.340 1.00 51.72 385 LYS A C 1
ATOM 2742 O O . LYS A 1 385 ? -39.912 -24.580 35.334 1.00 51.72 385 LYS A O 1
ATOM 2747 N N . VAL A 1 386 ? -39.190 -22.791 36.460 1.00 52.91 386 VAL A N 1
ATOM 2748 C CA . VAL A 1 386 ? -38.242 -22.337 35.426 1.00 52.91 386 VAL A CA 1
ATOM 2749 C C . VAL A 1 386 ? -37.079 -21.590 36.086 1.00 52.91 386 VAL A C 1
ATOM 2751 O O . VAL A 1 386 ? -36.962 -20.375 35.959 1.00 52.91 386 VAL A O 1
ATOM 2754 N N . VAL A 1 387 ? -36.210 -22.290 36.820 1.00 55.75 387 VAL A N 1
ATOM 2755 C CA . VAL A 1 387 ? -34.950 -21.676 37.263 1.00 55.75 387 VAL A CA 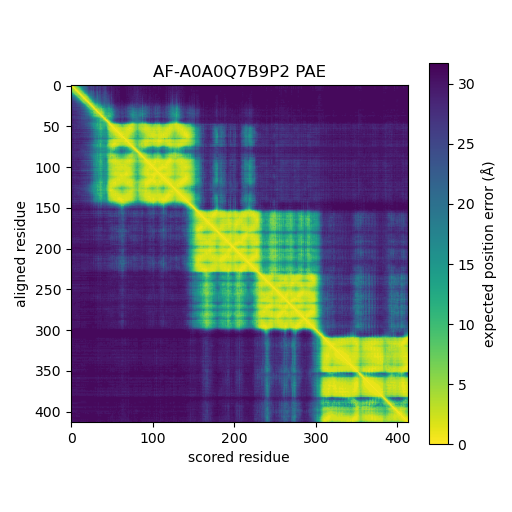1
ATOM 2756 C C . VAL A 1 387 ? -33.985 -21.613 36.080 1.00 55.75 387 VAL A C 1
ATOM 2758 O O . VAL A 1 387 ? -33.328 -22.593 35.741 1.00 55.75 387 VAL A O 1
ATOM 2761 N N . SER A 1 388 ? -33.936 -20.464 35.403 1.00 57.91 388 SER A N 1
ATOM 2762 C CA . SER A 1 388 ? -33.038 -20.259 34.262 1.00 57.91 388 SER A CA 1
ATOM 2763 C C . SER A 1 388 ? -31.714 -19.656 34.721 1.00 57.91 388 SER A C 1
ATOM 2765 O O . SER A 1 388 ? -31.672 -18.554 35.273 1.00 57.91 388 SER A O 1
ATOM 2767 N N . GLU A 1 389 ? -30.617 -20.355 34.435 1.00 62.22 389 GLU A N 1
ATOM 2768 C CA . GLU A 1 389 ? -29.264 -19.821 34.567 1.00 62.22 389 GLU A CA 1
ATOM 2769 C C . GLU A 1 389 ? -28.951 -18.914 33.377 1.00 62.22 389 GLU A C 1
ATOM 2771 O O . GLU A 1 389 ? -28.911 -19.369 32.233 1.00 62.22 389 GLU A O 1
ATOM 2776 N N . VAL A 1 390 ? -28.667 -17.637 33.630 1.00 58.78 390 VAL A N 1
ATOM 2777 C CA . VAL A 1 390 ? -28.238 -16.719 32.570 1.00 58.78 390 VAL A CA 1
ATOM 2778 C C . VAL A 1 390 ? -26.857 -16.156 32.889 1.00 58.78 390 VAL A C 1
ATOM 2780 O O . VAL A 1 390 ? -26.617 -15.540 33.926 1.00 58.78 390 VAL A O 1
ATOM 2783 N N . ALA A 1 391 ? -25.909 -16.372 31.979 1.00 61.91 391 ALA A N 1
ATOM 2784 C CA . ALA A 1 391 ? -24.534 -15.911 32.124 1.00 61.91 391 ALA A CA 1
ATOM 2785 C C . ALA A 1 391 ? -24.340 -14.543 31.452 1.00 61.91 391 ALA A C 1
ATOM 2787 O O . ALA A 1 391 ? -24.013 -14.472 30.269 1.00 61.91 391 ALA A O 1
ATOM 2788 N N . MET A 1 392 ? -24.482 -13.464 32.224 1.00 56.81 392 MET A N 1
ATOM 2789 C CA . MET A 1 392 ? -24.306 -12.084 31.740 1.00 56.81 392 MET A CA 1
ATOM 2790 C C . MET A 1 392 ? -22.847 -11.622 31.771 1.00 56.81 392 MET A C 1
ATOM 2792 O O . MET A 1 392 ? -22.485 -10.632 31.141 1.00 56.81 392 MET A O 1
ATOM 2796 N N . ALA A 1 393 ? -21.975 -12.339 32.485 1.00 61.78 393 ALA A N 1
ATOM 2797 C CA . ALA A 1 393 ? -20.531 -12.116 32.466 1.00 61.78 393 ALA A CA 1
ATOM 2798 C C . ALA A 1 393 ? -20.157 -10.646 32.742 1.00 61.78 393 ALA A C 1
ATOM 2800 O O . ALA A 1 393 ? -20.514 -10.105 33.789 1.00 61.78 393 ALA A O 1
ATOM 2801 N N . MET A 1 394 ? -19.413 -10.008 31.840 1.00 59.00 394 MET A N 1
ATOM 2802 C CA . MET A 1 394 ? -18.974 -8.609 31.957 1.00 59.00 394 MET A CA 1
ATOM 2803 C C . MET A 1 394 ? -19.949 -7.625 31.295 1.00 59.00 394 MET A C 1
ATOM 2805 O O . MET A 1 394 ? -19.641 -6.444 31.202 1.00 59.00 394 MET A O 1
ATOM 2809 N N . GLN A 1 395 ? -21.105 -8.091 30.809 1.00 57.75 395 GLN A N 1
ATOM 2810 C CA . GLN A 1 395 ? -22.007 -7.292 29.969 1.00 57.75 395 GLN A CA 1
ATOM 2811 C C . GLN A 1 395 ? -22.805 -6.242 30.756 1.00 57.75 395 GLN A C 1
ATOM 2813 O O . GLN A 1 395 ? -23.348 -5.325 30.153 1.00 57.75 395 GLN A O 1
ATOM 2818 N N . GLN A 1 396 ? -22.878 -6.364 32.088 1.00 63.44 396 GLN A N 1
ATOM 2819 C CA . GLN A 1 396 ? -23.638 -5.458 32.964 1.00 63.44 396 GLN A CA 1
ATOM 2820 C C . GLN A 1 396 ? -22.874 -5.142 34.268 1.00 63.44 396 GLN A C 1
ATOM 2822 O O . GLN A 1 396 ? -23.220 -5.654 35.346 1.00 63.44 396 GLN A O 1
ATOM 2827 N N . PRO A 1 397 ? -21.787 -4.349 34.197 1.00 67.00 397 PRO A N 1
ATOM 2828 C CA . PRO A 1 397 ? -21.117 -3.852 35.391 1.00 67.00 397 PRO A CA 1
ATOM 2829 C C . PRO A 1 397 ? -22.001 -2.810 36.095 1.00 67.00 397 PRO A C 1
ATOM 2831 O O . PRO A 1 397 ? -22.512 -1.893 35.465 1.00 67.00 397 PRO A O 1
ATOM 2834 N N . VAL A 1 398 ? -22.149 -2.931 37.414 1.00 59.47 398 VAL A N 1
ATOM 2835 C CA . VAL A 1 398 ? -22.904 -1.987 38.268 1.00 59.47 398 VAL A CA 1
ATOM 2836 C C . VAL A 1 398 ? -22.004 -0.964 38.951 1.00 59.47 398 VAL A C 1
ATOM 2838 O O . VAL A 1 398 ? -22.474 -0.024 39.584 1.00 59.47 398 VAL A O 1
ATOM 2841 N N . SER A 1 399 ? -20.686 -1.149 38.878 1.00 62.94 399 SER A N 1
ATOM 2842 C CA . SER A 1 399 ? -19.724 -0.232 39.476 1.00 62.94 399 SER A CA 1
ATOM 2843 C C . SER A 1 399 ? -18.359 -0.331 38.804 1.00 62.94 399 SER A C 1
ATOM 2845 O O . SER A 1 399 ? -17.971 -1.385 38.305 1.00 62.94 399 SER A O 1
ATOM 2847 N N . SER A 1 400 ? -17.564 0.738 38.870 1.00 63.53 400 SER A N 1
ATOM 2848 C CA . SER A 1 400 ? -16.126 0.668 38.583 1.00 63.53 400 SER A CA 1
ATOM 2849 C C . SER A 1 400 ? -15.357 -0.130 39.641 1.00 63.53 400 SER A C 1
ATOM 2851 O O . SER A 1 400 ? -14.231 -0.560 39.402 1.00 63.53 400 SER A O 1
ATOM 2853 N N . THR A 1 401 ? -15.950 -0.354 40.816 1.00 63.03 401 THR A N 1
ATOM 2854 C CA . THR A 1 401 ? -15.360 -1.179 41.862 1.00 63.03 401 THR A CA 1
ATOM 2855 C C . THR A 1 401 ? -15.513 -2.660 41.521 1.00 63.03 401 THR A C 1
ATOM 2857 O O . THR A 1 401 ? -16.586 -3.247 41.644 1.00 63.03 401 THR A O 1
ATOM 2860 N N . ALA A 1 402 ? -14.389 -3.276 41.160 1.00 65.12 402 ALA A N 1
ATOM 2861 C CA . ALA A 1 402 ? -14.211 -4.688 40.835 1.00 65.12 402 ALA A CA 1
ATOM 2862 C C . ALA A 1 402 ? -15.113 -5.677 41.589 1.00 65.12 402 ALA A C 1
ATOM 2864 O O . ALA A 1 402 ? -15.769 -6.517 40.974 1.00 65.12 402 ALA A O 1
ATOM 2865 N N . TRP A 1 403 ? -15.115 -5.608 42.924 1.00 64.44 403 TRP A N 1
ATOM 2866 C CA . TRP A 1 403 ? -15.801 -6.586 43.762 1.00 64.44 403 TRP A CA 1
ATOM 2867 C C . TRP A 1 403 ? -17.324 -6.477 43.681 1.00 64.44 403 TRP A C 1
ATOM 2869 O O . TRP A 1 403 ? -17.986 -7.509 43.746 1.00 64.44 403 TRP A O 1
ATOM 2879 N N . LYS A 1 404 ? -17.868 -5.276 43.440 1.00 71.44 404 LYS A N 1
ATOM 2880 C CA . LYS A 1 404 ? -19.314 -5.043 43.311 1.00 71.44 404 LYS A CA 1
ATOM 2881 C C . LYS A 1 404 ? -19.900 -5.699 42.061 1.00 71.44 404 LYS A C 1
ATOM 2883 O O . LYS A 1 404 ? -21.078 -6.014 42.035 1.00 71.44 404 LYS A O 1
ATOM 2888 N N . ASN A 1 405 ? -19.083 -5.967 41.042 1.00 74.94 405 ASN A N 1
ATOM 2889 C CA . ASN A 1 405 ? -19.532 -6.675 39.839 1.00 74.94 405 ASN A CA 1
ATOM 2890 C C . ASN A 1 405 ? -19.476 -8.200 39.989 1.00 74.94 405 ASN A C 1
ATOM 2892 O O . ASN A 1 405 ? -20.127 -8.918 39.233 1.00 74.94 405 ASN A O 1
ATOM 2896 N N . ARG A 1 406 ? -18.720 -8.715 40.970 1.00 84.88 406 ARG A N 1
ATOM 2897 C CA . ARG A 1 406 ? -18.588 -10.155 41.218 1.00 84.88 406 ARG A CA 1
ATOM 2898 C C . ARG A 1 406 ? -19.825 -10.666 41.947 1.00 84.88 406 ARG A C 1
ATOM 2900 O O . ARG A 1 406 ? -19.758 -10.931 43.142 1.00 84.88 406 ARG A O 1
ATOM 2907 N N . ARG A 1 407 ? -20.941 -10.778 41.234 1.00 85.56 407 ARG A N 1
ATOM 2908 C CA . ARG A 1 407 ? -22.238 -11.068 41.841 1.00 85.56 407 ARG A CA 1
ATOM 2909 C C . ARG A 1 407 ? -23.092 -12.034 41.026 1.00 85.56 407 ARG A C 1
ATOM 2911 O O . ARG A 1 407 ? -22.818 -12.261 39.849 1.00 85.56 407 ARG A O 1
ATOM 2918 N N . ALA A 1 408 ? -24.122 -12.565 41.664 1.00 87.19 408 ALA A N 1
ATOM 2919 C CA . ALA A 1 408 ? -25.297 -13.121 41.019 1.00 87.19 408 ALA A CA 1
ATOM 2920 C C . ALA A 1 408 ? -26.527 -12.354 41.509 1.00 87.19 408 ALA A C 1
ATOM 2922 O O . ALA A 1 408 ? -26.609 -12.016 42.690 1.00 87.19 408 ALA A O 1
ATOM 2923 N N . GLU A 1 409 ? -27.449 -12.067 40.604 1.00 84.62 409 GLU A N 1
ATOM 2924 C CA . GLU A 1 409 ? -28.713 -11.404 40.908 1.00 84.62 409 GLU A CA 1
ATOM 2925 C C . GLU A 1 409 ? -29.853 -12.404 40.738 1.00 84.62 409 GLU A C 1
ATOM 2927 O O . GLU A 1 409 ? -29.932 -13.100 39.723 1.00 84.62 409 GLU A O 1
ATOM 2932 N N . VAL A 1 410 ? -30.711 -12.488 41.750 1.00 85.38 410 VAL A N 1
ATOM 2933 C CA . VAL A 1 410 ? -31.879 -13.365 41.779 1.00 85.38 410 VAL A CA 1
ATOM 2934 C C . VAL A 1 410 ? -33.108 -12.512 41.554 1.00 85.38 410 VAL A C 1
ATOM 2936 O O . VAL A 1 410 ? -33.429 -11.649 42.371 1.00 85.38 410 VAL A O 1
ATOM 2939 N N . TYR A 1 411 ? -33.786 -12.777 40.452 1.00 81.81 411 TYR A N 1
ATOM 2940 C CA . TYR A 1 411 ? -35.001 -12.102 40.044 1.00 81.81 411 TYR A CA 1
ATOM 2941 C C . TYR A 1 411 ? -36.183 -13.052 40.155 1.00 81.81 411 TYR A C 1
ATOM 2943 O O . TYR A 1 411 ? -36.019 -14.253 39.943 1.00 81.81 411 TYR A O 1
ATOM 2951 N N . TYR A 1 412 ? -37.363 -12.530 40.464 1.00 82.50 412 TYR A N 1
ATOM 2952 C CA . TYR A 1 412 ? -38.568 -13.340 40.586 1.00 82.50 412 TYR A CA 1
ATOM 2953 C C . TYR A 1 412 ? -39.803 -12.635 40.026 1.00 82.50 412 TYR A C 1
ATOM 2955 O O . TYR A 1 412 ? -39.800 -11.417 39.855 1.00 82.50 412 TYR A O 1
ATOM 2963 N N . ARG A 1 413 ? -40.833 -13.413 39.701 1.00 78.88 413 ARG A N 1
ATOM 2964 C CA . ARG A 1 413 ? -42.189 -12.944 39.398 1.00 78.88 413 ARG A CA 1
ATOM 2965 C C . ARG A 1 413 ? -43.183 -13.761 40.191 1.00 78.88 413 ARG A C 1
ATOM 2967 O O . ARG A 1 413 ? -42.983 -14.996 40.223 1.00 78.88 413 ARG A O 1
#

Secondary structure (DSSP, 8-state):
-----------------------------HHHHHHHHHTT---SS-PPBP-EEE-PPPPPEETTSPPEE---EEE------SS-PPPPP---EEEES-TTTEEEETTEEEE-SSEEEEEEEE---BTTBPPPPPEEEEEEEEPPPPPPPPPTT-B-EEEE--S-EEGGG-EE--EEEESSSSPPEEEES-TTTEEE-TTS-EEE-SSEEEEEEEE-TTB--EEEEEEEEPPPPPPSEEETT-EEE---TT-TTSEEEEE-TTTEEEETTEEEE-SSEEEEEEEEETTEEEEEEEEEEEPPP-----S-PPEEEEEEE--TT--PPPHHHHHHHHHHHHHHTT-S-EEEEEE--SSS---HHHHHHHHHHHHHHHHHHHHTT---TT-EEEEEETS--S-SSHHHHSEEEEEE-

Sequence (413 aa):
MLRTSAPRRRRGLILLVLTALTGAILALTPATANAMCRTGAVARGGCGIPQEIDFPPLADTRVDQGPVPLLATVSTAPVRVAARIPSPPNVVVYTSTTPAVCTISGATAVLVAPGTCSVQADAPEAGYYLAADPRTQAFQVLPLPEVPAAPADRAVLTLKVPSGLPLSAGTAAVKATSTAAGAIAVQPLSPKVCRVTEAGAVRLTGPGSCRLRATQAGADAVAASFPVWGFPRVPATARATDLLGVLGKGESSYRVVATPAAVCRAADGDVALIDGGVCRIEVRNGGDVVRTDAVKVTVPAKPAGTQHSLDLGATVYFAFNSARLTDDGRATLRKVAPMLAKADLVVVYGHTFGPGRNSASSRALAARRARATVGFLDELGVKSKVVSEVAMAMQQPVSSTAWKNRRAEVYYR

Solvent-accessible surface area (backbone atoms only — not comparable to full-atom values): 23889 Å² total; per-residue (Å²): 135,83,89,88,84,87,88,85,89,85,89,89,84,91,87,89,85,88,84,88,81,78,92,73,88,73,80,65,52,75,71,59,52,53,60,45,50,77,72,71,74,72,88,84,90,79,75,57,43,68,37,42,63,50,66,72,84,53,73,70,40,39,48,88,69,50,63,46,79,59,78,62,45,63,47,59,76,94,70,94,59,99,60,94,74,80,78,76,78,82,62,73,48,61,44,49,82,27,62,77,19,19,40,62,57,79,58,29,38,39,54,70,37,60,40,68,31,36,38,36,41,37,34,67,63,55,94,61,30,37,53,29,74,70,46,75,44,61,30,44,27,35,65,76,81,79,75,78,74,77,78,86,78,57,30,54,56,46,70,51,67,53,92,52,45,36,35,87,62,44,54,51,80,67,49,76,51,56,77,50,91,76,77,76,46,69,43,51,76,23,70,72,18,21,40,55,45,97,89,67,48,34,34,45,68,34,54,41,64,32,33,37,36,38,40,38,90,71,33,64,69,42,73,45,70,28,45,25,38,34,59,48,84,71,57,64,60,47,45,38,73,41,74,42,61,50,52,35,73,87,38,83,86,42,49,56,46,38,33,51,74,76,23,14,41,49,56,98,42,28,36,40,30,62,29,59,43,64,28,37,38,36,36,21,58,86,91,44,78,76,44,77,50,62,24,39,27,38,54,76,74,74,76,82,71,80,89,71,78,60,46,83,72,48,78,33,57,33,59,86,101,47,46,61,77,39,71,68,32,50,54,53,50,65,71,42,34,76,60,51,48,72,28,72,32,36,39,29,37,3,29,26,52,43,95,69,83,81,38,73,68,42,36,52,47,3,36,45,28,11,47,47,53,49,57,54,39,47,76,69,60,34,75,38,87,49,72,45,75,38,55,50,12,53,79,72,60,80,39,91,50,46,63,73,15,19,26,28,40,36,29,32,70

pLDDT: mean 76.69, std 18.81, range [26.34, 97.19]